Protein AF-0000000074535295 (afdb_homodimer)

InterPro domains:
  IPR001680 WD40 repeat [PF00400] (3-37)
  IPR001680 WD40 repeat [PF00400] (46-80)
  IPR001680 WD40 repeat [PF00400] (104-141)
  IPR001680 WD40 repeat [PF00400] (151-186)
  IPR001680 WD40 repeat [PS50082] (4-46)
  IPR001680 WD40 repeat [PS50082] (47-89)
  IPR001680 WD40 repeat [PS50082] (108-150)
  IPR001680 WD40 repeat [SM00320] (1-37)
  IPR001680 WD40 repeat [SM00320] (40-80)
  IPR001680 WD40 repeat [SM00320] (101-141)
  IPR001680 WD40 repeat [SM00320] (147-187)
  IPR015943 WD40/YVTN repeat-like-containing domain superfamily [G3DSA:2.130.10.10] (1-187)
  IPR019775 WD40 repeat, conserved site [PS00678] (67-81)
  IPR019775 WD40 repea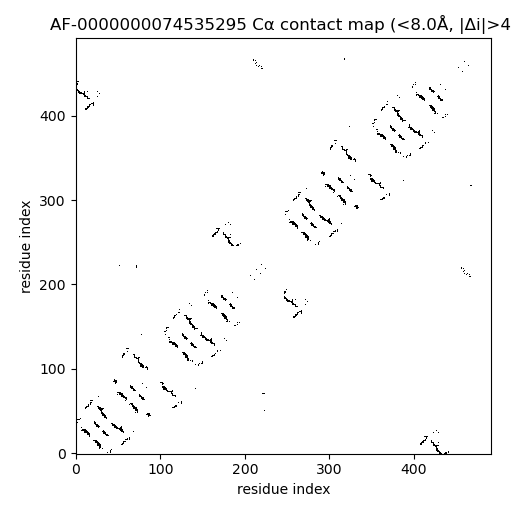t, conserved site [PS00678] (128-142)
  IPR020472 PAC1/LIS1-like, WD-40 repeat [PR00320] (24-38)
  IPR020472 PAC1/LIS1-like, WD-40 repeat [PR00320] (67-81)
  IPR020472 PAC1/LIS1-like, WD-40 repeat [PR00320] (128-142)
  IPR036322 WD40-repeat-containing domain superfamily [SSF50978] (3-186)
  IPR044536 Peroxisomal targeting signal 2 receptor [PTHR46027] (2-191)

Organism: Naegleria gruberi (NCBI:txid5762)

Structure (mmCIF, N/CA/C/O backbone):
data_AF-0000000074535295-model_v1
#
loop_
_entity.id
_entity.type
_entity.pdbx_description
1 polymer Peroxin-7
#
loop_
_atom_site.group_PDB
_atom_site.id
_atom_site.type_symbol
_atom_site.label_atom_id
_atom_site.label_alt_id
_atom_site.label_comp_id
_atom_site.label_asym_id
_atom_site.label_entity_id
_atom_site.label_seq_id
_atom_site.pdbx_PDB_ins_code
_atom_site.Cartn_x
_atom_site.Cartn_y
_atom_site.Cartn_z
_atom_site.occupancy
_atom_site.B_iso_or_equiv
_atom_site.auth_seq_id
_atom_site.auth_comp_id
_atom_site.auth_asym_id
_atom_site.auth_atom_id
_atom_site.pdbx_PDB_model_num
ATOM 1 N N . MET A 1 1 ? 20.812 12.469 -1.372 1 67.31 1 MET A N 1
ATOM 2 C CA . MET A 1 1 ? 19.781 11.953 -0.481 1 67.31 1 MET A CA 1
ATOM 3 C C . MET A 1 1 ? 19.438 12.969 0.6 1 67.31 1 MET A C 1
ATOM 5 O O . MET A 1 1 ? 20.328 13.547 1.223 1 67.31 1 MET A O 1
ATOM 9 N N . GLU A 1 2 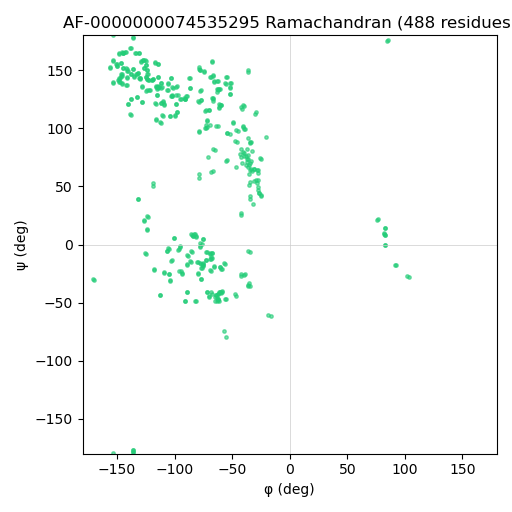? 18.25 13.273 0.627 1 83.62 2 GLU A N 1
ATOM 10 C CA . GLU A 1 2 ? 17.797 14.172 1.681 1 83.62 2 GLU A CA 1
ATOM 11 C C . GLU A 1 2 ? 17 13.422 2.742 1 83.62 2 GLU A C 1
ATOM 13 O O . GLU A 1 2 ? 16.266 12.477 2.426 1 83.62 2 GLU A O 1
ATOM 18 N N . THR A 1 3 ? 17.344 13.688 3.982 1 87.5 3 THR A N 1
ATOM 19 C CA . THR A 1 3 ? 16.625 13.133 5.125 1 87.5 3 THR A CA 1
ATOM 20 C C . THR A 1 3 ? 15.602 14.141 5.664 1 87.5 3 THR A C 1
ATOM 22 O O . THR A 1 3 ? 15.953 15.289 5.934 1 87.5 3 THR A O 1
ATOM 25 N N . PHE A 1 4 ? 14.461 13.711 5.805 1 91.81 4 PHE A N 1
ATOM 26 C CA . PHE A 1 4 ? 13.383 14.516 6.367 1 91.81 4 PHE A CA 1
ATOM 27 C C . PHE A 1 4 ? 12.977 13.992 7.738 1 91.81 4 PHE A C 1
ATOM 29 O O . PHE A 1 4 ? 12.375 12.922 7.848 1 91.81 4 PHE A O 1
ATOM 36 N N . ASP A 1 5 ? 13.258 14.758 8.773 1 92.75 5 ASP A N 1
ATOM 37 C CA . ASP A 1 5 ? 13.234 14.164 10.109 1 92.75 5 ASP A CA 1
ATOM 38 C C . ASP A 1 5 ? 12.438 15.039 11.078 1 92.75 5 ASP A C 1
ATOM 40 O O . ASP A 1 5 ? 12.789 15.141 12.258 1 92.75 5 ASP A O 1
ATOM 44 N N . GLU A 1 6 ? 11.328 15.609 10.578 1 94.38 6 GLU A N 1
ATOM 45 C CA . GLU A 1 6 ? 10.555 16.484 11.461 1 94.38 6 GLU A CA 1
ATOM 46 C C . GLU A 1 6 ? 9.508 15.688 12.234 1 94.38 6 GLU A C 1
ATOM 48 O O . GLU A 1 6 ? 8.945 16.172 13.219 1 94.38 6 GLU A O 1
ATOM 53 N N . HIS A 1 7 ? 9.211 14.5 11.773 1 93.56 7 HIS A N 1
ATOM 54 C CA . HIS A 1 7 ? 8.273 13.688 12.539 1 93.56 7 HIS A CA 1
ATOM 55 C C . HIS A 1 7 ? 8.875 13.258 13.875 1 93.56 7 HIS A C 1
ATOM 57 O O . HIS A 1 7 ? 10.102 13.203 14.023 1 93.56 7 HIS A O 1
ATOM 63 N N . ARG A 1 8 ? 7.957 12.93 14.836 1 92.69 8 ARG A N 1
ATOM 64 C CA . ARG A 1 8 ? 8.422 12.617 16.188 1 92.69 8 ARG A CA 1
ATOM 65 C C . ARG A 1 8 ? 7.938 11.242 16.625 1 92.69 8 ARG A C 1
ATOM 67 O O . ARG A 1 8 ? 7.918 10.938 17.828 1 92.69 8 ARG A O 1
ATOM 74 N N . TYR A 1 9 ? 7.48 10.555 15.742 1 91.56 9 TYR A N 1
ATOM 75 C CA . TYR A 1 9 ? 7.086 9.164 15.922 1 91.56 9 TYR A CA 1
ATOM 76 C C . TYR A 1 9 ? 7.172 8.398 14.602 1 91.56 9 TYR A C 1
ATOM 78 O O . TYR A 1 9 ? 7.617 8.945 13.594 1 91.56 9 TYR A O 1
ATOM 86 N N . CYS A 1 10 ? 6.84 7.164 14.656 1 90.75 10 CYS A N 1
ATOM 87 C CA . CYS A 1 10 ? 6.926 6.312 13.477 1 90.75 10 CYS A CA 1
ATOM 88 C C . CYS A 1 10 ? 6.199 6.941 12.297 1 90.75 10 CYS A C 1
ATOM 90 O O . CYS A 1 10 ? 5.102 7.477 12.453 1 90.75 10 CYS A O 1
ATOM 92 N N . VAL A 1 11 ? 6.871 6.895 11.148 1 94.69 11 VAL A N 1
ATOM 93 C CA . VAL A 1 11 ? 6.223 7.285 9.898 1 94.69 11 VAL A CA 1
ATOM 94 C C . VAL A 1 11 ? 5.648 6.051 9.203 1 94.69 11 VAL A C 1
ATOM 96 O O . VAL A 1 11 ? 6.383 5.109 8.891 1 94.69 11 VAL A O 1
ATOM 99 N N . TYR A 1 12 ? 4.359 6.113 8.906 1 92 12 TYR A N 1
ATOM 100 C CA . TYR A 1 12 ? 3.674 4.91 8.445 1 92 12 TYR A CA 1
ATOM 101 C C . TYR A 1 12 ? 3.426 4.965 6.945 1 92 12 TYR A C 1
ATOM 103 O O . TYR A 1 12 ? 3.258 3.926 6.301 1 92 12 TYR A O 1
ATOM 111 N N . SER A 1 13 ? 3.359 6.137 6.469 1 94.75 13 SER A N 1
ATOM 112 C CA . SER A 1 13 ? 3.051 6.277 5.051 1 94.75 13 SER A CA 1
ATOM 113 C C . SER A 1 13 ? 3.732 7.504 4.453 1 94.75 13 SER A C 1
ATOM 115 O O . SER A 1 13 ? 3.871 8.531 5.125 1 94.75 13 SER A O 1
ATOM 117 N N . THR A 1 14 ? 4.176 7.395 3.24 1 96.62 14 THR A N 1
ATOM 118 C CA . THR A 1 14 ? 4.715 8.477 2.432 1 96.62 14 THR A CA 1
ATOM 119 C C . THR A 1 14 ? 4.367 8.281 0.96 1 96.62 14 THR A C 1
ATOM 121 O O . THR A 1 14 ? 4.391 7.16 0.454 1 96.62 14 THR A O 1
ATOM 124 N N . ILE A 1 15 ? 3.998 9.375 0.288 1 96.44 15 ILE A N 1
ATOM 125 C CA . ILE A 1 15 ? 3.594 9.289 -1.111 1 96.44 15 ILE A CA 1
ATOM 126 C C . ILE A 1 15 ? 3.955 10.586 -1.832 1 96.44 15 ILE A C 1
ATOM 128 O O . ILE A 1 15 ? 3.844 11.672 -1.262 1 96.44 15 ILE A O 1
ATOM 132 N N . PHE A 1 16 ? 4.379 10.422 -3.035 1 96.88 16 PHE A N 1
ATOM 133 C CA . PHE A 1 16 ? 4.605 11.586 -3.873 1 96.88 16 PHE A CA 1
ATOM 134 C C . PHE A 1 16 ? 3.285 12.18 -4.355 1 96.88 16 PHE A C 1
ATOM 136 O O . PHE A 1 16 ? 2.312 11.445 -4.559 1 96.88 16 PHE A O 1
ATOM 143 N N . SER A 1 17 ? 3.338 13.484 -4.527 1 96.5 17 SER A N 1
ATOM 144 C CA . SER A 1 17 ? 2.223 14.117 -5.227 1 96.5 17 SER A CA 1
ATOM 145 C C . SER A 1 17 ? 2.08 13.57 -6.645 1 96.5 17 SER A C 1
ATOM 147 O O . SER A 1 17 ? 3.07 13.422 -7.363 1 96.5 17 SER A O 1
ATOM 149 N N . PRO A 1 18 ? 0.846 13.258 -7.012 1 94.25 18 PRO A N 1
ATOM 150 C CA . PRO A 1 18 ? 0.646 12.742 -8.367 1 94.25 18 PRO A CA 1
ATOM 151 C C . PRO A 1 18 ? 0.794 13.82 -9.438 1 94.25 18 PRO A C 1
ATOM 153 O O . PRO A 1 18 ? 0.918 13.508 -10.625 1 94.25 18 PRO A O 1
ATOM 156 N N . ILE A 1 19 ? 0.804 15.023 -9.055 1 94.62 19 ILE A N 1
ATOM 157 C CA . ILE A 1 19 ? 0.768 16.109 -10.023 1 94.62 19 ILE A CA 1
ATOM 158 C C . ILE A 1 19 ? 2.092 16.875 -10 1 94.62 19 ILE A C 1
ATOM 160 O O . ILE A 1 19 ? 2.65 17.203 -11.047 1 94.62 19 ILE A O 1
ATOM 164 N N . ASN A 1 20 ? 2.578 17.125 -8.797 1 95.06 20 ASN A N 1
ATOM 165 C CA . ASN A 1 20 ? 3.836 17.844 -8.633 1 95.06 20 ASN A CA 1
ATOM 166 C C . ASN A 1 20 ? 4.926 16.953 -8.055 1 95.06 20 ASN A C 1
ATOM 168 O O . ASN A 1 20 ? 4.973 16.719 -6.848 1 95.06 20 ASN A O 1
ATOM 172 N N . GLY A 1 21 ? 5.828 16.547 -8.836 1 93.19 21 GLY A N 1
ATOM 173 C CA . GLY A 1 21 ? 6.848 15.586 -8.445 1 93.19 21 GLY A CA 1
ATOM 174 C C . GLY A 1 21 ? 7.816 16.125 -7.414 1 93.19 21 GLY A C 1
ATOM 175 O O . GLY A 1 21 ? 8.578 15.375 -6.812 1 93.19 21 GLY A O 1
ATOM 176 N N . ASP A 1 22 ? 7.742 17.359 -7.113 1 94.75 22 ASP A N 1
ATOM 177 C CA . ASP A 1 22 ? 8.641 17.953 -6.125 1 94.75 22 ASP A CA 1
ATOM 178 C C . ASP A 1 22 ? 8.055 17.844 -4.719 1 94.75 22 ASP A C 1
ATOM 180 O O . ASP A 1 22 ? 8.734 18.141 -3.736 1 94.75 22 ASP A O 1
ATOM 184 N N . HIS A 1 23 ? 6.855 17.438 -4.676 1 96.38 23 HIS A N 1
ATOM 185 C CA . HIS A 1 23 ? 6.188 17.391 -3.379 1 96.38 23 HIS A CA 1
ATOM 186 C C . HIS A 1 23 ? 5.859 15.961 -2.979 1 96.38 23 HIS A C 1
ATOM 188 O O . HIS A 1 23 ? 5.562 15.125 -3.834 1 96.38 23 HIS A O 1
ATOM 194 N N . PHE A 1 24 ? 5.973 15.75 -1.757 1 97.12 24 PHE A N 1
ATOM 195 C CA . PHE A 1 24 ? 5.496 14.492 -1.204 1 97.12 24 PHE A CA 1
ATOM 196 C C . PHE A 1 24 ? 4.871 14.703 0.169 1 97.12 24 PHE A C 1
ATOM 198 O O . PHE A 1 24 ? 4.996 15.781 0.755 1 97.12 24 PHE A O 1
ATOM 205 N N . MET A 1 25 ? 4.156 13.688 0.627 1 97.81 25 MET A N 1
ATOM 206 C CA . MET A 1 25 ? 3.414 13.719 1.885 1 97.81 25 MET A CA 1
ATOM 207 C C . MET A 1 25 ? 3.834 12.57 2.793 1 97.81 25 MET A C 1
ATOM 209 O O . MET A 1 25 ? 4.168 11.484 2.312 1 97.81 25 MET A O 1
ATOM 213 N N . SER A 1 26 ? 3.902 12.812 4.039 1 97.31 26 SER A N 1
ATOM 214 C CA . SER A 1 26 ? 4.137 11.766 5.027 1 97.31 26 SER A CA 1
ATOM 215 C C . SER A 1 26 ? 3.164 11.883 6.199 1 97.31 26 SER A C 1
ATOM 217 O O . SER A 1 26 ? 2.744 12.984 6.555 1 97.31 26 SER A O 1
ATOM 219 N N . CYS A 1 27 ? 2.795 10.781 6.738 1 96.88 27 CYS A N 1
ATOM 220 C CA . CYS A 1 27 ? 1.95 10.719 7.93 1 96.88 27 CYS A CA 1
ATOM 221 C C . CYS A 1 27 ? 2.588 9.852 9.008 1 96.88 27 CYS A C 1
ATOM 223 O O . CYS A 1 27 ? 3.279 8.883 8.703 1 96.88 27 CYS A O 1
ATOM 225 N N . SER A 1 28 ? 2.26 10.18 10.227 1 94.62 28 SER A N 1
ATOM 226 C CA . SER A 1 28 ? 3.037 9.617 11.328 1 94.62 28 SER A CA 1
ATOM 227 C C . SER A 1 28 ? 2.154 9.328 12.539 1 94.62 28 SER A C 1
ATOM 229 O O . SER A 1 28 ? 1.036 9.844 12.633 1 94.62 28 SER A O 1
ATOM 231 N N . GLY A 1 29 ? 2.762 8.547 13.367 1 91.25 29 GLY A N 1
ATOM 232 C CA . GLY A 1 29 ? 2.141 8.312 14.656 1 91.25 29 GLY A CA 1
ATOM 233 C C . GLY A 1 29 ? 2.152 9.531 15.562 1 91.25 29 GLY A C 1
ATOM 234 O O . GLY A 1 29 ? 1.452 9.57 16.578 1 91.25 29 GLY A O 1
ATOM 235 N N . ASP A 1 30 ? 2.812 10.594 15.211 1 90.19 30 ASP A N 1
ATOM 236 C CA . ASP A 1 30 ? 2.83 11.82 16 1 90.19 30 ASP A CA 1
ATOM 237 C C . ASP A 1 30 ? 1.582 12.656 15.75 1 90.19 30 ASP A C 1
ATOM 239 O O . ASP A 1 30 ? 1.541 13.844 16.094 1 90.19 30 ASP A O 1
ATOM 243 N N . MET A 1 31 ? 0.661 12.078 14.992 1 92.69 31 MET A N 1
ATOM 244 C CA . MET A 1 31 ? -0.666 12.641 14.75 1 92.69 31 MET A CA 1
ATOM 245 C C . MET A 1 31 ? -0.619 13.695 13.648 1 92.69 31 MET A C 1
ATOM 247 O O . MET A 1 31 ? -1.599 14.406 13.43 1 92.69 31 MET A O 1
ATOM 251 N N . THR A 1 32 ? 0.515 13.773 12.992 1 95.12 32 THR A N 1
ATOM 252 C CA . THR A 1 32 ? 0.638 14.859 12.016 1 95.12 32 THR A CA 1
ATOM 253 C C . THR A 1 32 ? 0.749 14.305 10.602 1 95.12 32 THR A C 1
ATOM 255 O O . THR A 1 32 ? 1.11 13.141 10.414 1 95.12 32 THR A O 1
ATOM 258 N N . MET A 1 33 ? 0.366 15.125 9.719 1 97.12 33 MET A N 1
ATOM 259 C CA . MET A 1 33 ? 0.699 15.031 8.305 1 97.12 33 MET A CA 1
ATOM 260 C C . MET A 1 33 ? 1.632 16.156 7.887 1 97.12 33 MET A C 1
ATOM 262 O O . MET A 1 33 ? 1.452 17.312 8.312 1 97.12 33 MET A O 1
ATOM 266 N N . LYS A 1 34 ? 2.58 15.82 7.094 1 97.38 34 LYS A N 1
ATOM 267 C CA . LYS A 1 34 ? 3.51 16.828 6.594 1 97.38 34 LYS A CA 1
ATOM 268 C C . LYS A 1 34 ? 3.619 16.781 5.074 1 97.38 34 LYS A C 1
ATOM 270 O O . LYS A 1 34 ? 3.645 15.688 4.488 1 97.38 34 LYS A O 1
ATOM 275 N N . ILE A 1 35 ? 3.596 17.953 4.512 1 97.44 35 ILE A N 1
ATOM 276 C CA . ILE A 1 35 ? 3.896 18.141 3.096 1 97.44 35 ILE A CA 1
ATOM 277 C C . ILE A 1 35 ? 5.32 18.672 2.934 1 97.44 35 ILE A C 1
ATOM 279 O O . ILE A 1 35 ? 5.723 19.609 3.629 1 97.44 35 ILE A O 1
ATOM 283 N N . TRP A 1 36 ? 6 18.047 1.974 1 96.69 36 TRP A N 1
ATOM 284 C CA . TRP A 1 36 ? 7.41 18.359 1.797 1 96.69 36 TRP A CA 1
ATOM 285 C C . TRP A 1 36 ? 7.691 18.812 0.368 1 96.69 36 TRP A C 1
ATOM 287 O O . TRP A 1 36 ? 6.957 18.453 -0.558 1 96.69 36 TRP A O 1
ATOM 297 N N . ASP A 1 37 ? 8.719 19.672 0.303 1 95.06 37 ASP A N 1
ATOM 298 C CA . ASP A 1 37 ? 9.438 19.891 -0.943 1 95.06 37 ASP A CA 1
ATOM 299 C C . ASP A 1 37 ? 10.781 19.172 -0.942 1 95.06 37 ASP A C 1
ATOM 301 O O . ASP A 1 37 ? 11.562 19.297 0.001 1 95.06 37 ASP A O 1
ATOM 305 N N . ILE A 1 38 ? 11.039 18.406 -1.943 1 91.06 38 ILE A N 1
ATOM 306 C CA . ILE A 1 38 ? 12.219 17.547 -1.973 1 91.06 38 ILE A CA 1
ATOM 307 C C . ILE A 1 38 ? 13.484 18.406 -1.889 1 91.06 38 ILE A C 1
ATOM 309 O O . ILE A 1 38 ? 14.562 17.906 -1.578 1 91.06 38 ILE A O 1
ATOM 313 N N . HIS A 1 39 ? 13.422 19.688 -2.186 1 90.81 39 HIS A N 1
ATOM 314 C CA . HIS A 1 39 ? 14.586 20.562 -2.244 1 90.81 39 HIS A CA 1
ATOM 315 C C . HIS A 1 39 ? 14.781 21.312 -0.926 1 90.81 39 HIS A C 1
ATOM 317 O O . HIS A 1 39 ? 15.703 22.125 -0.799 1 90.81 39 HIS A O 1
ATOM 323 N N . ASP A 1 40 ? 13.875 21.062 -0.019 1 91.5 40 ASP A N 1
ATOM 324 C CA . ASP A 1 40 ? 13.945 21.688 1.302 1 91.5 40 ASP A CA 1
ATOM 325 C C . ASP A 1 40 ? 13.734 20.656 2.404 1 91.5 40 ASP A C 1
ATOM 327 O O . ASP A 1 40 ? 12.734 19.938 2.406 1 91.5 40 ASP A O 1
ATOM 331 N N . ILE A 1 41 ? 14.641 20.594 3.34 1 90.25 41 ILE A N 1
ATOM 332 C CA . ILE A 1 41 ? 14.562 19.578 4.383 1 90.25 41 ILE A CA 1
ATOM 333 C C . ILE A 1 41 ? 13.469 19.953 5.383 1 90.25 41 ILE A C 1
ATOM 335 O O . ILE A 1 41 ? 13.062 19.109 6.195 1 90.25 41 ILE A O 1
ATOM 339 N N . SER A 1 42 ? 13.07 21.172 5.371 1 92.5 42 SER A N 1
ATOM 340 C CA . SER A 1 42 ? 11.953 21.578 6.223 1 92.5 42 SER A CA 1
ATOM 341 C C . SER A 1 42 ? 10.617 21.359 5.527 1 92.5 42 SER A C 1
ATOM 343 O O . SER A 1 42 ? 10.5 21.547 4.316 1 92.5 42 SER A O 1
ATOM 345 N N . SER A 1 43 ? 9.695 20.984 6.277 1 94.44 43 SER A N 1
ATOM 346 C CA . SER A 1 43 ? 8.375 20.75 5.707 1 94.44 43 SER A CA 1
ATOM 347 C C . SER A 1 43 ? 7.75 22.047 5.199 1 94.44 43 SER A C 1
ATOM 349 O O . SER A 1 43 ? 7.91 23.094 5.812 1 94.44 43 SER A O 1
ATOM 351 N N . LEU A 1 44 ? 7.098 21.922 4.074 1 94.88 44 LEU A N 1
ATOM 352 C CA . LEU A 1 44 ? 6.309 23.031 3.535 1 94.88 44 LEU A CA 1
ATOM 353 C C . LEU A 1 44 ? 5.09 23.297 4.406 1 94.88 44 LEU A C 1
ATOM 355 O O . LEU A 1 44 ? 4.73 24.453 4.633 1 94.88 44 LEU A O 1
ATOM 359 N N . GLN A 1 45 ? 4.477 22.219 4.836 1 94.94 45 GLN A N 1
ATOM 360 C CA . GLN A 1 45 ? 3.326 22.266 5.73 1 94.94 45 GLN A CA 1
ATOM 361 C C . GLN A 1 45 ? 3.373 21.141 6.762 1 94.94 45 GLN A C 1
ATOM 363 O O . GLN A 1 45 ? 3.809 20.031 6.453 1 94.94 45 GLN A O 1
ATOM 368 N N . SER A 1 46 ? 2.938 21.469 7.941 1 95.19 46 SER A N 1
ATOM 369 C CA . SER A 1 46 ? 2.783 20.516 9.031 1 95.19 46 SER A CA 1
ATOM 370 C C . SER A 1 46 ? 1.486 20.75 9.797 1 95.19 46 SER A C 1
ATOM 372 O O . SER A 1 46 ? 1.236 21.859 10.273 1 95.19 46 SER A O 1
ATOM 374 N N . ALA A 1 47 ? 0.682 19.734 9.922 1 94.62 47 ALA A N 1
ATOM 375 C CA . ALA A 1 47 ? -0.61 19.922 10.578 1 94.62 47 ALA A CA 1
ATOM 376 C C . ALA A 1 47 ? -0.954 18.719 11.453 1 94.62 47 ALA A C 1
ATOM 378 O O . ALA A 1 47 ? -0.706 17.562 11.062 1 94.62 47 ALA A O 1
ATOM 379 N N . GLN A 1 48 ? -1.449 18.969 12.602 1 94.69 48 GLN A N 1
ATOM 380 C CA . GLN A 1 48 ? -2.127 17.906 13.336 1 94.69 48 GLN A CA 1
ATOM 381 C C . GLN A 1 48 ? -3.459 17.547 12.68 1 94.69 48 GLN A C 1
ATOM 383 O O . GLN A 1 48 ? -4.387 18.359 12.672 1 94.69 48 GLN A O 1
ATOM 388 N N . VAL A 1 49 ? -3.576 16.406 12.211 1 95.75 49 VAL A N 1
ATOM 389 C CA . VAL A 1 49 ? -4.727 16.078 11.375 1 95.75 49 VAL A CA 1
ATOM 390 C C . VAL A 1 49 ? -5.66 15.141 12.125 1 95.75 49 VAL A C 1
ATOM 392 O O . VAL A 1 49 ? -6.836 15.008 11.781 1 95.75 49 VAL A O 1
ATOM 395 N N . HIS A 1 50 ? -5.219 14.438 13.023 1 94.06 50 HIS A N 1
ATOM 396 C CA . HIS A 1 50 ? -5.977 13.578 13.93 1 94.06 50 HIS A CA 1
ATOM 397 C C . HIS A 1 50 ? -5.457 13.695 15.359 1 94.06 50 HIS A C 1
ATOM 399 O O . HIS A 1 50 ? -4.41 14.297 15.594 1 94.06 50 HIS A O 1
ATOM 405 N N . ASN A 1 51 ? -6.195 13.133 16.312 1 91.44 51 ASN A N 1
ATOM 406 C CA . ASN A 1 51 ? -5.77 13.148 17.703 1 91.44 51 ASN A CA 1
ATOM 407 C C . ASN A 1 51 ? -5.145 11.812 18.125 1 91.44 51 ASN A C 1
ATOM 409 O O . ASN A 1 51 ? -4.875 11.586 19.297 1 91.44 51 ASN A O 1
ATOM 413 N N . TYR A 1 52 ? -5.004 10.953 17.156 1 90.25 52 TYR A N 1
ATOM 414 C CA . TYR A 1 52 ? -4.32 9.672 17.297 1 90.25 52 TYR A CA 1
ATOM 415 C C . TYR A 1 52 ? -3.41 9.406 16.109 1 90.25 52 TYR A C 1
ATOM 417 O O . TYR A 1 52 ? -3.291 10.242 15.211 1 90.25 52 TYR A O 1
ATOM 425 N N . GLU A 1 53 ? -2.721 8.312 16.141 1 90.38 53 GLU A N 1
ATOM 426 C CA . GLU A 1 53 ? -1.762 7.977 15.094 1 90.38 53 GLU A CA 1
ATOM 427 C C . GLU A 1 53 ? -2.422 7.977 13.719 1 90.38 53 GLU A C 1
ATOM 429 O O . GLU A 1 53 ? -3.553 7.508 13.57 1 90.38 53 GLU A O 1
ATOM 434 N N . VAL A 1 54 ? -1.734 8.5 12.797 1 94.94 54 VAL A N 1
ATOM 435 C CA . VAL A 1 54 ? -2.16 8.508 11.406 1 94.94 54 VAL A CA 1
ATOM 436 C C . VAL A 1 54 ? -1.471 7.375 10.648 1 94.94 54 VAL A C 1
ATOM 438 O O . VAL A 1 54 ? -0.245 7.367 10.516 1 94.94 54 VAL A O 1
ATOM 441 N N . LEU A 1 55 ? -2.244 6.508 10.086 1 92.88 55 LEU A N 1
ATOM 442 C CA . LEU A 1 55 ? -1.677 5.281 9.539 1 92.88 55 LEU A CA 1
ATOM 443 C C . LEU A 1 55 ? -1.596 5.348 8.016 1 92.88 55 LEU A C 1
ATOM 445 O O . LEU A 1 55 ? -0.735 4.707 7.41 1 92.88 55 LEU A O 1
ATOM 449 N N . ALA A 1 56 ? -2.512 6.051 7.461 1 95.5 56 ALA A N 1
ATOM 450 C CA . ALA A 1 56 ? -2.643 6.008 6.008 1 95.5 56 ALA A CA 1
ATOM 451 C C . ALA A 1 56 ? -2.959 7.391 5.441 1 95.5 56 ALA A C 1
ATOM 453 O O . ALA A 1 56 ? -3.58 8.211 6.117 1 95.5 56 ALA A O 1
ATOM 454 N N . CYS A 1 57 ? -2.504 7.637 4.25 1 98.12 57 CYS A N 1
ATOM 455 C CA . CYS A 1 57 ? -2.83 8.859 3.525 1 98.12 57 CYS A CA 1
ATOM 456 C C . CYS A 1 57 ? -2.836 8.617 2.02 1 98.12 57 CYS A C 1
ATOM 458 O O . CYS A 1 57 ? -2.25 7.641 1.544 1 98.12 57 CYS A O 1
ATOM 460 N N . ASP A 1 58 ? -3.545 9.406 1.318 1 98.62 58 ASP A N 1
ATOM 461 C CA . ASP A 1 58 ? -3.562 9.383 -0.141 1 98.62 58 ASP A CA 1
ATOM 462 C C . ASP A 1 58 ? -3.773 10.789 -0.707 1 98.62 58 ASP A C 1
ATOM 464 O O . ASP A 1 58 ? -4.238 11.688 -0 1 98.62 58 ASP A O 1
ATOM 468 N N . TRP A 1 59 ? -3.324 10.938 -1.914 1 98.56 59 TRP A N 1
ATOM 469 C CA . TRP A 1 59 ? -3.352 12.219 -2.607 1 98.56 59 TRP A CA 1
ATOM 470 C C . TRP A 1 59 ? -4.277 12.164 -3.818 1 98.56 59 TRP A C 1
ATOM 472 O O . TRP A 1 59 ? -4.172 11.258 -4.645 1 98.56 59 TRP A O 1
ATOM 482 N N . ASN A 1 60 ? -5.191 13.125 -3.918 1 98.19 60 ASN A N 1
ATOM 483 C CA . ASN A 1 60 ? -6.152 13.18 -5.016 1 98.19 60 ASN A CA 1
ATOM 484 C C . ASN A 1 60 ? -5.461 13.445 -6.352 1 98.19 60 ASN A C 1
ATOM 486 O O . ASN A 1 60 ? -4.773 14.453 -6.508 1 98.19 60 ASN A O 1
ATOM 490 N N . LYS A 1 61 ? -5.688 12.562 -7.277 1 96.19 61 LYS A N 1
ATOM 491 C CA . LYS A 1 61 ? -4.934 12.688 -8.523 1 96.19 61 LYS A CA 1
ATOM 492 C C . LYS A 1 61 ? -5.535 13.758 -9.422 1 96.19 61 LYS A C 1
ATOM 494 O O . LYS A 1 61 ? -4.898 14.195 -10.383 1 96.19 61 LYS A O 1
ATOM 499 N N . PHE A 1 62 ? -6.758 14.203 -9.164 1 97.38 62 PHE A N 1
ATOM 500 C CA . PHE A 1 62 ? -7.43 15.195 -9.992 1 97.38 62 PHE A CA 1
ATOM 501 C C . PHE A 1 62 ? -7.199 16.609 -9.445 1 97.38 62 PHE A C 1
ATOM 503 O O . PHE A 1 62 ? -7.359 17.594 -10.172 1 97.38 62 PHE A O 1
ATOM 510 N N . ASN A 1 63 ? -6.938 16.672 -8.164 1 97 63 ASN A N 1
ATOM 511 C CA . ASN A 1 63 ? -6.746 17.953 -7.488 1 97 63 ASN A CA 1
ATOM 512 C C . ASN A 1 63 ? -5.582 17.891 -6.508 1 97 63 ASN A C 1
ATOM 514 O O . ASN A 1 63 ? -5.703 17.328 -5.418 1 97 63 ASN A O 1
ATOM 518 N N . GLU A 1 64 ? -4.527 18.562 -6.766 1 95.94 64 GLU A N 1
ATOM 519 C CA . GLU A 1 64 ? -3.281 18.469 -6.012 1 95.94 64 GLU A CA 1
ATOM 520 C C . GLU A 1 64 ? -3.436 19.047 -4.609 1 95.94 64 GLU A C 1
ATOM 522 O O . GLU A 1 64 ? -2.572 18.844 -3.752 1 95.94 64 GLU A O 1
ATOM 527 N N . HIS A 1 65 ? -4.512 19.734 -4.402 1 97.19 65 HIS A N 1
ATOM 528 C CA . HIS A 1 65 ? -4.672 20.391 -3.109 1 97.19 65 HIS A CA 1
ATOM 529 C C . HIS A 1 65 ? -5.508 19.531 -2.162 1 97.19 65 HIS A C 1
ATOM 531 O O . HIS A 1 65 ? -5.68 19.891 -0.991 1 97.19 65 HIS A O 1
ATOM 537 N N . ILE A 1 66 ? -6.023 18.406 -2.65 1 98.06 66 ILE A N 1
ATOM 538 C CA . ILE A 1 66 ? -6.918 17.594 -1.835 1 98.06 66 ILE A CA 1
ATOM 539 C C . ILE A 1 66 ? -6.223 16.297 -1.451 1 98.06 66 ILE A C 1
ATOM 541 O O . ILE A 1 66 ? -5.762 15.547 -2.32 1 98.06 66 ILE A O 1
ATOM 545 N N . VAL A 1 67 ? -6.129 16.047 -0.118 1 98.44 67 VAL A N 1
ATOM 546 C CA . VAL A 1 67 ? -5.547 14.82 0.412 1 98.44 67 VAL A CA 1
ATOM 547 C C . VAL A 1 67 ? -6.48 14.219 1.463 1 98.44 67 VAL A C 1
ATOM 549 O O . VAL A 1 67 ? -7.426 14.875 1.908 1 98.44 67 VAL A O 1
ATOM 552 N N . CYS A 1 68 ? -6.254 12.961 1.823 1 98.62 68 CYS A N 1
ATOM 553 C CA . CYS A 1 68 ? -7.016 12.352 2.906 1 98.62 68 CYS A CA 1
ATOM 554 C C . CYS A 1 68 ? -6.105 11.547 3.83 1 98.62 68 CYS A C 1
ATOM 556 O O . CYS A 1 68 ? -5.027 11.117 3.422 1 98.62 68 CYS A O 1
ATOM 558 N N . THR A 1 69 ? -6.473 11.453 5.047 1 98.44 69 THR A N 1
ATOM 559 C CA . THR A 1 69 ? -5.723 10.734 6.07 1 98.44 69 THR A CA 1
ATOM 560 C C . THR A 1 69 ? -6.637 9.781 6.832 1 98.44 69 THR A C 1
ATOM 562 O O . THR A 1 69 ? -7.816 10.062 7.035 1 98.44 69 THR A O 1
ATOM 565 N N . GLY A 1 70 ? -6.125 8.641 7.188 1 98 70 GLY A N 1
ATOM 566 C CA . GLY A 1 70 ? -6.797 7.648 8.008 1 98 70 GLY A CA 1
ATOM 567 C C . GLY A 1 70 ? -6.07 7.359 9.312 1 98 70 GLY A C 1
ATOM 568 O O . GLY A 1 70 ? -4.844 7.254 9.328 1 98 70 GLY A O 1
ATOM 569 N N . SER A 1 71 ? -6.801 7.156 10.344 1 94.12 71 SER A N 1
ATOM 570 C CA . SER A 1 71 ? -6.211 7.156 11.68 1 94.12 71 SER A CA 1
ATOM 571 C C . SER A 1 71 ? -6.703 5.969 12.5 1 94.12 71 SER A C 1
ATOM 573 O O . SER A 1 71 ? -7.699 5.336 12.148 1 94.12 71 SER A O 1
ATOM 575 N N . VAL A 1 72 ? -5.957 5.785 13.555 1 90.62 72 VAL A N 1
ATOM 576 C CA . VAL A 1 72 ? -6.352 4.809 14.562 1 90.62 72 VAL A CA 1
ATOM 577 C C . VAL A 1 72 ? -7.637 5.266 15.242 1 90.62 72 VAL A C 1
ATOM 579 O O . VAL A 1 72 ? -8.352 4.457 15.844 1 90.62 72 VAL A O 1
ATOM 582 N N . ASP A 1 73 ? -8.016 6.527 15.18 1 91.19 73 ASP A N 1
ATOM 583 C CA . ASP A 1 73 ? -9.219 7.059 15.812 1 91.19 73 ASP A CA 1
ATOM 584 C C . ASP A 1 73 ? -10.469 6.648 15.031 1 91.19 73 ASP A C 1
ATOM 586 O O . ASP A 1 73 ? -11.562 7.16 15.289 1 91.19 73 ASP A O 1
ATOM 590 N N . LYS A 1 74 ? -10.305 5.816 13.977 1 93.69 74 LYS A N 1
ATOM 591 C CA . LYS A 1 74 ? -11.375 5.152 13.234 1 93.69 74 LYS A CA 1
ATOM 592 C C . LYS A 1 74 ? -11.969 6.086 12.18 1 93.69 74 LYS A C 1
ATOM 594 O O . LYS A 1 74 ? -12.961 5.742 11.531 1 93.69 74 LYS A O 1
ATOM 599 N N . THR A 1 75 ? -11.344 7.219 12.008 1 97.06 75 THR A N 1
ATOM 600 C CA . THR A 1 75 ? -11.922 8.164 11.062 1 97.06 75 THR A CA 1
ATOM 601 C C . THR A 1 75 ? -10.969 8.414 9.891 1 97.06 75 THR A C 1
ATOM 603 O O . THR A 1 75 ? -9.766 8.148 10 1 97.06 75 THR A O 1
ATOM 606 N N . ILE A 1 76 ? -11.57 8.828 8.797 1 98.38 76 ILE A N 1
ATOM 607 C CA . ILE A 1 76 ? -10.867 9.398 7.656 1 98.38 76 ILE A CA 1
ATOM 608 C C . ILE A 1 76 ? -11.188 10.891 7.547 1 98.38 76 ILE A C 1
ATOM 610 O O . ILE A 1 76 ? -12.344 11.297 7.715 1 98.38 76 ILE A O 1
ATOM 614 N N . LYS A 1 77 ? -10.164 11.68 7.316 1 98.31 77 LYS A N 1
ATOM 615 C CA . LYS A 1 77 ? -10.406 13.109 7.113 1 98.31 77 LYS A CA 1
ATOM 616 C C . LYS A 1 77 ? -9.859 13.57 5.762 1 98.31 77 LYS A C 1
ATOM 618 O O . LYS A 1 77 ? -8.805 13.109 5.324 1 98.31 77 LYS A O 1
ATOM 623 N N . VAL A 1 78 ? -10.609 14.422 5.168 1 98.44 78 VAL A N 1
ATOM 624 C CA . VAL A 1 78 ? -10.227 15.031 3.898 1 98.44 78 VAL A CA 1
ATOM 625 C C . VAL A 1 78 ? -9.789 16.469 4.129 1 98.44 78 VAL A C 1
ATOM 627 O O . VAL A 1 78 ? -10.453 17.219 4.848 1 98.44 78 VAL A O 1
ATOM 630 N N . TRP A 1 79 ? -8.75 16.844 3.447 1 97.69 79 TRP A N 1
ATOM 631 C CA . TRP A 1 79 ? -8.133 18.141 3.709 1 97.69 79 TRP A CA 1
ATOM 632 C C . TRP A 1 79 ? -7.906 18.906 2.41 1 97.69 79 TRP A C 1
ATOM 634 O O . TRP A 1 79 ? -7.547 18.312 1.389 1 97.69 79 TRP A O 1
ATOM 644 N N . ASP A 1 80 ? -8.102 20.203 2.512 1 97.5 80 ASP A N 1
ATOM 645 C CA . ASP A 1 80 ? -7.633 21.156 1.508 1 97.5 80 ASP A CA 1
ATOM 646 C C . ASP A 1 80 ? -6.332 21.812 1.949 1 97.5 80 ASP A C 1
ATOM 648 O O . ASP A 1 80 ? -6.324 22.594 2.906 1 97.5 80 ASP A O 1
ATOM 652 N N . LEU A 1 81 ? -5.242 21.516 1.272 1 96.81 81 LEU A N 1
ATOM 653 C CA . LEU A 1 81 ? -3.912 21.984 1.658 1 96.81 81 LEU A CA 1
ATOM 654 C C . LEU A 1 81 ? -3.85 23.5 1.679 1 96.81 81 LEU A C 1
ATOM 656 O O . LEU A 1 81 ? -2.982 24.094 2.334 1 96.81 81 LEU A O 1
ATOM 660 N N . ARG A 1 82 ? -4.742 24.188 0.997 1 95.5 82 ARG A N 1
ATOM 661 C CA . ARG A 1 82 ? -4.758 25.656 0.947 1 95.5 82 ARG A CA 1
ATOM 662 C C . ARG A 1 82 ? -5.344 26.234 2.229 1 95.5 82 ARG A C 1
ATOM 664 O O . ARG A 1 82 ? -5.16 27.422 2.516 1 95.5 82 ARG A O 1
ATOM 671 N N . ASN A 1 83 ? -6.047 25.359 3.004 1 92.75 83 ASN A N 1
ATOM 672 C CA . ASN A 1 83 ? -6.742 25.812 4.199 1 92.75 83 ASN A CA 1
ATOM 673 C C . ASN A 1 83 ? -6.285 25.062 5.445 1 92.75 83 ASN A C 1
ATOM 675 O O . ASN A 1 83 ? -7.02 24.969 6.426 1 92.75 83 ASN A O 1
ATOM 679 N N . LEU A 1 84 ? -5.129 24.547 5.379 1 90.94 84 LEU A N 1
ATOM 680 C CA . LEU A 1 84 ? -4.648 23.734 6.496 1 90.94 84 LEU A CA 1
ATOM 681 C C . LEU A 1 84 ? -4.203 24.625 7.656 1 90.94 84 LEU A C 1
ATOM 683 O O . LEU A 1 84 ? -3.52 25.625 7.449 1 90.94 84 LEU A O 1
ATOM 687 N N . ASN A 1 85 ? -4.641 24.297 8.852 1 84.19 85 ASN A N 1
ATOM 688 C CA . ASN A 1 85 ? -4.055 24.922 10.039 1 84.19 85 ASN A CA 1
ATOM 689 C C . ASN A 1 85 ? -2.656 24.375 10.32 1 84.19 85 ASN A C 1
ATOM 691 O O . ASN A 1 85 ? -2.49 23.172 10.586 1 84.19 85 ASN A O 1
ATOM 695 N N . GLN A 1 86 ? -1.722 25.203 10.219 1 80.5 86 GLN A N 1
ATOM 696 C CA . GLN A 1 86 ? -0.341 24.766 10.367 1 80.5 86 GLN A CA 1
ATOM 697 C C . GLN A 1 86 ? 0.025 24.578 11.836 1 80.5 86 GLN A C 1
ATOM 699 O O . GLN A 1 86 ? -0.408 25.344 12.688 1 80.5 86 GLN A O 1
ATOM 704 N N . HIS A 1 87 ? 0.437 23.359 12.016 1 67.31 87 HIS A N 1
ATOM 705 C CA . HIS A 1 87 ? 0.974 23.062 13.336 1 67.31 87 HIS A CA 1
ATOM 706 C C . HIS A 1 87 ? 2.4 23.578 13.484 1 67.31 87 HIS A C 1
ATOM 708 O O . HIS A 1 87 ? 3.256 23.312 12.641 1 67.31 87 HIS A O 1
ATOM 714 N N . ARG A 1 88 ? 2.666 24.719 14.07 1 53.03 88 ARG A N 1
ATOM 715 C CA . ARG A 1 88 ? 4.02 25.219 14.289 1 53.03 88 ARG A CA 1
ATOM 716 C C . ARG A 1 88 ? 4.824 24.25 15.148 1 53.03 88 ARG A C 1
ATOM 718 O O . ARG A 1 88 ? 4.297 23.688 16.109 1 53.03 88 ARG A O 1
ATOM 725 N N . SER A 1 89 ? 5.805 23.781 14.711 1 47.12 89 SER A N 1
ATOM 726 C CA . SER A 1 89 ? 6.875 23.031 15.359 1 47.12 89 SER A CA 1
ATOM 727 C C . SER A 1 89 ? 7.25 23.656 16.703 1 47.12 89 SER A C 1
ATOM 729 O O . SER A 1 89 ? 7.336 24.875 16.828 1 47.12 89 SER A O 1
ATOM 731 N N . GLY A 1 90 ? 7.086 22.875 18.062 1 45.31 90 GLY A N 1
ATOM 732 C CA . GLY A 1 90 ? 7.414 23.297 19.406 1 45.31 90 GLY A CA 1
ATOM 733 C C . GLY A 1 90 ? 6.203 23.734 20.203 1 45.31 90 GLY A C 1
ATOM 734 O O . GLY A 1 90 ? 6.328 24.125 21.375 1 45.31 90 GLY A O 1
ATOM 735 N N . ALA A 1 91 ? 5.152 24.219 19.562 1 41.25 91 ALA A N 1
ATOM 736 C CA . ALA A 1 91 ? 4.082 24.562 20.484 1 41.25 91 ALA A CA 1
ATOM 737 C C . ALA A 1 91 ? 3.531 23.328 21.188 1 41.25 91 ALA A C 1
ATOM 739 O O . ALA A 1 91 ? 3.111 22.375 20.531 1 41.25 91 ALA A O 1
ATOM 740 N N . ILE A 1 92 ? 4.188 22.859 22.219 1 37.69 92 ILE A N 1
ATOM 741 C CA . ILE A 1 92 ? 3.523 21.922 23.125 1 37.69 92 ILE A CA 1
ATOM 742 C C . ILE A 1 92 ? 2.021 22.203 23.141 1 37.69 92 ILE A C 1
ATOM 744 O O . ILE A 1 92 ? 1.594 23.359 23.094 1 37.69 92 ILE A O 1
ATOM 748 N N . MET A 1 93 ? 1.206 21.203 22.609 1 40.91 93 MET A N 1
ATOM 749 C CA . MET A 1 93 ? -0.228 21.375 22.828 1 40.91 93 MET A CA 1
ATOM 750 C C . MET A 1 93 ? -0.504 22.016 24.188 1 40.91 93 MET A C 1
ATOM 752 O O . MET A 1 93 ? -0.388 21.344 25.219 1 40.91 93 MET A O 1
ATOM 756 N N . GLY A 1 94 ? 0.268 22.969 24.641 1 36.22 94 GLY A N 1
ATOM 757 C CA . GLY A 1 94 ? -0.314 23.547 25.844 1 36.22 94 GLY A CA 1
ATOM 758 C C . GLY A 1 94 ? -1.828 23.625 25.781 1 36.22 94 GLY A C 1
ATOM 759 O O . GLY A 1 94 ? -2.426 23.5 24.719 1 36.22 94 GLY A O 1
ATOM 760 N N . SER A 1 95 ? -2.471 23.516 27.062 1 37.22 95 SER A N 1
ATOM 761 C CA . SER A 1 95 ? -3.867 23.562 27.484 1 37.22 95 SER A CA 1
ATOM 762 C C . SER A 1 95 ? -4.648 24.625 26.703 1 37.22 95 SER A C 1
ATOM 764 O O . SER A 1 95 ? -5.812 24.891 27.016 1 37.22 95 SER A O 1
ATOM 766 N N . GLY A 1 96 ? -3.914 25.688 26.203 1 36.59 96 GLY A N 1
ATOM 767 C CA . GLY A 1 96 ? -4.91 26.703 25.906 1 36.59 96 GLY A CA 1
ATOM 768 C C . GLY A 1 96 ? -5.902 26.281 24.844 1 36.59 96 GLY A C 1
ATOM 769 O O . GLY A 1 96 ? -5.613 25.375 24.047 1 36.59 96 GLY A O 1
ATOM 770 N N . SER A 1 97 ? -7.176 26.484 25.156 1 37.81 97 SER A N 1
ATOM 771 C CA . SER A 1 97 ? -8.461 26.391 24.469 1 37.81 97 SER A CA 1
ATOM 772 C C . SER A 1 97 ? -8.328 26.797 23 1 37.81 97 SER A C 1
ATOM 774 O O . SER A 1 97 ? -9.289 27.25 22.391 1 37.81 97 SER A O 1
ATOM 776 N N . SER A 1 98 ? -7.121 27.297 22.609 1 41.12 98 SER A N 1
ATOM 777 C CA . SER A 1 98 ? -7.453 27.797 21.281 1 41.12 98 SER A CA 1
ATOM 778 C C . SER A 1 98 ? -8.078 26.719 20.422 1 41.12 98 SER A C 1
ATOM 780 O O . SER A 1 98 ? -7.559 25.594 20.344 1 41.12 98 SER A O 1
ATOM 782 N N . SER A 1 99 ? -9.375 26.625 20.328 1 43.47 99 SER A N 1
ATOM 783 C CA . SER A 1 99 ? -10.258 25.891 19.438 1 43.47 99 SER A CA 1
ATOM 784 C C . SER A 1 99 ? -9.562 25.594 18.109 1 43.47 99 SER A C 1
ATOM 786 O O . SER A 1 99 ? -9.539 26.422 17.203 1 43.47 99 SER A O 1
ATOM 788 N N . ASN A 1 100 ? -8.398 25.219 18.109 1 51.91 100 ASN A N 1
ATOM 789 C CA . ASN A 1 100 ? -7.844 24.906 16.797 1 51.91 100 ASN A CA 1
ATOM 790 C C . ASN A 1 100 ? -8.859 24.188 15.906 1 51.91 100 ASN A C 1
ATOM 792 O O . ASN A 1 100 ? -9.258 23.062 16.203 1 51.91 100 ASN A O 1
ATOM 796 N N . GLN A 1 101 ? -9.781 25.016 15.344 1 63.41 101 GLN A N 1
ATOM 797 C CA . GLN A 1 101 ? -10.844 24.609 14.43 1 63.41 101 GLN A CA 1
ATOM 798 C C . GLN A 1 101 ? -10.344 23.562 13.438 1 63.41 101 GLN A C 1
ATOM 800 O O . GLN A 1 101 ? -9.234 23.688 12.906 1 63.41 101 GLN A O 1
ATOM 805 N N . ASP A 1 102 ? -10.938 22.438 13.477 1 81.56 102 ASP A N 1
ATOM 806 C CA . ASP A 1 102 ? -10.742 21.406 12.469 1 81.56 102 ASP A CA 1
ATOM 807 C C . ASP A 1 102 ? -10.875 21.969 11.055 1 81.56 102 ASP A C 1
ATOM 809 O O . ASP A 1 102 ? -11.945 22.453 10.672 1 81.56 102 ASP A O 1
ATOM 813 N N . SER A 1 103 ? -9.773 22.141 10.398 1 89.81 103 SER A N 1
ATOM 814 C CA . SER A 1 103 ? -9.773 22.719 9.055 1 89.81 103 SER A CA 1
ATOM 815 C C . SER A 1 103 ? -10.094 21.672 8 1 89.81 103 SER A C 1
ATOM 817 O O . SER A 1 103 ? -9.945 21.922 6.801 1 89.81 103 SER A O 1
ATOM 819 N N . SER A 1 104 ? -10.5 20.5 8.43 1 93.5 104 SER A N 1
ATOM 820 C CA . SER A 1 104 ? -10.812 19.469 7.453 1 93.5 104 SER A CA 1
ATOM 821 C C . SER A 1 104 ? -12.039 19.844 6.629 1 93.5 104 SER A C 1
ATOM 823 O O . SER A 1 104 ? -12.93 20.547 7.113 1 93.5 104 SER A O 1
ATOM 825 N N . ILE A 1 105 ? -12.016 19.469 5.379 1 94.12 105 ILE A N 1
ATOM 826 C CA . ILE A 1 105 ? -13.188 19.594 4.516 1 94.12 105 ILE A CA 1
ATOM 827 C C . ILE A 1 105 ? -14.32 18.719 5.035 1 94.12 105 ILE A C 1
ATOM 829 O O . ILE A 1 105 ? -15.469 19.141 5.098 1 94.12 105 ILE A O 1
ATOM 833 N N . CYS A 1 106 ? -13.961 17.484 5.375 1 95.12 106 CYS A N 1
ATOM 834 C CA . CYS A 1 106 ? -14.93 16.547 5.93 1 95.12 106 CYS A CA 1
ATOM 835 C C . CYS A 1 106 ? -14.242 15.477 6.762 1 95.12 106 CYS A C 1
ATOM 837 O O . CYS A 1 106 ? -13.047 15.227 6.598 1 95.12 106 CYS A O 1
ATOM 839 N N . THR A 1 107 ? -14.992 14.977 7.719 1 97.31 107 THR A N 1
ATOM 840 C CA . THR A 1 107 ? -14.625 13.82 8.523 1 97.31 107 THR A CA 1
ATOM 841 C C . THR A 1 107 ? -15.531 12.633 8.211 1 97.31 107 THR A C 1
ATOM 843 O O . THR A 1 107 ? -16.75 12.734 8.328 1 97.31 107 THR A O 1
ATOM 846 N N . LEU A 1 108 ? -14.938 11.586 7.809 1 98.19 108 LEU A N 1
ATOM 847 C CA . LEU A 1 108 ? -15.664 10.391 7.402 1 98.19 108 LEU A CA 1
ATOM 848 C C . LEU A 1 108 ? -15.711 9.367 8.531 1 98.19 108 LEU A C 1
ATOM 850 O O . LEU A 1 108 ? -14.672 8.812 8.906 1 98.19 108 LEU A O 1
ATOM 854 N N . THR A 1 109 ? -16.922 9.141 9.016 1 97.44 109 THR A N 1
ATOM 855 C CA . THR A 1 109 ? -17.125 8.25 10.148 1 97.44 109 THR A CA 1
ATOM 856 C C . THR A 1 109 ? -17.969 7.043 9.734 1 97.44 109 THR A C 1
ATOM 858 O O . THR A 1 109 ? -19.078 7.203 9.195 1 97.44 109 THR A O 1
ATOM 861 N N . GLY A 1 110 ? -17.453 5.883 9.891 1 96.56 110 GLY A N 1
ATOM 862 C CA . GLY A 1 110 ? -18.156 4.656 9.555 1 96.56 110 GLY A CA 1
ATOM 863 C C . GLY A 1 110 ? -17.453 3.406 10.039 1 96.56 110 GLY A C 1
ATOM 864 O O . GLY A 1 110 ? -18.094 2.414 10.383 1 96.56 110 GLY A O 1
ATOM 865 N N . HIS A 1 111 ? -16.203 3.467 10.094 1 94.94 111 HIS A N 1
ATOM 866 C CA . HIS A 1 111 ? -15.422 2.336 10.57 1 94.94 111 HIS A CA 1
ATOM 867 C C . HIS A 1 111 ? -15.445 2.252 12.094 1 94.94 111 HIS A C 1
ATOM 869 O O . HIS A 1 111 ? -15.578 3.273 12.773 1 94.94 111 HIS A O 1
ATOM 875 N N . GLY A 1 112 ? -15.289 1.061 12.562 1 94 112 GLY A N 1
ATOM 876 C CA . GLY A 1 112 ? -15.336 0.829 14 1 94 112 GLY A CA 1
ATOM 877 C C . GLY A 1 112 ? -13.961 0.637 14.617 1 94 112 GLY A C 1
ATOM 878 O O . GLY A 1 112 ? -13.828 0.588 15.844 1 94 112 GLY A O 1
ATOM 879 N N . PHE A 1 113 ? -12.992 0.429 13.805 1 92.12 113 PHE A N 1
ATOM 880 C CA . PHE A 1 113 ? -11.609 0.285 14.242 1 92.12 113 PHE A CA 1
ATOM 881 C C . PHE A 1 113 ? -10.664 1.071 13.344 1 92.12 113 PHE A C 1
ATOM 883 O O . PHE A 1 113 ? -11.109 1.845 12.492 1 92.12 113 PHE A O 1
ATOM 890 N N . ALA A 1 114 ? -9.367 0.985 13.578 1 92.06 114 ALA A N 1
ATOM 891 C CA . ALA A 1 114 ? -8.336 1.747 12.875 1 92.06 114 ALA A CA 1
ATOM 892 C C . ALA A 1 114 ? -8.445 1.546 11.367 1 92.06 114 ALA A C 1
ATOM 894 O O . ALA A 1 114 ? -8.711 0.437 10.898 1 92.06 114 ALA A O 1
ATOM 895 N N . ILE A 1 115 ? -8.156 2.619 10.633 1 95.25 115 ILE A N 1
ATOM 896 C CA . ILE A 1 115 ? -8.094 2.576 9.18 1 95.25 115 ILE A CA 1
ATOM 897 C C . ILE A 1 115 ? -6.785 1.922 8.734 1 95.25 115 ILE A C 1
ATOM 899 O O . ILE A 1 115 ? -5.699 2.375 9.102 1 95.25 115 ILE A O 1
ATOM 903 N N . ARG A 1 116 ? -6.922 0.909 7.953 1 93.12 116 ARG A N 1
ATOM 904 C CA . ARG A 1 116 ? -5.719 0.218 7.492 1 93.12 116 ARG A CA 1
ATOM 905 C C . ARG A 1 116 ? -5.223 0.804 6.176 1 93.12 116 ARG A C 1
ATOM 907 O O . ARG A 1 116 ? -4.016 0.975 5.98 1 93.12 116 ARG A O 1
ATOM 914 N N . ARG A 1 117 ? -6.125 0.949 5.246 1 95.88 117 ARG A N 1
ATOM 915 C CA . ARG A 1 117 ? -5.828 1.507 3.932 1 95.88 117 ARG A CA 1
ATOM 916 C C . ARG A 1 117 ? -6.969 2.396 3.445 1 95.88 117 ARG A C 1
ATOM 918 O O . ARG A 1 117 ? -8.125 2.197 3.828 1 95.88 117 ARG A O 1
ATOM 925 N N . LEU A 1 118 ? -6.621 3.338 2.662 1 97.69 118 LEU A N 1
ATOM 926 C CA . LEU A 1 118 ? -7.598 4.172 1.976 1 97.69 118 LEU A CA 1
ATOM 927 C C . LEU A 1 118 ? -7.055 4.664 0.639 1 97.69 118 LEU A C 1
ATOM 929 O O . LEU A 1 118 ? -5.836 4.723 0.445 1 97.69 118 LEU A O 1
ATOM 933 N N . LYS A 1 119 ? -7.895 4.941 -0.291 1 97.88 119 LYS A N 1
ATOM 934 C CA . LYS A 1 119 ? -7.508 5.398 -1.622 1 97.88 119 LYS A CA 1
ATOM 935 C C . LYS A 1 119 ? -8.609 6.234 -2.26 1 97.88 119 LYS A C 1
ATOM 937 O O . LYS A 1 119 ? -9.797 5.895 -2.154 1 97.88 119 LYS A O 1
ATOM 942 N N . PHE A 1 120 ? -8.172 7.293 -2.916 1 97.81 120 PHE A N 1
ATOM 943 C CA . PHE A 1 120 ? -9.086 7.973 -3.828 1 97.81 120 PHE A CA 1
ATOM 944 C C . PHE A 1 120 ? -9.383 7.102 -5.043 1 97.81 120 PHE A C 1
ATOM 946 O O . PHE A 1 120 ? -8.5 6.41 -5.551 1 97.81 120 PHE A O 1
ATOM 953 N N . SER A 1 121 ? -10.609 7.18 -5.508 1 97.12 121 SER A N 1
ATOM 954 C CA . SER A 1 121 ? -10.953 6.551 -6.781 1 97.12 121 SER A CA 1
ATOM 955 C C . SER A 1 121 ? -10.156 7.164 -7.93 1 97.12 121 SER A C 1
ATOM 957 O O . SER A 1 121 ? -9.977 8.383 -7.98 1 97.12 121 SER A O 1
ATOM 959 N N . PRO A 1 122 ? -9.758 6.277 -8.82 1 95.5 122 PRO A N 1
ATOM 960 C CA . PRO A 1 122 ? -9.078 6.816 -9.992 1 95.5 122 PRO A CA 1
ATOM 961 C C . PRO A 1 122 ? -10.047 7.426 -11.008 1 95.5 122 PRO A C 1
ATOM 963 O O . PRO A 1 122 ? -9.609 8.008 -12.008 1 95.5 122 PRO A O 1
ATOM 966 N N . HIS A 1 123 ? -11.344 7.367 -10.742 1 96.81 123 HIS A N 1
ATOM 967 C CA . HIS A 1 123 ? -12.32 7.77 -11.75 1 96.81 123 HIS A CA 1
ATOM 968 C C . HIS A 1 123 ? -13.148 8.961 -11.273 1 96.81 123 HIS A C 1
ATOM 970 O O . HIS A 1 123 ? -13.742 9.664 -12.086 1 96.81 123 HIS A O 1
ATOM 976 N N . ASP A 1 124 ? -13.18 9.109 -10.016 1 96.75 124 ASP A N 1
ATOM 977 C CA . ASP A 1 124 ? -14.008 10.156 -9.43 1 96.75 124 ASP A CA 1
ATOM 978 C C . ASP A 1 124 ? -13.305 10.82 -8.25 1 96.75 124 ASP A C 1
ATOM 980 O O . ASP A 1 124 ? -13.039 10.172 -7.234 1 96.75 124 ASP A O 1
ATOM 984 N N . GLU A 1 125 ? -13.109 12.102 -8.344 1 96.69 125 GLU A N 1
ATOM 985 C CA . GLU A 1 125 ? -12.305 12.844 -7.379 1 96.69 125 GLU A CA 1
ATOM 986 C C . GLU A 1 125 ? -12.984 12.891 -6.012 1 96.69 125 GLU A C 1
ATOM 988 O O . GLU A 1 125 ? -12.344 13.211 -5.008 1 96.69 125 GLU A O 1
ATOM 993 N N . ASN A 1 126 ? -14.227 12.492 -5.949 1 96.88 126 ASN A N 1
ATOM 994 C CA . ASN A 1 126 ? -14.969 12.641 -4.707 1 96.88 126 ASN A CA 1
ATOM 995 C C . ASN A 1 126 ? -15.148 11.297 -4 1 96.88 126 ASN A C 1
ATOM 997 O O . ASN A 1 126 ? -15.703 11.242 -2.898 1 96.88 126 ASN A O 1
ATOM 1001 N N . ILE A 1 127 ? -14.68 10.219 -4.633 1 97.38 127 ILE A N 1
ATOM 1002 C CA . ILE A 1 127 ? -14.906 8.883 -4.094 1 97.38 127 ILE A CA 1
ATOM 1003 C C . ILE A 1 127 ? -13.641 8.375 -3.408 1 97.38 127 ILE A C 1
ATOM 1005 O O . ILE A 1 127 ? -12.547 8.453 -3.975 1 97.38 127 ILE A O 1
ATOM 1009 N N . ILE A 1 128 ? -13.797 7.934 -2.174 1 98.06 128 ILE A N 1
ATOM 1010 C CA . ILE A 1 128 ? -12.719 7.312 -1.417 1 98.06 128 ILE A CA 1
ATOM 1011 C C . ILE A 1 128 ? -13.125 5.906 -0.993 1 98.06 128 ILE A C 1
ATOM 1013 O O . ILE A 1 128 ? -14.258 5.684 -0.565 1 98.06 128 ILE A O 1
ATOM 1017 N N . GLY A 1 129 ? -12.281 4.941 -1.17 1 97.69 129 GLY A N 1
ATOM 1018 C CA . GLY A 1 129 ? -12.422 3.625 -0.566 1 97.69 129 GLY A CA 1
ATOM 1019 C C . GLY A 1 129 ? -11.5 3.416 0.625 1 97.69 129 GLY A C 1
ATOM 1020 O O . GLY A 1 129 ? -10.359 3.871 0.622 1 97.69 129 GLY A O 1
ATOM 1021 N N . SER A 1 130 ? -12.008 2.705 1.609 1 97.75 130 SER A N 1
ATOM 1022 C CA . SER A 1 130 ? -11.188 2.453 2.795 1 97.75 130 SER A CA 1
ATOM 1023 C C . SER A 1 130 ? -11.469 1.068 3.371 1 97.75 130 SER A C 1
ATOM 1025 O O . SER A 1 130 ? -12.555 0.523 3.195 1 97.75 130 SER A O 1
ATOM 1027 N N . VAL A 1 131 ? -10.445 0.531 4.016 1 95.62 131 VAL A N 1
ATOM 1028 C CA . VAL A 1 131 ? -10.57 -0.728 4.742 1 95.62 131 VAL A CA 1
ATOM 1029 C C . VAL A 1 131 ? -10.031 -0.561 6.164 1 95.62 131 VAL A C 1
ATOM 1031 O O . VAL A 1 131 ? -9.219 0.325 6.426 1 95.62 131 VAL A O 1
ATOM 1034 N N . SER A 1 132 ? -10.508 -1.429 6.969 1 92.62 132 SER A N 1
ATOM 1035 C CA . SER A 1 132 ? -10.258 -1.257 8.398 1 92.62 132 SER A CA 1
ATOM 1036 C C . SER A 1 132 ? -10.094 -2.602 9.094 1 92.62 132 SER A C 1
ATOM 1038 O O . SER A 1 132 ? -10.445 -3.645 8.539 1 92.62 132 SER A O 1
ATOM 1040 N N . TYR A 1 133 ? -9.586 -2.467 10.25 1 88.81 133 TYR A N 1
ATOM 1041 C CA . TYR A 1 133 ? -9.453 -3.645 11.094 1 88.81 133 TYR A CA 1
ATOM 1042 C C . TYR A 1 133 ? -10.789 -4.02 11.727 1 88.81 133 TYR A C 1
ATOM 1044 O O . TYR A 1 133 ? -10.891 -5.02 12.438 1 88.81 133 TYR A O 1
ATOM 1052 N N . ASP A 1 134 ? -11.852 -3.279 11.43 1 88.81 134 ASP A N 1
ATOM 1053 C CA . ASP A 1 134 ? -13.195 -3.646 11.875 1 88.81 134 ASP A CA 1
ATOM 1054 C C . ASP A 1 134 ? -13.836 -4.652 10.914 1 88.81 134 ASP A C 1
ATOM 1056 O O . ASP A 1 134 ? -15.047 -4.883 10.969 1 88.81 134 ASP A O 1
ATOM 1060 N N . MET A 1 135 ? -13.078 -5.117 9.992 1 90.81 135 MET A N 1
ATOM 1061 C CA . MET A 1 135 ? -13.453 -6.168 9.047 1 90.81 135 MET A CA 1
ATOM 1062 C C . MET A 1 135 ? -14.383 -5.629 7.965 1 90.81 135 MET A C 1
ATOM 1064 O O . MET A 1 135 ? -15.078 -6.398 7.305 1 90.81 135 MET A O 1
ATOM 1068 N N . SER A 1 136 ? -14.336 -4.316 7.797 1 92.88 136 SER A N 1
ATOM 1069 C CA . SER A 1 136 ? -15.258 -3.74 6.824 1 92.88 136 SER A CA 1
ATOM 1070 C C . SER A 1 136 ? -14.516 -2.918 5.777 1 92.88 136 SER A C 1
ATOM 1072 O O . SER A 1 136 ? -13.359 -2.543 5.98 1 92.88 136 SER A O 1
ATOM 1074 N N . LEU A 1 137 ? -15.172 -2.77 4.66 1 94.81 137 LEU A N 1
ATOM 1075 C CA . LEU A 1 137 ? -14.82 -1.834 3.598 1 94.81 137 LEU A CA 1
ATOM 1076 C C . LEU A 1 137 ? -15.891 -0.761 3.438 1 94.81 137 LEU A C 1
ATOM 1078 O O . LEU A 1 137 ? -17.094 -1.063 3.459 1 94.81 137 LEU A O 1
ATOM 1082 N N . CYS A 1 138 ? -15.438 0.45 3.297 1 96.56 138 CYS A N 1
ATOM 1083 C CA . CYS A 1 138 ? -16.375 1.553 3.102 1 96.56 138 CYS A CA 1
ATOM 1084 C C . CYS A 1 138 ? -16.047 2.322 1.826 1 96.56 138 CYS A C 1
ATOM 1086 O O . CYS A 1 138 ? -14.883 2.459 1.456 1 96.56 138 CYS A O 1
ATOM 1088 N N . ILE A 1 139 ? -17.094 2.76 1.194 1 96.62 139 ILE A N 1
ATOM 1089 C CA . ILE A 1 139 ? -17 3.695 0.078 1 96.62 139 ILE A CA 1
ATOM 1090 C C . ILE A 1 139 ? -17.641 5.023 0.465 1 96.62 139 ILE A C 1
ATOM 1092 O O . ILE A 1 139 ? -18.766 5.047 0.983 1 96.62 139 ILE A O 1
ATOM 1096 N N . TRP A 1 140 ? -16.922 6.082 0.138 1 97.69 140 TRP A N 1
ATOM 1097 C CA . TRP A 1 140 ? -17.359 7.406 0.57 1 97.69 140 TRP A CA 1
ATOM 1098 C C . TRP A 1 140 ? -17.516 8.344 -0.624 1 97.69 140 TRP A C 1
ATOM 1100 O O . TRP A 1 140 ? -16.75 8.281 -1.581 1 97.69 140 TRP A O 1
ATOM 1110 N N . ASP A 1 141 ? -18.469 9.219 -0.512 1 97.06 141 ASP A N 1
ATOM 1111 C CA . ASP A 1 141 ? -18.609 10.367 -1.402 1 97.06 141 ASP A CA 1
ATOM 1112 C C . ASP A 1 141 ? -18.438 11.68 -0.642 1 97.06 141 ASP A C 1
ATOM 1114 O O . ASP A 1 141 ? -19.328 12.117 0.078 1 97.06 141 ASP A O 1
ATOM 1118 N N . THR A 1 142 ? -17.344 12.32 -0.849 1 96.5 142 THR A N 1
ATOM 1119 C CA . THR A 1 142 ? -16.969 13.477 -0.048 1 96.5 142 THR A CA 1
ATOM 1120 C C . THR A 1 142 ? -17.781 14.703 -0.447 1 96.5 142 THR A C 1
ATOM 1122 O O . THR A 1 142 ? -17.812 15.695 0.287 1 96.5 142 THR A O 1
ATOM 1125 N N . GLU A 1 143 ? -18.406 14.641 -1.598 1 93.81 143 GLU A N 1
ATOM 1126 C CA . GLU A 1 143 ? -19.234 15.758 -2.049 1 93.81 143 GLU A CA 1
ATOM 1127 C C . GLU A 1 143 ? -20.469 15.906 -1.182 1 93.81 143 GLU A C 1
ATOM 1129 O O . GLU A 1 143 ? -21.047 17 -1.098 1 93.81 143 GLU A O 1
ATOM 1134 N N . GLN A 1 144 ? -20.844 14.859 -0.535 1 91.19 144 GLN A N 1
ATOM 1135 C CA . GLN A 1 144 ? -22.078 14.859 0.239 1 91.19 144 GLN A CA 1
ATOM 1136 C C . GLN A 1 144 ? -21.844 15.414 1.642 1 91.19 144 GLN A C 1
ATOM 1138 O O . GLN A 1 144 ? -22.797 15.578 2.412 1 91.19 144 GLN A O 1
ATOM 1143 N N . GLY A 1 145 ? -20.656 15.695 1.994 1 88.56 145 GLY A N 1
ATOM 1144 C CA . GLY A 1 145 ? -20.328 16.219 3.314 1 88.56 145 GLY A CA 1
ATOM 1145 C C . GLY A 1 145 ? -20.156 15.125 4.355 1 88.56 145 GLY A C 1
ATOM 1146 O O . GLY A 1 145 ? -20.422 13.953 4.09 1 88.56 145 GLY A O 1
ATOM 1147 N N . SER A 1 146 ? -19.766 15.539 5.508 1 88.94 146 SER A N 1
ATOM 1148 C CA . SER A 1 146 ? -19.359 14.609 6.562 1 88.94 146 SER A CA 1
ATOM 1149 C C . SER A 1 146 ? -20.516 13.695 6.969 1 88.94 146 SER A C 1
ATOM 1151 O O . SER A 1 146 ? -20.328 12.492 7.129 1 88.94 146 SER A O 1
ATOM 1153 N N . ASP A 1 147 ? -21.672 14.172 7.109 1 90.69 147 ASP A N 1
ATOM 1154 C CA . ASP A 1 147 ? -22.781 13.445 7.688 1 90.69 147 ASP A CA 1
ATOM 1155 C C . ASP A 1 147 ? -23.359 12.445 6.691 1 90.69 147 ASP A C 1
ATOM 1157 O O . ASP A 1 147 ? -24 11.461 7.086 1 90.69 147 ASP A O 1
ATOM 1161 N N . ASN A 1 148 ? -23.109 12.633 5.375 1 91.38 148 ASN A N 1
ATOM 1162 C CA . ASN A 1 148 ? -23.734 11.797 4.359 1 91.38 148 ASN A CA 1
ATOM 1163 C C . ASN A 1 148 ? -22.703 11.188 3.422 1 91.38 148 ASN A C 1
ATOM 1165 O O . ASN A 1 148 ? -23.047 10.719 2.334 1 91.38 148 ASN A O 1
ATOM 1169 N N . ALA A 1 149 ? -21.516 11.141 3.859 1 94.88 149 ALA A N 1
ATOM 1170 C CA . ALA A 1 149 ? -20.453 10.766 2.939 1 94.88 149 ALA A CA 1
ATOM 1171 C C . ALA A 1 149 ? -20.406 9.25 2.746 1 94.88 149 ALA A C 1
ATOM 1173 O O . ALA A 1 149 ? -19.906 8.766 1.729 1 94.88 149 ALA A O 1
ATOM 1174 N N . LEU A 1 150 ? -20.891 8.492 3.711 1 96.06 150 LEU A N 1
ATOM 1175 C CA . LEU A 1 150 ? -20.828 7.043 3.594 1 96.06 150 LEU A CA 1
ATOM 1176 C C . LEU A 1 150 ? -21.812 6.535 2.549 1 96.06 150 LEU A C 1
ATOM 1178 O O . LEU A 1 150 ? -23.016 6.52 2.787 1 96.06 150 LEU A O 1
ATOM 1182 N N . LEU A 1 151 ? -21.359 6.125 1.448 1 93 151 LEU A N 1
ATOM 1183 C CA . LEU A 1 151 ? -22.203 5.605 0.378 1 93 151 LEU A CA 1
ATOM 1184 C C . LEU A 1 151 ? -22.547 4.141 0.618 1 93 151 LEU A C 1
ATOM 1186 O O . LEU A 1 151 ? -23.703 3.736 0.479 1 93 151 LEU A O 1
ATOM 1190 N N . GLU A 1 152 ? -21.469 3.389 0.918 1 92.5 152 GLU A N 1
ATOM 1191 C CA . GLU A 1 152 ? -21.641 1.953 1.128 1 92.5 152 GLU A CA 1
ATOM 1192 C C . GLU A 1 152 ? -20.672 1.438 2.191 1 92.5 152 GLU A C 1
ATOM 1194 O O . GLU A 1 152 ? -19.547 1.924 2.303 1 92.5 152 GLU A O 1
ATOM 1199 N N . LYS A 1 153 ? -21.156 0.494 2.916 1 93.12 153 LYS A N 1
ATOM 1200 C CA . LYS A 1 153 ? -20.344 -0.271 3.861 1 93.12 153 LYS A CA 1
ATOM 1201 C C . LYS A 1 153 ? -20.516 -1.771 3.637 1 93.12 153 LYS A C 1
ATOM 1203 O O . LYS A 1 153 ? -21.625 -2.287 3.658 1 93.12 153 LYS A O 1
ATOM 1208 N N . TYR A 1 154 ? -19.422 -2.395 3.398 1 89.31 154 TYR A N 1
ATOM 1209 C CA . TYR A 1 154 ? -19.422 -3.83 3.145 1 89.31 154 TYR A CA 1
ATOM 1210 C C . TYR A 1 154 ? -18.797 -4.59 4.312 1 89.31 154 TYR A C 1
ATOM 1212 O O . TYR A 1 154 ? -17.641 -4.352 4.664 1 89.31 154 TYR A O 1
ATOM 1220 N N . GLU A 1 155 ? -19.562 -5.449 4.875 1 90.94 155 GLU A N 1
ATOM 1221 C CA . GLU A 1 155 ? -19.141 -6.219 6.035 1 90.94 155 GLU A CA 1
ATOM 1222 C C . GLU A 1 155 ? -19.141 -7.719 5.742 1 90.94 155 GLU A C 1
ATOM 1224 O O . GLU A 1 155 ? -19.641 -8.508 6.543 1 90.94 155 GLU A O 1
ATOM 1229 N N . HIS A 1 156 ? -18.531 -8.07 4.684 1 86.94 156 HIS A N 1
ATOM 1230 C CA . HIS A 1 156 ? -18.578 -9.453 4.227 1 86.94 156 HIS A CA 1
ATOM 1231 C C . HIS A 1 156 ? -17.375 -10.242 4.727 1 86.94 156 HIS A C 1
ATOM 1233 O O . HIS A 1 156 ? -17.375 -11.477 4.699 1 86.94 156 HIS A O 1
ATOM 1239 N N . HIS A 1 157 ? -16.391 -9.594 5.031 1 89.56 157 HIS A N 1
ATOM 1240 C CA . HIS A 1 157 ? -15.227 -10.266 5.582 1 89.56 157 HIS A CA 1
ATOM 1241 C C . HIS A 1 157 ? -15.438 -10.609 7.055 1 89.56 157 HIS A C 1
ATOM 1243 O O . HIS A 1 157 ? -16.156 -9.898 7.766 1 89.56 157 HIS A O 1
ATOM 1249 N N . SER A 1 158 ? -14.828 -11.656 7.477 1 89.88 158 SER A N 1
ATOM 1250 C CA . SER A 1 158 ? -14.969 -12.102 8.859 1 89.88 158 SER A CA 1
ATOM 1251 C C . SER A 1 158 ? -13.703 -11.82 9.664 1 89.88 158 SER A C 1
ATOM 1253 O O . SER A 1 158 ? -13.648 -12.094 10.867 1 89.88 158 SER A O 1
ATOM 1255 N N . GLU A 1 159 ? -12.695 -11.352 9.008 1 90.31 159 GLU A N 1
ATOM 1256 C CA . GLU A 1 159 ? -11.438 -10.961 9.641 1 90.31 159 GLU A CA 1
ATOM 1257 C C . GLU A 1 159 ? -10.938 -9.633 9.086 1 90.31 159 GLU A C 1
ATOM 1259 O O . GLU A 1 159 ? -11.586 -9.023 8.234 1 90.31 159 GLU A O 1
ATOM 1264 N N . PHE A 1 160 ? -9.789 -9.227 9.578 1 88.75 160 PHE A N 1
ATOM 1265 C CA . PHE A 1 160 ? -9.219 -7.945 9.188 1 88.75 160 PHE A CA 1
ATOM 1266 C C . PHE A 1 160 ? -9.148 -7.82 7.676 1 88.75 160 PHE A C 1
ATOM 1268 O O . PHE A 1 160 ? -8.688 -8.734 6.988 1 88.75 160 PHE A O 1
ATOM 1275 N N . VAL A 1 161 ? -9.664 -6.707 7.207 1 92.75 161 VAL A N 1
ATOM 1276 C CA . VAL A 1 161 ? -9.5 -6.363 5.797 1 92.75 161 VAL A CA 1
ATOM 1277 C C . VAL A 1 161 ? -8.234 -5.52 5.613 1 92.75 161 VAL A C 1
ATOM 1279 O O . VAL A 1 161 ? -8.094 -4.461 6.23 1 92.75 161 VAL A O 1
ATOM 1282 N N . VAL A 1 162 ? -7.301 -5.957 4.715 1 91.12 162 VAL A N 1
ATOM 1283 C CA . VAL A 1 162 ? -5.98 -5.332 4.746 1 91.12 162 VAL A CA 1
ATOM 1284 C C . VAL A 1 162 ? -5.637 -4.785 3.361 1 91.12 162 VAL A C 1
ATOM 1286 O O . VAL A 1 162 ? -4.613 -4.113 3.189 1 91.12 162 VAL A O 1
ATOM 1289 N N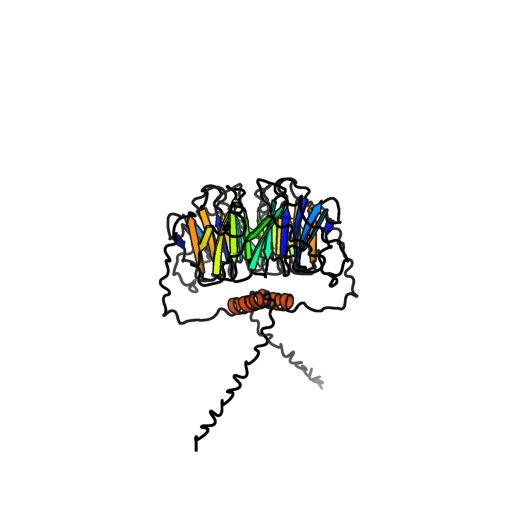 . GLY A 1 163 ? -6.43 -5.09 2.414 1 92.88 163 GLY A N 1
ATOM 1290 C CA . GLY A 1 163 ? -6.148 -4.613 1.069 1 92.88 163 GLY A CA 1
ATOM 1291 C C . GLY A 1 163 ? -7.387 -4.117 0.343 1 92.88 163 GLY A C 1
ATOM 1292 O O . GLY A 1 163 ? -8.484 -4.645 0.544 1 92.88 163 GLY A O 1
ATOM 1293 N N . ILE A 1 164 ? -7.18 -3.127 -0.489 1 94.88 164 ILE A N 1
ATOM 1294 C CA . ILE A 1 164 ? -8.219 -2.576 -1.356 1 94.88 164 ILE A CA 1
ATOM 1295 C C . ILE A 1 164 ? -7.59 -2.076 -2.656 1 94.88 164 ILE A C 1
ATOM 1297 O O . ILE A 1 164 ? -6.488 -1.521 -2.646 1 94.88 164 ILE A O 1
ATOM 1301 N N . ASP A 1 165 ? -8.266 -2.318 -3.762 1 95.69 165 ASP A N 1
ATOM 1302 C CA . ASP A 1 165 ? -7.836 -1.76 -5.039 1 95.69 165 ASP A CA 1
ATOM 1303 C C . ASP A 1 165 ? -9.031 -1.428 -5.926 1 95.69 165 ASP A C 1
ATOM 1305 O O . ASP A 1 165 ? -10.078 -2.084 -5.84 1 95.69 165 ASP A O 1
ATOM 1309 N N . PHE A 1 166 ? -8.805 -0.355 -6.695 1 95.38 166 PHE A N 1
ATOM 1310 C CA . PHE A 1 166 ? -9.789 0.019 -7.707 1 95.38 166 PHE A CA 1
ATOM 1311 C C . PHE A 1 166 ? -9.375 -0.505 -9.078 1 95.38 166 PHE A C 1
ATOM 1313 O O . PHE A 1 166 ? -8.203 -0.449 -9.445 1 95.38 166 PHE A O 1
ATOM 1320 N N . ASN A 1 167 ? -10.359 -1.036 -9.758 1 93.25 167 ASN A N 1
ATOM 1321 C CA . ASN A 1 167 ? -10.133 -1.4 -11.148 1 93.25 167 ASN A CA 1
ATOM 1322 C C . ASN A 1 167 ? -9.922 -0.167 -12.023 1 93.25 167 ASN A C 1
ATOM 1324 O O . ASN A 1 167 ? -10.758 0.74 -12.039 1 93.25 167 ASN A O 1
ATOM 1328 N N . LEU A 1 168 ? -8.859 -0.13 -12.742 1 93.19 168 LEU A N 1
ATOM 1329 C CA . LEU A 1 168 ? -8.531 1.047 -13.539 1 93.19 168 LEU A CA 1
ATOM 1330 C C . LEU A 1 168 ? -9.383 1.093 -14.812 1 93.19 168 LEU A C 1
ATOM 1332 O O . LEU A 1 168 ? -9.656 2.172 -15.336 1 93.19 168 LEU A O 1
ATOM 1336 N N . GLU A 1 169 ? -9.727 -0.056 -15.25 1 91.69 169 GLU A N 1
ATOM 1337 C CA . GLU A 1 169 ? -10.461 -0.129 -16.516 1 91.69 169 GLU A CA 1
ATOM 1338 C C . GLU A 1 169 ? -11.969 -0.039 -16.281 1 91.69 169 GLU A C 1
ATOM 1340 O O . GLU A 1 169 ? -12.672 0.666 -17 1 91.69 169 GLU A O 1
ATOM 1345 N N . MET A 1 170 ? -12.383 -0.724 -15.242 1 90.38 170 MET A N 1
ATOM 1346 C CA . MET A 1 170 ? -13.812 -0.759 -14.953 1 90.38 170 MET A CA 1
ATOM 1347 C C . MET A 1 170 ? -14.148 0.161 -13.781 1 90.38 170 MET A C 1
ATOM 1349 O O . MET A 1 170 ? -13.945 -0.2 -12.625 1 90.38 170 MET A O 1
ATOM 1353 N N . GLU A 1 171 ? -14.836 1.214 -14.125 1 91.62 171 GLU A N 1
ATOM 1354 C CA . GLU A 1 171 ? -15.188 2.199 -13.102 1 91.62 171 GLU A CA 1
ATOM 1355 C C . GLU A 1 171 ? -16.094 1.592 -12.039 1 91.62 171 GLU A C 1
ATOM 1357 O O . GLU A 1 171 ? -17 0.817 -12.352 1 91.62 171 GLU A O 1
ATOM 1362 N N . ASP A 1 172 ? -15.812 1.826 -10.766 1 88.94 172 ASP A N 1
ATOM 1363 C CA . ASP A 1 172 ? -16.641 1.48 -9.609 1 88.94 172 ASP A CA 1
ATOM 1364 C C . ASP A 1 172 ? -16.422 0.028 -9.195 1 88.94 172 ASP A C 1
ATOM 1366 O O . ASP A 1 172 ? -17.094 -0.47 -8.289 1 88.94 172 ASP A O 1
ATOM 1370 N N . GLU A 1 173 ? -15.562 -0.649 -9.922 1 92.44 173 GLU A N 1
ATOM 1371 C CA . GLU A 1 173 ? -15.219 -2.002 -9.492 1 92.44 173 GLU A CA 1
ATOM 1372 C C . GLU A 1 173 ? -14.07 -1.987 -8.492 1 92.44 173 GLU A C 1
ATOM 1374 O O . GLU A 1 173 ? -13.062 -1.306 -8.703 1 92.44 173 GLU A O 1
ATOM 1379 N N . ILE A 1 174 ? -14.266 -2.795 -7.41 1 93.25 174 ILE A N 1
ATOM 1380 C CA . ILE A 1 174 ? -13.328 -2.752 -6.289 1 93.25 174 ILE A CA 1
ATOM 1381 C C . ILE A 1 174 ? -12.992 -4.176 -5.844 1 93.25 174 ILE A C 1
ATOM 1383 O O . ILE A 1 174 ? -13.844 -5.066 -5.906 1 93.25 174 ILE A O 1
ATOM 1387 N N . ALA A 1 175 ? -11.781 -4.352 -5.438 1 94 175 ALA A N 1
ATOM 1388 C CA . ALA A 1 175 ? -11.352 -5.609 -4.832 1 94 175 ALA A CA 1
ATOM 1389 C C . ALA A 1 175 ? -10.844 -5.391 -3.41 1 94 175 ALA A C 1
ATOM 1391 O O . ALA A 1 175 ? -10.172 -4.395 -3.133 1 94 175 ALA A O 1
ATOM 1392 N N . SER A 1 176 ? -11.148 -6.297 -2.527 1 93.19 176 SER A N 1
ATOM 1393 C CA . SER A 1 176 ? -10.625 -6.289 -1.168 1 93.19 176 SER A CA 1
ATOM 1394 C C . SER A 1 176 ? -10.086 -7.66 -0.774 1 93.19 176 SER A C 1
ATOM 1396 O O . SER A 1 176 ? -10.578 -8.688 -1.256 1 93.19 176 SER A O 1
ATOM 1398 N N . CYS A 1 177 ? -9.094 -7.699 0.038 1 94 177 CYS A N 1
ATOM 1399 C CA . CYS A 1 177 ? -8.578 -8.953 0.572 1 94 177 CYS A CA 1
ATOM 1400 C C . CYS A 1 177 ? -8.492 -8.906 2.092 1 94 177 CYS A C 1
ATOM 1402 O O . CYS A 1 177 ? -8.367 -7.828 2.676 1 94 177 CYS A O 1
ATOM 1404 N N . SER A 1 178 ? -8.461 -10.07 2.633 1 91.31 178 SER A N 1
ATOM 1405 C CA . SER A 1 178 ? -8.633 -10.172 4.078 1 91.31 178 SER A CA 1
ATOM 1406 C C . SER A 1 178 ? -7.859 -11.352 4.652 1 91.31 178 SER A C 1
ATOM 1408 O O . SER A 1 178 ? -7.492 -12.273 3.918 1 91.31 178 SER A O 1
ATOM 1410 N N . TRP A 1 179 ? -7.75 -11.258 5.883 1 89.31 179 TRP A N 1
ATOM 1411 C CA . TRP A 1 179 ? -7.145 -12.359 6.629 1 89.31 179 TRP A CA 1
ATOM 1412 C C . TRP A 1 179 ? -8.086 -13.555 6.699 1 89.31 179 TRP A C 1
ATOM 1414 O O . TRP A 1 179 ? -7.68 -14.656 7.07 1 89.31 179 TRP A O 1
ATOM 1424 N N . ASP A 1 180 ? -9.289 -13.438 6.25 1 89.12 180 ASP A N 1
ATOM 1425 C CA . ASP A 1 180 ? -10.258 -14.523 6.293 1 89.12 180 ASP A CA 1
ATOM 1426 C C . ASP A 1 180 ? -10.102 -15.453 5.09 1 89.12 180 ASP A C 1
ATOM 1428 O O . ASP A 1 180 ? -11.016 -16.203 4.754 1 89.12 180 ASP A O 1
ATOM 1432 N N . GLU A 1 181 ? -9.062 -15.234 4.336 1 90.19 181 GLU A N 1
ATOM 1433 C CA . GLU A 1 181 ? -8.648 -16.109 3.25 1 90.19 181 GLU A CA 1
ATOM 1434 C C . GLU A 1 181 ? -9.43 -15.82 1.974 1 90.19 181 GLU A C 1
ATOM 1436 O O . GLU A 1 181 ? -9.414 -16.625 1.032 1 90.19 181 GLU A O 1
ATOM 1441 N N . THR A 1 182 ? -10.102 -14.672 2 1 91.19 182 THR A N 1
ATOM 1442 C CA . THR A 1 182 ? -10.93 -14.414 0.833 1 91.19 182 THR A CA 1
ATOM 1443 C C . THR A 1 182 ? -10.57 -13.07 0.198 1 91.19 182 THR A C 1
ATOM 1445 O O . THR A 1 182 ? -10.016 -12.195 0.863 1 91.19 182 THR A O 1
ATOM 1448 N N . VAL A 1 183 ? -10.867 -13.023 -1.107 1 93.31 183 VAL A N 1
ATOM 1449 C CA . VAL A 1 183 ? -10.922 -11.781 -1.867 1 93.31 183 VAL A CA 1
ATOM 1450 C C . VAL A 1 183 ? -12.344 -11.531 -2.363 1 93.31 183 VAL A C 1
ATOM 1452 O O . VAL A 1 183 ? -13.016 -12.461 -2.824 1 93.31 183 VAL A O 1
ATOM 1455 N N . TYR A 1 184 ? -12.781 -10.375 -2.232 1 91.5 184 TYR A N 1
ATOM 1456 C CA . TYR A 1 184 ? -14.07 -9.961 -2.783 1 91.5 184 TYR A CA 1
ATOM 1457 C C . TYR A 1 184 ? -13.883 -8.938 -3.898 1 91.5 184 TYR A C 1
ATOM 1459 O O . TYR A 1 184 ? -13.062 -8.031 -3.783 1 91.5 184 TYR A O 1
ATOM 1467 N N . VAL A 1 185 ? -14.633 -9.141 -4.984 1 92.19 185 VAL A N 1
ATOM 1468 C CA . VAL A 1 185 ? -14.727 -8.156 -6.062 1 92.19 185 VAL A CA 1
ATOM 1469 C C . VAL A 1 185 ? -16.188 -7.797 -6.316 1 92.19 185 VAL A C 1
ATOM 1471 O O . VAL A 1 185 ? -17.031 -8.68 -6.43 1 92.19 185 VAL A O 1
ATOM 1474 N N . TRP A 1 186 ? -16.453 -6.508 -6.395 1 87.62 186 TRP A N 1
ATOM 1475 C CA . TRP A 1 186 ? -17.828 -6.09 -6.613 1 87.62 186 TRP A CA 1
ATOM 1476 C C . TRP A 1 186 ? -17.891 -4.734 -7.312 1 87.62 186 TRP A C 1
ATOM 1478 O O . TRP A 1 186 ? -16.891 -4.016 -7.359 1 87.62 186 TRP A O 1
ATOM 1488 N N . MET A 1 187 ? -19.016 -4.586 -7.887 1 86.81 187 MET A N 1
ATOM 1489 C CA . MET A 1 187 ? -19.359 -3.279 -8.445 1 86.81 187 MET A CA 1
ATOM 1490 C C . MET A 1 187 ? -20.047 -2.406 -7.41 1 86.81 187 MET A C 1
ATOM 1492 O O . MET A 1 187 ? -21.016 -2.842 -6.773 1 86.81 187 MET A O 1
ATOM 1496 N N . ARG A 1 188 ? -19.516 -1.244 -7.266 1 85 188 ARG A N 1
ATOM 1497 C CA . ARG A 1 188 ? -20.172 -0.331 -6.344 1 85 188 ARG A CA 1
ATOM 1498 C C . ARG A 1 188 ? -21.672 -0.218 -6.664 1 85 188 ARG A C 1
ATOM 1500 O O . ARG A 1 188 ? -22.047 -0.106 -7.832 1 85 188 ARG A O 1
ATOM 1507 N N . GLY A 1 189 ? -22.484 -0.188 -5.633 1 78.19 189 GLY A N 1
ATOM 1508 C CA . GLY A 1 189 ? -23.922 -0.087 -5.812 1 78.19 189 GLY A CA 1
ATOM 1509 C C . GLY A 1 189 ? -24.609 -1.438 -5.879 1 78.19 189 GLY A C 1
ATOM 1510 O O . GLY A 1 189 ? -25.828 -1.518 -5.801 1 78.19 189 GLY A O 1
ATOM 1511 N N . GLU A 1 190 ? -23.734 -2.504 -6.145 1 75.19 190 GLU A N 1
ATOM 1512 C CA . GLU A 1 190 ? -24.328 -3.836 -6.164 1 75.19 190 GLU A CA 1
ATOM 1513 C C . GLU A 1 190 ? -24.266 -4.484 -4.785 1 75.19 190 GLU A C 1
ATOM 1515 O O . GLU A 1 190 ? -23.344 -4.25 -4.016 1 75.19 190 GLU A O 1
ATOM 1520 N N . GLU A 1 191 ? -25.391 -4.93 -4.219 1 59.09 191 GLU A N 1
ATOM 1521 C CA . GLU A 1 191 ? -25.438 -5.547 -2.898 1 59.09 191 GLU A CA 1
ATOM 1522 C C . GLU A 1 191 ? -24.594 -6.82 -2.85 1 59.09 191 GLU A C 1
ATOM 1524 O O . GLU A 1 191 ? -24.672 -7.652 -3.758 1 59.09 191 GLU A O 1
ATOM 1529 N N . PRO A 1 192 ? -23.656 -6.789 -1.985 1 54.62 192 PRO A N 1
ATOM 1530 C CA . PRO A 1 192 ? -22.875 -8.023 -1.864 1 54.62 192 PRO A CA 1
ATOM 1531 C C . PRO A 1 192 ? -23.719 -9.219 -1.437 1 54.62 192 PRO A C 1
ATOM 1533 O O . PRO A 1 192 ? -24.703 -9.055 -0.704 1 54.62 192 PRO A O 1
ATOM 1536 N N . VAL A 1 193 ? -23.812 -10.234 -2.26 1 51.88 193 VAL A N 1
ATOM 1537 C CA . VAL A 1 193 ? -24.453 -11.453 -1.771 1 51.88 193 VAL A CA 1
ATOM 1538 C C . VAL A 1 193 ? -23.531 -12.156 -0.779 1 51.88 193 VAL A C 1
ATOM 1540 O O . VAL A 1 193 ? -22.359 -12.414 -1.081 1 51.88 193 VAL A O 1
ATOM 1543 N N . PRO A 1 194 ? -23.797 -11.984 0.419 1 48.41 194 PRO A N 1
ATOM 1544 C CA . PRO A 1 194 ? -22.969 -12.68 1.396 1 48.41 194 PRO A CA 1
ATOM 1545 C C . PRO A 1 194 ? -22.719 -14.141 1.026 1 48.41 194 PRO A C 1
ATOM 1547 O O . PRO A 1 194 ? -23.625 -14.836 0.59 1 48.41 194 PRO A O 1
ATOM 1550 N N . THR A 1 195 ? -21.594 -14.375 0.437 1 42.97 195 THR A N 1
ATOM 1551 C CA . THR A 1 195 ? -21.453 -15.789 0.129 1 42.97 195 THR A CA 1
ATOM 1552 C C . THR A 1 195 ? -21.625 -16.641 1.389 1 42.97 195 THR A C 1
ATOM 1554 O O . THR A 1 195 ? -22.172 -17.734 1.333 1 42.97 195 THR A O 1
ATOM 1557 N N . HIS A 1 196 ? -20.469 -16.688 2.219 1 43.28 196 HIS A N 1
ATOM 1558 C CA . HIS A 1 196 ? -20.328 -17.875 3.055 1 43.28 196 HIS A CA 1
ATOM 1559 C C . HIS A 1 196 ? -21.328 -17.859 4.207 1 43.28 196 HIS A C 1
ATOM 1561 O O . HIS A 1 196 ? -21.516 -16.828 4.852 1 43.28 196 HIS A O 1
ATOM 1567 N N . GLU A 1 197 ? -22.328 -18.625 4.035 1 41.47 197 GLU A N 1
ATOM 1568 C CA . GLU A 1 197 ? -22.953 -19.094 5.27 1 41.47 197 GLU A CA 1
ATOM 1569 C C . GLU A 1 197 ? -21.922 -19.406 6.34 1 41.47 197 GLU A C 1
ATOM 1571 O O . GLU A 1 197 ? -20.891 -20.031 6.051 1 41.47 197 GLU A O 1
ATOM 1576 N N . GLU A 1 198 ? -21.703 -18.484 7.297 1 41.38 198 GLU A N 1
ATOM 1577 C CA . GLU A 1 198 ? -20.906 -18.844 8.461 1 41.38 198 GLU A CA 1
ATOM 1578 C C . GLU A 1 198 ? -20.938 -20.344 8.719 1 41.38 198 GLU A C 1
ATOM 1580 O O . GLU A 1 198 ? -22 -20.922 8.914 1 41.38 198 GLU A O 1
ATOM 1585 N N . ASP A 1 199 ? -20.297 -21.109 7.965 1 37.84 199 ASP A N 1
ATOM 1586 C CA . ASP A 1 199 ? -20.281 -22.469 8.492 1 37.84 199 ASP A CA 1
ATOM 1587 C C . ASP A 1 199 ? -19.953 -22.484 9.984 1 37.84 199 ASP A C 1
ATOM 1589 O O . ASP A 1 199 ? -18.859 -22.078 10.383 1 37.84 199 ASP A O 1
ATOM 1593 N N . GLU A 1 200 ? -20.891 -22.375 10.883 1 37.88 200 GLU A N 1
ATOM 1594 C CA . GLU A 1 200 ? -20.844 -22.531 12.336 1 37.88 200 GLU A CA 1
ATOM 1595 C C . GLU A 1 200 ? -19.844 -23.625 12.742 1 37.88 200 GLU A C 1
ATOM 1597 O O . GLU A 1 200 ? -19.469 -23.719 13.914 1 37.88 200 GLU A O 1
ATOM 1602 N N . ASN A 1 201 ? -19.703 -24.688 11.992 1 36.72 201 ASN A N 1
ATOM 1603 C CA . ASN A 1 201 ? -19.016 -25.875 12.492 1 36.72 201 ASN A CA 1
ATOM 1604 C C . ASN A 1 201 ? -17.5 -25.781 12.297 1 36.72 201 ASN A C 1
ATOM 1606 O O . ASN A 1 201 ? -16.781 -26.766 12.523 1 36.72 201 ASN A O 1
ATOM 1610 N N . ALA A 1 202 ? -17.031 -24.984 11.586 1 37.84 202 ALA A N 1
ATOM 1611 C CA . ALA A 1 202 ? -15.586 -25.062 11.477 1 37.84 202 ALA A CA 1
ATOM 1612 C C . ALA A 1 202 ? -14.922 -24.688 12.805 1 37.84 202 ALA A C 1
ATOM 1614 O O . ALA A 1 202 ? -14.812 -23.516 13.156 1 37.84 202 ALA A O 1
ATOM 1615 N N . GLU A 1 203 ? -15.031 -25.328 13.938 1 35.81 203 GLU A N 1
ATOM 1616 C CA . GLU A 1 203 ? -14.414 -25.375 15.266 1 35.81 203 GLU A CA 1
ATOM 1617 C C . GLU A 1 203 ? -12.898 -25.297 15.172 1 35.81 203 GLU A C 1
ATOM 1619 O O . GLU A 1 203 ? -12.203 -25.312 16.188 1 35.81 203 GLU A O 1
ATOM 1624 N N . ASP A 1 204 ? -12.234 -25.719 14.102 1 38.31 204 ASP A N 1
ATOM 1625 C CA . ASP A 1 204 ? -10.812 -25.922 14.367 1 38.31 204 ASP A CA 1
ATOM 1626 C C . ASP A 1 204 ? -10.055 -24.594 14.375 1 38.31 204 ASP A C 1
ATOM 1628 O O . ASP A 1 204 ? -9.672 -24.078 13.32 1 38.31 204 ASP A O 1
ATOM 1632 N N . ASP A 1 205 ? -10.422 -23.672 15.195 1 39.53 205 ASP A N 1
ATOM 1633 C CA . ASP A 1 205 ? -9.828 -22.391 15.57 1 39.53 205 ASP A CA 1
ATOM 1634 C C . ASP A 1 205 ? -8.32 -22.516 15.75 1 39.53 205 ASP A C 1
ATOM 1636 O O . ASP A 1 205 ? -7.824 -22.562 16.875 1 39.53 205 ASP A O 1
ATOM 1640 N N . GLU A 1 206 ? -7.688 -23.422 15.094 1 39.06 206 GLU A N 1
ATOM 1641 C CA . GLU A 1 206 ? -6.273 -23.172 15.359 1 39.06 206 GLU A CA 1
ATOM 1642 C C . GLU A 1 206 ? -5.883 -21.734 15.023 1 39.06 206 GLU A C 1
ATOM 1644 O O . GLU A 1 206 ? -5.91 -21.344 13.852 1 39.06 206 GLU A O 1
ATOM 1649 N N . GLU A 1 207 ? -6.348 -20.844 15.875 1 40.88 207 GLU A N 1
ATOM 1650 C CA . GLU A 1 207 ? -5.883 -19.453 15.844 1 40.88 207 GLU A CA 1
ATOM 1651 C C . GLU A 1 207 ? -4.418 -19.375 15.438 1 40.88 207 GLU A C 1
ATOM 1653 O O . GLU A 1 207 ? -3.551 -19.984 16.078 1 40.88 207 GLU A O 1
ATOM 1658 N N . ASN A 1 208 ? -4.191 -19.297 14.219 1 41.62 208 ASN A N 1
ATOM 1659 C CA . ASN A 1 208 ? -2.818 -19.031 13.797 1 41.62 208 ASN A CA 1
ATOM 1660 C C . ASN A 1 208 ? -2.148 -17.984 14.688 1 41.62 208 ASN A C 1
ATOM 1662 O O . ASN A 1 208 ? -2.658 -16.875 14.836 1 41.62 208 ASN A O 1
ATOM 1666 N N . GLU A 1 209 ? -1.33 -18.422 15.609 1 42.78 209 GLU A N 1
ATOM 1667 C CA . GLU A 1 209 ? -0.586 -17.625 16.578 1 42.78 209 GLU A CA 1
ATOM 1668 C C . GLU A 1 209 ? -0.119 -16.312 15.961 1 42.78 209 GLU A C 1
ATOM 1670 O O . GLU A 1 209 ? -0.184 -15.258 16.609 1 42.78 209 GLU A O 1
ATOM 1675 N N . ILE A 1 210 ? 0.192 -16.391 14.766 1 41.22 210 ILE A N 1
ATOM 1676 C CA . ILE A 1 210 ? 0.709 -15.172 14.141 1 41.22 210 ILE A CA 1
ATOM 1677 C C . ILE A 1 210 ? -0.423 -14.164 13.953 1 41.22 210 ILE A C 1
ATOM 1679 O O . ILE A 1 210 ? -0.259 -12.977 14.234 1 41.22 210 ILE A O 1
ATOM 1683 N N . VAL A 1 211 ? -1.567 -14.703 13.547 1 46.31 211 VAL A N 1
ATOM 1684 C CA . VAL A 1 211 ? -2.729 -13.828 13.414 1 46.31 211 VAL A CA 1
ATOM 1685 C C . VAL A 1 211 ? -3.119 -13.281 14.781 1 46.31 211 VAL A C 1
ATOM 1687 O O . VAL A 1 211 ? -3.424 -12.094 14.914 1 46.31 211 VAL A O 1
ATOM 1690 N N . SER A 1 212 ? -3.098 -14.141 15.703 1 47.16 212 SER A N 1
ATOM 1691 C CA . SER A 1 212 ? -3.41 -13.703 17.062 1 47.16 212 SER A CA 1
ATOM 1692 C C . SER A 1 212 ? -2.432 -12.633 17.531 1 47.16 212 SER A C 1
ATOM 1694 O O . SER A 1 212 ? -2.834 -11.648 18.156 1 47.16 212 SER A O 1
ATOM 1696 N N . GLN A 1 213 ? -1.245 -12.836 17.234 1 42.84 213 GLN A N 1
ATOM 1697 C CA . GLN A 1 213 ? -0.233 -11.867 17.656 1 42.84 213 GLN A CA 1
ATOM 1698 C C . GLN A 1 213 ? -0.367 -10.562 16.875 1 42.84 213 GLN A C 1
ATOM 1700 O O . GLN A 1 213 ? -0.241 -9.477 17.453 1 42.84 213 GLN A O 1
ATOM 1705 N N . PHE A 1 214 ? -0.532 -10.797 15.672 1 45.34 214 PHE A N 1
ATOM 1706 C CA . PHE A 1 214 ? -0.765 -9.594 14.883 1 45.34 214 PHE A CA 1
ATOM 1707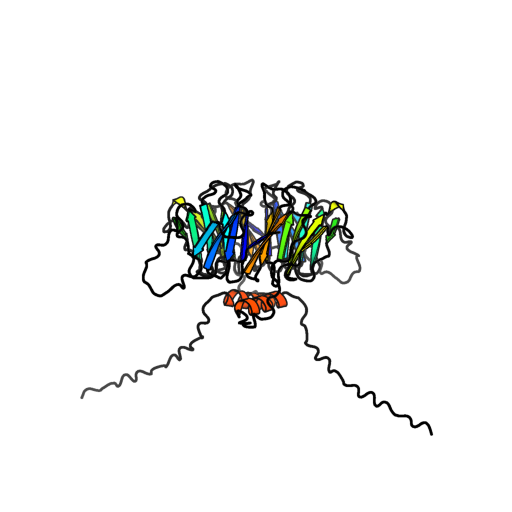 C C . PHE A 1 214 ? -2.002 -8.852 15.383 1 45.34 214 PHE A C 1
ATOM 1709 O O . PHE A 1 214 ? -2.002 -7.621 15.469 1 45.34 214 PHE A O 1
ATOM 1716 N N . ARG A 1 215 ? -2.986 -9.664 15.703 1 48.22 215 ARG A N 1
ATOM 1717 C CA . ARG A 1 215 ? -4.16 -9.047 16.312 1 48.22 215 ARG A CA 1
ATOM 1718 C C . ARG A 1 215 ? -3.777 -8.25 17.562 1 48.22 215 ARG A C 1
ATOM 1720 O O . ARG A 1 215 ? -4.297 -7.16 17.781 1 48.22 215 ARG A O 1
ATOM 1727 N N . GLN A 1 216 ? -3.066 -8.898 18.219 1 44.38 216 GLN A N 1
ATOM 1728 C CA . GLN A 1 216 ? -2.611 -8.266 19.453 1 44.38 216 GLN A CA 1
ATOM 1729 C C . GLN A 1 216 ? -1.8 -7.008 19.156 1 44.38 216 GLN A C 1
ATOM 1731 O O . GLN A 1 216 ? -1.965 -5.988 19.828 1 44.38 216 GLN A O 1
ATOM 1736 N N . VAL A 1 217 ? -0.943 -7.227 18.281 1 41.78 217 VAL A N 1
ATOM 1737 C CA . VAL A 1 217 ? -0.092 -6.086 17.953 1 41.78 217 VAL A CA 1
ATOM 1738 C C . VAL A 1 217 ? -0.934 -4.977 17.328 1 41.78 217 VAL A C 1
ATOM 1740 O O . VAL A 1 217 ? -0.768 -3.801 17.672 1 41.78 217 VAL A O 1
ATOM 1743 N N . LEU A 1 218 ? -1.673 -5.379 16.438 1 44.25 218 LEU A N 1
ATOM 1744 C CA . LEU A 1 218 ? -2.566 -4.379 15.867 1 44.25 218 LEU A CA 1
ATOM 1745 C C . LEU A 1 218 ? -3.533 -3.848 16.922 1 44.25 218 LEU A C 1
ATOM 1747 O O . LEU A 1 218 ? -3.928 -2.68 16.875 1 44.25 218 LEU A O 1
ATOM 1751 N N . GLY A 1 219 ? -4.195 -4.691 17.75 1 42.53 219 GLY A N 1
ATOM 1752 C CA . GLY A 1 219 ? -4.941 -4.223 18.906 1 42.53 219 GLY A CA 1
ATOM 1753 C C . GLY A 1 219 ? -4.164 -3.232 19.766 1 42.53 219 GLY A C 1
ATOM 1754 O O . GLY A 1 219 ? -4.754 -2.35 20.391 1 42.53 219 GLY A O 1
ATOM 1755 N N . LEU A 1 220 ? -2.986 -3.486 19.969 1 39.91 220 LEU A N 1
ATOM 1756 C CA . LEU A 1 220 ? -2.152 -2.547 20.703 1 39.91 220 LEU A CA 1
ATOM 1757 C C . LEU A 1 220 ? -2.064 -1.209 19.984 1 39.91 220 LEU A C 1
ATOM 1759 O O . LEU A 1 220 ? -1.911 -0.163 20.609 1 39.91 220 LEU A O 1
ATOM 1763 N N . ALA A 1 221 ? -1.95 -1.337 18.781 1 35.53 221 ALA A N 1
ATOM 1764 C CA . ALA A 1 221 ? -2.033 -0.024 18.156 1 35.53 221 ALA A CA 1
ATOM 1765 C C . ALA A 1 221 ? -3.334 0.684 18.516 1 35.53 221 ALA A C 1
ATOM 1767 O O . ALA A 1 221 ? -3.508 1.868 18.219 1 35.53 221 ALA A O 1
ATOM 1768 N N . ARG A 1 222 ? -4.301 -0.106 19.031 1 34.03 222 ARG A N 1
ATOM 1769 C CA . ARG A 1 222 ? -5.398 0.58 19.703 1 34.03 222 ARG A CA 1
ATOM 1770 C C . ARG A 1 222 ? -4.902 1.359 20.906 1 34.03 222 ARG A C 1
ATOM 1772 O O . ARG A 1 222 ? -3.961 0.933 21.578 1 34.03 222 ARG A O 1
ATOM 1779 N N . GLY A 1 223 ? -4.734 2.527 20.938 1 33.94 223 GLY A N 1
ATOM 1780 C CA . GLY A 1 223 ? -4.445 3.354 22.094 1 33.94 223 GLY A CA 1
ATOM 1781 C C . GLY A 1 223 ? -4.75 2.66 23.406 1 33.94 223 GLY A C 1
ATOM 1782 O O . GLY A 1 223 ? -4.148 2.98 24.438 1 33.94 223 GLY A O 1
ATOM 1783 N N . GLY A 1 224 ? -6.051 2.273 23.672 1 31.36 224 GLY A N 1
ATOM 1784 C CA . GLY A 1 224 ? -6.48 2.172 25.062 1 31.36 224 GLY A CA 1
ATOM 1785 C C . GLY A 1 224 ? -5.859 0.997 25.781 1 31.36 224 GLY A C 1
ATOM 1786 O O . GLY A 1 224 ? -6.086 -0.159 25.422 1 31.36 224 GLY A O 1
ATOM 1787 N N . GLY A 1 225 ? -4.633 1.016 26.172 1 29.5 225 GLY A N 1
ATOM 1788 C CA . GLY A 1 225 ? -4.414 0.415 27.484 1 29.5 225 GLY A CA 1
ATOM 1789 C C . GLY A 1 225 ? -5.59 0.594 28.422 1 29.5 225 GLY A C 1
ATOM 1790 O O . GLY A 1 225 ? -5.555 1.452 29.312 1 29.5 225 GLY A O 1
ATOM 1791 N N . ALA A 1 226 ? -6.844 0.591 28.016 1 26.7 226 ALA A N 1
ATOM 1792 C CA . ALA A 1 226 ? -7.738 0.427 29.156 1 26.7 226 ALA A CA 1
ATOM 1793 C C . ALA A 1 226 ? -7.344 -0.785 30 1 26.7 226 ALA A C 1
ATOM 1795 O O . ALA A 1 226 ? -7.18 -1.887 29.469 1 26.7 226 ALA A O 1
ATOM 1796 N N . GLU A 1 227 ? -6.586 -0.581 31.031 1 27.33 227 GLU A N 1
ATOM 1797 C CA . GLU A 1 227 ? -6.758 -1.479 32.156 1 27.33 227 GLU A CA 1
ATOM 1798 C C . GLU A 1 227 ? -8.117 -2.168 32.125 1 27.33 227 GLU A C 1
ATOM 1800 O O . GLU A 1 227 ? -9.148 -1.512 31.953 1 27.33 227 GLU A O 1
ATOM 1805 N N . ASP A 1 228 ? -8.258 -3.318 31.562 1 26.23 228 ASP A N 1
ATOM 1806 C CA . ASP A 1 228 ? -9.375 -4.121 32.062 1 26.23 228 ASP A CA 1
ATOM 1807 C C . ASP A 1 228 ? -9.695 -3.773 33.531 1 26.23 228 ASP A C 1
ATOM 1809 O O . ASP A 1 228 ? -8.977 -4.188 34.438 1 26.23 228 ASP A O 1
ATOM 1813 N N . GLU A 1 229 ? -9.945 -2.504 33.781 1 26.08 229 GLU A N 1
ATOM 1814 C CA . GLU A 1 229 ? -10.656 -2.438 35.062 1 26.08 229 GLU A CA 1
ATOM 1815 C C . GLU A 1 229 ? -11.719 -3.531 35.156 1 26.08 229 GLU A C 1
ATOM 1817 O O . GLU A 1 229 ? -12.633 -3.594 34.344 1 26.08 229 GLU A O 1
ATOM 1822 N N . GLU A 1 230 ? -11.266 -4.734 35.531 1 25.44 230 GLU A N 1
ATOM 1823 C CA . GLU A 1 230 ? -12.211 -5.586 36.25 1 25.44 230 GLU A CA 1
ATOM 1824 C C . GLU A 1 230 ? -13.242 -4.75 37 1 25.44 230 GLU A C 1
ATOM 1826 O O . GLU A 1 230 ? -12.914 -4.109 38 1 25.44 230 GLU A O 1
ATOM 1831 N N . TYR A 1 231 ? -14.016 -3.957 36.219 1 23.56 231 TYR A N 1
ATOM 1832 C CA . TYR A 1 231 ? -15.203 -3.566 36.969 1 23.56 231 TYR A CA 1
ATOM 1833 C C . TYR A 1 231 ? -15.656 -4.695 37.906 1 23.56 231 TYR A C 1
ATOM 1835 O O . TYR A 1 231 ? -15.969 -5.793 37.438 1 23.56 231 TYR A O 1
ATOM 1843 N N . ASP A 1 232 ? -14.852 -4.922 38.938 1 25.17 232 ASP A N 1
ATOM 1844 C CA . ASP A 1 232 ? -15.469 -5.559 40.094 1 25.17 232 ASP A CA 1
ATOM 1845 C C . ASP A 1 232 ? -16.938 -5.172 40.219 1 25.17 232 ASP A C 1
ATOM 1847 O O . ASP A 1 232 ? -17.266 -4.008 40.469 1 25.17 232 ASP A O 1
ATOM 1851 N N . GLU A 1 233 ? -17.703 -5.652 39.156 1 26.56 233 GLU A N 1
ATOM 1852 C CA . GLU A 1 233 ? -19.125 -5.734 39.531 1 26.56 233 GLU A CA 1
ATOM 1853 C C . GLU A 1 233 ? -19.297 -5.934 41.031 1 26.56 233 GLU A C 1
ATOM 1855 O O . GLU A 1 233 ? -19.047 -7.023 41.531 1 26.56 233 GLU A O 1
ATOM 1860 N N . ASP A 1 234 ? -18.578 -5.074 41.75 1 26.77 234 ASP A N 1
ATOM 1861 C CA . ASP A 1 234 ? -19.094 -5 43.125 1 26.77 234 ASP A CA 1
ATOM 1862 C C . ASP A 1 234 ? -20.609 -5.109 43.156 1 26.77 234 ASP A C 1
ATOM 1864 O O . ASP A 1 234 ? -21.312 -4.266 42.562 1 26.77 234 ASP A O 1
ATOM 1868 N N . ASP A 1 235 ? -21.094 -6.395 42.906 1 26.19 235 ASP A N 1
ATOM 1869 C CA . ASP A 1 235 ? -22.406 -6.801 43.438 1 26.19 235 ASP A CA 1
ATOM 1870 C C . ASP A 1 235 ? -22.75 -6.016 44.688 1 26.19 235 ASP A C 1
ATOM 1872 O O . ASP A 1 235 ? -22.281 -6.336 45.781 1 26.19 235 ASP A O 1
ATOM 1876 N N . GLU A 1 236 ? -22.5 -4.66 44.625 1 27.69 236 GLU A N 1
ATOM 1877 C CA . GLU A 1 236 ? -23.172 -3.998 45.719 1 27.69 236 GLU A CA 1
ATOM 1878 C C . GLU A 1 236 ? -24.578 -4.562 45.938 1 27.69 236 GLU A C 1
ATOM 1880 O O . GLU A 1 236 ? -25.453 -4.402 45.062 1 27.69 236 GLU A O 1
ATOM 1885 N N . ASP A 1 237 ? -24.625 -5.82 46.438 1 27.69 237 ASP A N 1
ATOM 1886 C CA . ASP A 1 237 ? -25.797 -6.273 47.188 1 27.69 237 ASP A CA 1
ATOM 1887 C C . ASP A 1 237 ? -26.438 -5.113 47.938 1 27.69 237 ASP A C 1
ATOM 1889 O O . ASP A 1 237 ? -25.906 -4.637 48.938 1 27.69 237 ASP A O 1
ATOM 1893 N N . LEU A 1 238 ? -26.781 -3.994 47.188 1 25.84 238 LEU A N 1
ATOM 1894 C CA . LEU A 1 238 ? -27.734 -3.086 47.812 1 25.84 238 LEU A CA 1
ATOM 1895 C C . LEU A 1 238 ? -28.766 -3.859 48.625 1 25.84 238 LEU A C 1
ATOM 1897 O O . LEU A 1 238 ? -29.547 -4.629 48.062 1 25.84 238 LEU A O 1
ATOM 1901 N N . ASP A 1 239 ? -28.25 -4.484 49.719 1 27.08 239 ASP A N 1
ATOM 1902 C CA . ASP A 1 239 ? -29.141 -4.871 50.781 1 27.08 239 ASP A CA 1
ATOM 1903 C C . ASP A 1 239 ? -30.281 -3.861 50.938 1 27.08 239 ASP A C 1
ATOM 1905 O O . ASP A 1 239 ? -30.047 -2.703 51.281 1 27.08 239 ASP A O 1
ATOM 1909 N N . GLU A 1 240 ? -31.141 -3.783 49.812 1 26.89 240 GLU A N 1
ATOM 1910 C CA . GLU A 1 240 ? -32.438 -3.184 50.031 1 26.89 240 GLU A CA 1
ATOM 1911 C C . GLU A 1 240 ? -32.938 -3.496 51.438 1 26.89 240 GLU A C 1
ATOM 1913 O O . GLU A 1 240 ? -33.25 -4.648 51.781 1 26.89 240 GLU A O 1
ATOM 1918 N N . ASP A 1 241 ? -32.219 -2.975 52.469 1 27.08 241 ASP A N 1
ATOM 1919 C CA . ASP A 1 241 ? -32.812 -2.926 53.781 1 27.08 241 ASP A CA 1
ATOM 1920 C C . ASP A 1 241 ? -34.312 -2.59 53.688 1 27.08 241 ASP A C 1
ATOM 1922 O O . ASP A 1 241 ? -34.688 -1.565 53.125 1 27.08 241 ASP A O 1
ATOM 1926 N N . ASP A 1 242 ? -35.125 -3.662 53.406 1 27.41 242 ASP A N 1
ATOM 1927 C CA . ASP A 1 242 ? -36.562 -3.635 53.719 1 27.41 242 ASP A CA 1
ATOM 1928 C C . ASP A 1 242 ? -36.812 -2.867 55 1 27.41 242 ASP A C 1
ATOM 1930 O O . ASP A 1 242 ? -36.5 -3.342 56.094 1 27.41 242 ASP A O 1
ATOM 1934 N N . GLU A 1 243 ? -36.281 -1.613 55.125 1 24.73 243 GLU A N 1
ATOM 1935 C CA . GLU A 1 243 ? -36.875 -0.897 56.25 1 24.73 243 GLU A CA 1
ATOM 1936 C C . GLU A 1 243 ? -38.375 -1.115 56.312 1 24.73 243 GLU A C 1
ATOM 1938 O O . GLU A 1 243 ? -39.125 -0.741 55.406 1 24.73 243 GLU A O 1
ATOM 1943 N N . GLU A 1 244 ? -38.75 -2.344 56.781 1 23.97 244 GLU A N 1
ATOM 1944 C CA . GLU A 1 244 ? -40.062 -2.496 57.406 1 23.97 244 GLU A CA 1
ATOM 1945 C C . GLU A 1 244 ? -40.406 -1.282 58.25 1 23.97 244 GLU A C 1
ATOM 1947 O O . GLU A 1 244 ? -39.688 -0.982 59.219 1 23.97 244 GLU A O 1
ATOM 1952 N N . GLU A 1 245 ? -40.625 -0.142 57.594 1 23.16 245 GLU A N 1
ATOM 1953 C CA . GLU A 1 245 ? -41.469 0.783 58.375 1 23.16 245 GLU A CA 1
ATOM 1954 C C . GLU A 1 245 ? -42.531 0.039 59.156 1 23.16 245 GLU A C 1
ATOM 1956 O O . GLU A 1 245 ? -43.344 -0.699 58.594 1 23.16 245 GLU A O 1
ATOM 1961 N N . ASP A 1 246 ? -42.188 -0.294 60.375 1 22.91 246 ASP A N 1
ATOM 1962 C CA . ASP A 1 246 ? -43.25 -0.196 61.375 1 22.91 246 ASP A CA 1
ATOM 1963 C C . ASP A 1 246 ? -43.906 1.182 61.375 1 22.91 246 ASP A C 1
ATOM 1965 O O . ASP A 1 246 ? -43.219 2.201 61.25 1 22.91 246 ASP A O 1
ATOM 1969 N N . MET B 1 1 ? -21.453 -9.312 -6.484 1 67.44 1 MET B N 1
ATOM 1970 C CA . MET B 1 1 ? -20.234 -9.531 -5.723 1 67.44 1 MET B CA 1
ATOM 1971 C C . MET B 1 1 ? -19.766 -10.984 -5.84 1 67.44 1 MET B C 1
ATOM 1973 O O . MET B 1 1 ? -20.578 -11.906 -5.695 1 67.44 1 MET B O 1
ATOM 1977 N N . GLU B 1 2 ? -18.641 -11.094 -6.262 1 83.62 2 GLU B N 1
ATOM 1978 C CA . GLU B 1 2 ? -18.062 -12.438 -6.328 1 83.62 2 GLU B CA 1
ATOM 1979 C C . GLU B 1 2 ? -17.031 -12.656 -5.23 1 83.62 2 GLU B C 1
ATOM 1981 O O . GLU B 1 2 ? -16.297 -11.734 -4.875 1 83.62 2 GLU B O 1
ATOM 1986 N N . THR B 1 3 ? -17.156 -13.805 -4.57 1 87.69 3 THR B N 1
ATOM 1987 C CA . THR B 1 3 ? -16.203 -14.219 -3.557 1 87.69 3 THR B CA 1
ATOM 1988 C C . THR B 1 3 ? -15.188 -15.203 -4.137 1 87.69 3 THR B C 1
ATOM 1990 O O . THR B 1 3 ? -15.57 -16.203 -4.75 1 87.69 3 THR B O 1
ATOM 1993 N N . PHE B 1 4 ? -14.008 -14.922 -3.938 1 92 4 PHE B N 1
ATOM 1994 C CA . PHE B 1 4 ? -12.906 -15.781 -4.367 1 92 4 PHE B CA 1
ATOM 1995 C C . PHE B 1 4 ? -12.219 -16.422 -3.168 1 92 4 PHE B C 1
ATOM 1997 O O . PHE B 1 4 ? -11.523 -15.742 -2.414 1 92 4 PHE B O 1
ATOM 2004 N N . ASP B 1 5 ? -12.383 -17.719 -3.01 1 92.75 5 ASP B N 1
ATOM 2005 C CA . ASP B 1 5 ? -12.062 -18.312 -1.715 1 92.75 5 ASP B CA 1
ATOM 2006 C C . ASP B 1 5 ? -11.188 -19.547 -1.88 1 92.75 5 ASP B C 1
ATOM 2008 O O . ASP B 1 5 ? -11.32 -20.516 -1.132 1 92.75 5 ASP B O 1
ATOM 2012 N N . GLU B 1 6 ? -10.234 -19.469 -2.832 1 94.44 6 GLU B N 1
ATOM 2013 C CA . GLU B 1 6 ? -9.391 -20.641 -3.045 1 94.44 6 GLU B CA 1
ATOM 2014 C C . GLU B 1 6 ? -8.156 -20.594 -2.148 1 94.44 6 GLU B C 1
ATOM 2016 O O . GLU B 1 6 ? -7.473 -21.609 -1.977 1 94.44 6 GLU B O 1
ATOM 2021 N N . HIS B 1 7 ? -7.848 -19.453 -1.622 1 93.5 7 HIS B N 1
ATOM 2022 C CA . HIS B 1 7 ? -6.719 -19.406 -0.697 1 93.5 7 HIS B CA 1
ATOM 2023 C C . HIS B 1 7 ? -7.031 -20.156 0.59 1 93.5 7 HIS B C 1
ATOM 2025 O O . HIS B 1 7 ? -8.195 -20.328 0.951 1 93.5 7 HIS B O 1
ATOM 2031 N N . ARG B 1 8 ? -5.93 -20.578 1.289 1 92.75 8 ARG B N 1
ATOM 2032 C CA . ARG B 1 8 ? -6.113 -21.406 2.475 1 92.75 8 ARG B CA 1
ATOM 2033 C C . ARG B 1 8 ? -5.441 -20.781 3.691 1 92.75 8 ARG B C 1
ATOM 2035 O O . ARG B 1 8 ? -5.172 -21.453 4.68 1 92.75 8 ARG B O 1
ATOM 2042 N N . TYR B 1 9 ? -5.105 -19.625 3.533 1 91.31 9 TYR B N 1
ATOM 2043 C CA . TYR B 1 9 ? -4.566 -18.797 4.609 1 91.31 9 TYR B CA 1
ATOM 2044 C C . TYR B 1 9 ? -4.832 -17.312 4.344 1 91.31 9 TYR B C 1
ATOM 2046 O O . TYR B 1 9 ? -5.504 -16.969 3.369 1 91.31 9 TYR B O 1
ATOM 2054 N N . CYS B 1 10 ? -4.398 -16.516 5.234 1 90.81 10 CYS B N 1
ATOM 2055 C CA . CYS B 1 10 ? -4.633 -15.07 5.125 1 90.81 10 CYS B CA 1
ATOM 2056 C C . CYS B 1 10 ? -4.191 -14.555 3.762 1 90.81 10 CYS B C 1
ATOM 2058 O O . CYS B 1 10 ? -3.133 -14.938 3.258 1 90.81 10 CYS B O 1
ATOM 2060 N N . VAL B 1 11 ? -5.043 -13.711 3.18 1 94.62 11 VAL B N 1
ATOM 2061 C CA . VAL B 1 11 ? -4.672 -12.992 1.966 1 94.62 11 VAL B CA 1
ATOM 2062 C C . VAL B 1 11 ? -4.137 -11.609 2.328 1 94.62 11 VAL B C 1
ATOM 2064 O O . VAL B 1 11 ? -4.836 -10.812 2.959 1 94.62 11 VAL B O 1
ATOM 2067 N N . TYR B 1 12 ? -2.932 -11.32 1.857 1 92.12 12 TYR B N 1
ATOM 2068 C CA . TYR B 1 12 ? -2.25 -10.125 2.328 1 92.12 12 TYR B CA 1
ATOM 2069 C C . TYR B 1 12 ? -2.285 -9.023 1.271 1 92.12 12 TYR B C 1
ATOM 2071 O O . TYR B 1 12 ? -2.148 -7.844 1.591 1 92.12 12 TYR B O 1
ATOM 2079 N N . SER B 1 13 ? -2.398 -9.453 0.087 1 94.75 13 SER B N 1
ATOM 2080 C CA . SER B 1 13 ? -2.365 -8.477 -0.992 1 94.75 13 SER B CA 1
ATOM 2081 C C . SER B 1 13 ? -3.242 -8.906 -2.162 1 94.75 13 SER B C 1
ATOM 2083 O O . SER B 1 13 ? -3.338 -10.102 -2.465 1 94.75 13 SER B O 1
ATOM 2085 N N . THR B 1 14 ? -3.895 -7.969 -2.789 1 96.62 14 THR B N 1
ATOM 2086 C CA . THR B 1 14 ? -4.66 -8.141 -4.02 1 96.62 14 THR B CA 1
ATOM 2087 C C . THR B 1 14 ? -4.574 -6.891 -4.891 1 96.62 14 THR B C 1
ATOM 2089 O O . THR B 1 14 ? -4.598 -5.77 -4.379 1 96.62 14 THR B O 1
ATOM 2092 N N . ILE B 1 15 ? -4.418 -7.086 -6.191 1 96.44 15 ILE B N 1
ATOM 2093 C CA . ILE B 1 15 ? -4.273 -5.961 -7.105 1 96.44 15 ILE B CA 1
ATOM 2094 C C . ILE B 1 15 ? -4.871 -6.316 -8.461 1 96.44 15 ILE B C 1
ATOM 2096 O O . ILE B 1 15 ? -4.746 -7.457 -8.922 1 96.44 15 ILE B O 1
ATOM 2100 N N . PHE B 1 16 ? -5.496 -5.348 -9.039 1 96.88 16 PHE B N 1
ATOM 2101 C CA . PHE B 1 16 ? -5.969 -5.523 -10.406 1 96.88 16 PHE B CA 1
ATOM 2102 C C . PHE B 1 16 ? -4.812 -5.445 -11.398 1 96.88 16 PHE B C 1
ATOM 2104 O O . PHE B 1 16 ? -3.838 -4.727 -11.164 1 96.88 16 PHE B O 1
ATOM 2111 N N . SER B 1 17 ? -5.012 -6.188 -12.469 1 96.5 17 SER B N 1
ATOM 2112 C CA . SER B 1 17 ? -4.098 -5.996 -13.594 1 96.5 17 SER B CA 1
ATOM 2113 C C . SER B 1 17 ? -4.172 -4.57 -14.133 1 96.5 17 SER B C 1
ATOM 2115 O O . SER B 1 17 ? -5.262 -4.02 -14.305 1 96.5 17 SER B O 1
ATOM 2117 N N . PRO B 1 18 ? -3.004 -3.998 -14.359 1 94.19 18 PRO B N 1
ATOM 2118 C CA . PRO B 1 18 ? -3.012 -2.631 -14.891 1 94.19 18 PRO B CA 1
ATOM 2119 C C . PRO B 1 18 ? -3.443 -2.568 -16.359 1 94.19 18 PRO B C 1
ATOM 2121 O O . PRO B 1 18 ? -3.754 -1.489 -16.859 1 94.19 18 PRO B O 1
ATOM 2124 N N . ILE B 1 19 ? -3.479 -3.648 -17 1 94.56 19 ILE B N 1
ATOM 2125 C CA . ILE B 1 19 ? -3.709 -3.65 -18.438 1 94.56 19 ILE B CA 1
ATOM 2126 C C . ILE B 1 19 ? -5.062 -4.289 -18.734 1 94.56 19 ILE B C 1
ATOM 2128 O O . ILE B 1 19 ? -5.832 -3.771 -19.547 1 94.56 19 ILE B O 1
ATOM 2132 N N . ASN B 1 20 ? -5.348 -5.387 -18.062 1 95 20 ASN B N 1
ATOM 2133 C CA . ASN B 1 20 ? -6.605 -6.098 -18.25 1 95 20 ASN B CA 1
ATOM 2134 C C . ASN B 1 20 ? -7.496 -6.016 -17.016 1 95 20 ASN B C 1
ATOM 2136 O O . ASN B 1 20 ? -7.297 -6.754 -16.062 1 95 20 ASN B O 1
ATOM 2140 N N . GLY B 1 21 ? -8.492 -5.238 -17.062 1 93.19 21 GLY B N 1
ATOM 2141 C CA . GLY B 1 21 ? -9.344 -4.973 -15.914 1 93.19 21 GLY B CA 1
ATOM 2142 C C . GLY B 1 21 ? -10.148 -6.184 -15.477 1 93.19 21 GLY B C 1
ATOM 2143 O O . GLY B 1 21 ? -10.719 -6.191 -14.383 1 93.19 21 GLY B O 1
ATOM 2144 N N . ASP B 1 22 ? -10.117 -7.219 -16.203 1 94.69 22 ASP B N 1
ATOM 2145 C CA . ASP B 1 22 ? -10.859 -8.422 -15.844 1 94.69 22 ASP B CA 1
ATOM 2146 C C . ASP B 1 22 ? -10.023 -9.336 -14.953 1 94.69 22 ASP B C 1
ATOM 2148 O O . ASP B 1 22 ? -10.539 -10.32 -14.414 1 94.69 22 ASP B O 1
ATOM 2152 N N . HIS B 1 23 ? -8.797 -9.008 -14.852 1 96.38 23 HIS B N 1
ATOM 2153 C CA . HIS B 1 23 ? -7.902 -9.883 -14.102 1 96.38 23 HIS B CA 1
ATOM 2154 C C . HIS B 1 23 ? -7.387 -9.195 -12.844 1 96.38 23 HIS B C 1
ATOM 2156 O O . HIS B 1 23 ? -7.184 -7.984 -12.828 1 96.38 23 HIS B O 1
ATOM 2162 N N . PHE B 1 24 ? -7.262 -9.977 -11.875 1 97.12 24 PHE B N 1
ATOM 2163 C CA . PHE B 1 24 ? -6.586 -9.508 -10.672 1 97.12 24 PHE B CA 1
ATOM 2164 C C . PHE B 1 24 ? -5.738 -10.617 -10.062 1 97.12 24 PHE B C 1
ATOM 2166 O O . PHE B 1 24 ? -5.852 -11.781 -10.453 1 97.12 24 PHE B O 1
ATOM 2173 N N . MET B 1 25 ? -4.867 -10.219 -9.148 1 97.88 25 MET B N 1
ATOM 2174 C CA . MET B 1 25 ? -3.914 -11.109 -8.5 1 97.88 25 MET B CA 1
ATOM 2175 C C . MET B 1 25 ? -4.066 -11.055 -6.984 1 97.88 25 MET B C 1
ATOM 2177 O O . MET B 1 25 ? -4.395 -10.008 -6.426 1 97.88 25 MET B O 1
ATOM 2181 N N . SER B 1 26 ? -3.926 -12.156 -6.34 1 97.25 26 SER B N 1
ATOM 2182 C CA . SER B 1 26 ? -3.889 -12.211 -4.883 1 97.25 26 SER B CA 1
ATOM 2183 C C . SER B 1 26 ? -2.732 -13.078 -4.395 1 97.25 26 SER B C 1
ATOM 2185 O O . SER B 1 26 ? -2.346 -14.039 -5.059 1 97.25 26 SER B O 1
ATOM 2187 N N . CYS B 1 27 ? -2.176 -12.711 -3.289 1 96.94 27 CYS B N 1
ATOM 2188 C CA . CYS B 1 27 ? -1.125 -13.477 -2.633 1 96.94 27 CYS B CA 1
ATOM 2189 C C . CYS B 1 27 ? -1.479 -13.758 -1.177 1 96.94 27 CYS B C 1
ATOM 2191 O O . CYS B 1 27 ? -2.135 -12.938 -0.527 1 96.94 27 CYS B O 1
ATOM 2193 N N . SER B 1 28 ? -0.962 -14.836 -0.68 1 94.56 28 SER B N 1
ATOM 2194 C CA . SER B 1 28 ? -1.477 -15.344 0.589 1 94.56 28 SER B CA 1
ATOM 2195 C C . SER B 1 28 ? -0.367 -15.977 1.422 1 94.56 28 SER B C 1
ATOM 2197 O O . SER B 1 28 ? 0.703 -16.297 0.9 1 94.56 28 SER B O 1
ATOM 2199 N N . GLY B 1 29 ? -0.75 -16.125 2.637 1 91.31 29 GLY B N 1
ATOM 2200 C CA . GLY B 1 29 ? 0.111 -16.875 3.537 1 91.31 29 GLY B CA 1
ATOM 2201 C C . GLY B 1 29 ? 0.166 -18.344 3.213 1 91.31 29 GLY B C 1
ATOM 2202 O O . GLY B 1 29 ? 1.031 -19.062 3.717 1 91.31 29 GLY B O 1
ATOM 2203 N N . ASP B 1 30 ? -0.621 -18.859 2.324 1 90.31 30 ASP B N 1
ATOM 2204 C CA . ASP B 1 30 ? -0.596 -20.266 1.93 1 90.31 30 ASP B CA 1
ATOM 2205 C C . ASP B 1 30 ? 0.512 -20.531 0.913 1 90.31 30 ASP B C 1
ATOM 2207 O O . ASP B 1 30 ? 0.523 -21.578 0.257 1 90.31 30 ASP B O 1
ATOM 2211 N N . MET B 1 31 ? 1.319 -19.516 0.686 1 92.75 31 MET B N 1
ATOM 2212 C CA . MET B 1 31 ? 2.529 -19.594 -0.128 1 92.75 31 MET B CA 1
ATOM 2213 C C . MET B 1 31 ? 2.193 -19.484 -1.612 1 92.75 31 MET B C 1
ATOM 2215 O O . MET B 1 31 ? 3.055 -19.703 -2.465 1 92.75 31 MET B O 1
ATOM 2219 N N . THR B 1 32 ? 0.958 -19.141 -1.896 1 95.25 32 THR B N 1
ATOM 2220 C CA . THR B 1 32 ? 0.571 -19.156 -3.301 1 95.25 32 THR B CA 1
ATOM 2221 C C . THR B 1 32 ? 0.248 -17.75 -3.785 1 95.25 32 THR B C 1
ATOM 2223 O O . THR B 1 32 ? -0.047 -16.859 -2.98 1 95.25 32 THR B O 1
ATOM 2226 N N . MET B 1 33 ? 0.396 -17.609 -5.031 1 97.12 33 MET B N 1
ATOM 2227 C CA . MET B 1 33 ? -0.182 -16.516 -5.82 1 97.12 33 MET B CA 1
ATOM 2228 C C . MET B 1 33 ? -1.266 -17.047 -6.758 1 97.12 33 MET B C 1
ATOM 2230 O O . MET B 1 33 ? -1.105 -18.109 -7.367 1 97.12 33 MET B O 1
ATOM 2234 N N . LYS B 1 34 ? -2.312 -16.312 -6.852 1 97.38 34 LYS B N 1
ATOM 2235 C CA . LYS B 1 34 ? -3.398 -16.688 -7.75 1 97.38 34 LYS B CA 1
ATOM 2236 C C . LYS B 1 34 ? -3.781 -15.531 -8.672 1 97.38 34 LYS B C 1
ATOM 2238 O O . LYS B 1 34 ? -3.826 -14.375 -8.234 1 97.38 34 LYS B O 1
ATOM 2243 N N . ILE B 1 35 ? -3.965 -15.898 -9.906 1 97.44 35 ILE B N 1
ATOM 2244 C CA . ILE B 1 35 ? -4.535 -14.992 -10.898 1 97.44 35 ILE B CA 1
ATOM 2245 C C . ILE B 1 35 ? -6.004 -15.344 -11.133 1 97.44 35 ILE B C 1
ATOM 2247 O O . ILE B 1 35 ? -6.348 -16.516 -11.305 1 97.44 35 ILE B O 1
ATOM 2251 N N . TRP B 1 36 ? -6.793 -14.273 -11.164 1 96.62 36 TRP B N 1
ATOM 2252 C CA . TRP B 1 36 ? -8.234 -14.469 -11.258 1 96.62 36 TRP B CA 1
ATOM 2253 C C . TRP B 1 36 ? -8.812 -13.734 -12.461 1 96.62 36 TRP B C 1
ATOM 2255 O O . TRP B 1 36 ? -8.227 -12.75 -12.938 1 96.62 36 TRP B O 1
ATOM 2265 N N . ASP B 1 37 ? -9.898 -14.336 -12.961 1 95.12 37 ASP B N 1
ATOM 2266 C CA . ASP B 1 37 ? -10.859 -13.625 -13.797 1 95.12 37 ASP B CA 1
ATOM 2267 C C . ASP B 1 37 ? -12.109 -13.242 -13.008 1 95.12 37 ASP B C 1
ATOM 2269 O O . ASP B 1 37 ? -12.711 -14.094 -12.352 1 95.12 37 ASP B O 1
ATOM 2273 N N . ILE B 1 38 ? -12.484 -12.016 -13.047 1 91.12 38 ILE B N 1
ATOM 2274 C CA . ILE B 1 38 ? -13.578 -11.516 -12.219 1 91.12 38 ILE B CA 1
ATOM 2275 C C . ILE B 1 38 ? -14.867 -12.25 -12.562 1 91.12 38 ILE B C 1
ATOM 2277 O O . ILE B 1 38 ? -15.828 -12.227 -11.789 1 91.12 38 ILE B O 1
ATOM 2281 N N . HIS B 1 39 ? -14.969 -12.883 -13.719 1 90.81 39 HIS B N 1
ATOM 2282 C CA . HIS B 1 39 ? -16.188 -13.516 -14.188 1 90.81 39 HIS B CA 1
ATOM 2283 C C . HIS B 1 39 ? -16.203 -15.008 -13.852 1 90.81 39 HIS B C 1
ATOM 2285 O O . HIS B 1 39 ? -17.141 -15.719 -14.211 1 90.81 39 HIS B O 1
ATOM 2291 N N . ASP B 1 40 ? -15.125 -15.453 -13.25 1 91.38 40 ASP B N 1
ATOM 2292 C CA . ASP B 1 40 ? -15 -16.844 -12.844 1 91.38 40 ASP B CA 1
ATOM 2293 C C . ASP B 1 40 ? -14.5 -16.953 -11.406 1 91.38 40 ASP B C 1
ATOM 2295 O O . ASP B 1 40 ? -13.461 -16.406 -11.062 1 91.38 40 ASP B O 1
ATOM 2299 N N . ILE B 1 41 ? -15.211 -17.688 -10.594 1 90.19 41 ILE B N 1
ATOM 2300 C CA . ILE B 1 41 ? -14.852 -17.781 -9.18 1 90.19 41 ILE B CA 1
ATOM 2301 C C . ILE B 1 41 ? -13.633 -18.672 -9.008 1 90.19 41 ILE B C 1
ATOM 2303 O O . ILE B 1 41 ? -13 -18.688 -7.949 1 90.19 41 ILE B O 1
ATOM 2307 N N . SER B 1 42 ? -13.344 -19.469 -10.008 1 92.56 42 SER B N 1
ATOM 2308 C CA . SER B 1 42 ? -12.133 -20.281 -9.961 1 92.56 42 SER B CA 1
ATOM 2309 C C . SER B 1 42 ? -10.93 -19.5 -10.492 1 92.56 42 SER B C 1
ATOM 2311 O O . SER B 1 42 ? -11.047 -18.734 -11.445 1 92.56 42 SER B O 1
ATOM 2313 N N . SER B 1 43 ? -9.859 -19.734 -9.891 1 94.44 43 SER B N 1
ATOM 2314 C CA . SER B 1 43 ? -8.648 -19.047 -10.328 1 94.44 43 SER B CA 1
ATOM 2315 C C . SER B 1 43 ? -8.234 -19.484 -11.727 1 94.44 43 SER B C 1
ATOM 2317 O O . SER B 1 43 ? -8.367 -20.656 -12.086 1 94.44 43 SER B O 1
ATOM 2319 N N . LEU B 1 44 ? -7.797 -18.516 -12.492 1 94.88 44 LEU B N 1
ATOM 2320 C CA . LEU B 1 44 ? -7.211 -18.781 -13.805 1 94.88 44 LEU B CA 1
ATOM 2321 C C . LEU B 1 44 ? -5.883 -19.516 -13.664 1 94.88 44 LEU B C 1
ATOM 2323 O O . LEU B 1 44 ? -5.582 -20.422 -14.438 1 94.88 44 LEU B O 1
ATOM 2327 N N . GLN B 1 45 ? -5.109 -19.047 -12.688 1 95 45 GLN B N 1
ATOM 2328 C CA . GLN B 1 45 ? -3.822 -19.656 -12.367 1 95 45 GLN B CA 1
ATOM 2329 C C . GLN B 1 45 ? -3.588 -19.672 -10.859 1 95 45 GLN B C 1
ATOM 2331 O O . GLN B 1 45 ? -3.986 -18.75 -10.148 1 95 45 GLN B O 1
ATOM 2336 N N . SER B 1 46 ? -2.965 -20.719 -10.414 1 95.19 46 SER B N 1
ATOM 2337 C CA . SER B 1 46 ? -2.535 -20.891 -9.031 1 95.19 46 SER B CA 1
ATOM 2338 C C . SER B 1 46 ? -1.144 -21.5 -8.953 1 95.19 46 SER B C 1
ATOM 2340 O O . SER B 1 46 ? -0.9 -22.578 -9.516 1 95.19 46 SER B O 1
ATOM 2342 N N . ALA B 1 47 ? -0.25 -20.859 -8.266 1 94.69 47 ALA B N 1
ATOM 2343 C CA . ALA B 1 47 ? 1.122 -21.359 -8.211 1 94.69 47 ALA B CA 1
ATOM 2344 C C . ALA B 1 47 ? 1.718 -21.156 -6.82 1 94.69 47 ALA B C 1
ATOM 2346 O O . ALA B 1 47 ? 1.497 -20.141 -6.18 1 94.69 47 ALA B O 1
ATOM 2347 N N . GLN B 1 48 ? 2.395 -22.141 -6.355 1 94.75 48 GLN B N 1
ATOM 2348 C CA . GLN B 1 48 ? 3.281 -21.922 -5.219 1 94.75 48 GLN B CA 1
ATOM 2349 C C . GLN B 1 48 ? 4.492 -21.078 -5.625 1 94.75 48 GLN B C 1
ATOM 2351 O O . GLN B 1 48 ? 5.328 -21.531 -6.41 1 94.75 48 GLN B O 1
ATOM 2356 N N . VAL B 1 49 ? 4.609 -19.969 -5.102 1 95.75 49 VAL B N 1
ATOM 2357 C CA . VAL B 1 49 ? 5.605 -19.031 -5.605 1 95.75 49 VAL B CA 1
ATOM 2358 C C . VAL B 1 49 ? 6.738 -18.875 -4.59 1 95.75 49 VAL B C 1
ATOM 2360 O O . VAL B 1 49 ? 7.832 -18.438 -4.934 1 95.75 49 VAL B O 1
ATOM 2363 N N . HIS B 1 50 ? 6.531 -19.125 -3.41 1 94.12 50 HIS B N 1
ATOM 2364 C CA . HIS B 1 50 ? 7.508 -19.156 -2.33 1 94.12 50 HIS B CA 1
ATOM 2365 C C . HIS B 1 50 ? 7.258 -20.328 -1.396 1 94.12 50 HIS B C 1
ATOM 2367 O O . HIS B 1 50 ? 6.227 -21 -1.497 1 94.12 50 HIS B O 1
ATOM 2373 N N . ASN B 1 51 ? 8.195 -20.609 -0.505 1 91.56 51 ASN B N 1
ATOM 2374 C CA . ASN B 1 51 ? 8.031 -21.688 0.464 1 91.56 51 ASN B CA 1
ATOM 2375 C C . ASN B 1 51 ? 7.609 -21.156 1.83 1 91.56 51 ASN B C 1
ATOM 2377 O O . ASN B 1 51 ? 7.59 -21.906 2.812 1 91.56 51 ASN B O 1
ATOM 2381 N N . TYR B 1 52 ? 7.363 -19.891 1.881 1 90.44 52 TYR B N 1
ATOM 2382 C CA . TYR B 1 52 ? 6.824 -19.203 3.047 1 90.44 52 TYR B CA 1
ATOM 2383 C C . TYR B 1 52 ? 5.734 -18.219 2.643 1 90.44 52 TYR B C 1
ATOM 2385 O O . TYR B 1 52 ? 5.383 -18.125 1.464 1 90.44 52 TYR B O 1
ATOM 2393 N N . GLU B 1 53 ? 5.152 -17.578 3.604 1 90.5 53 GLU B N 1
ATOM 2394 C CA . GLU B 1 53 ? 4.047 -16.656 3.352 1 90.5 53 GLU B CA 1
ATOM 2395 C C . GLU B 1 53 ? 4.441 -15.578 2.342 1 90.5 53 GLU B C 1
ATOM 2397 O O . GLU B 1 53 ? 5.562 -15.062 2.381 1 90.5 53 GLU B O 1
ATOM 2402 N N . VAL B 1 54 ? 3.555 -15.297 1.482 1 95 54 VAL B N 1
ATOM 2403 C CA . VAL B 1 54 ? 3.717 -14.234 0.497 1 95 54 VAL B CA 1
ATOM 2404 C C . VAL B 1 54 ? 2.996 -12.977 0.973 1 95 54 VAL B C 1
ATOM 2406 O O . VAL B 1 54 ? 1.771 -12.969 1.114 1 95 54 VAL B O 1
ATOM 2409 N N . LEU B 1 55 ? 3.725 -11.906 1.118 1 93.06 55 LEU B N 1
ATOM 2410 C CA . LEU B 1 55 ? 3.17 -10.734 1.783 1 93.06 55 LEU B CA 1
ATOM 2411 C C . LEU B 1 55 ? 2.805 -9.656 0.768 1 93.06 55 LEU B C 1
ATOM 2413 O O . LEU B 1 55 ? 1.904 -8.852 1.01 1 93.06 55 LEU B O 1
ATOM 2417 N N . ALA B 1 56 ? 3.541 -9.641 -0.286 1 95.44 56 ALA B N 1
ATOM 2418 C CA . ALA B 1 56 ? 3.406 -8.523 -1.215 1 95.44 56 ALA B CA 1
ATOM 2419 C C . ALA B 1 56 ? 3.5 -9 -2.662 1 95.44 56 ALA B C 1
ATOM 2421 O O . ALA B 1 56 ? 4.16 -9.992 -2.953 1 95.44 56 ALA B O 1
ATOM 2422 N N . CYS B 1 57 ? 2.82 -8.305 -3.535 1 98.19 57 CYS B N 1
ATOM 2423 C CA . CYS B 1 57 ? 2.908 -8.555 -4.969 1 98.19 57 CYS B CA 1
ATOM 2424 C C . CYS B 1 57 ? 2.656 -7.273 -5.758 1 98.19 57 CYS B C 1
ATOM 2426 O O . CYS B 1 57 ? 2.076 -6.32 -5.234 1 98.19 57 CYS B O 1
ATOM 2428 N N . ASP B 1 58 ? 3.164 -7.227 -6.926 1 98.62 58 ASP B N 1
ATOM 2429 C CA . ASP B 1 58 ? 2.914 -6.133 -7.859 1 98.62 58 ASP B CA 1
ATOM 2430 C C . ASP B 1 58 ? 2.902 -6.629 -9.305 1 98.62 58 ASP B C 1
ATOM 2432 O O . ASP B 1 58 ? 3.416 -7.711 -9.594 1 98.62 58 ASP B O 1
ATOM 2436 N N . TRP B 1 59 ? 2.223 -5.863 -10.117 1 98.56 59 TRP B N 1
ATOM 2437 C CA . TRP B 1 59 ? 2.018 -6.207 -11.516 1 98.56 59 TRP B CA 1
ATOM 2438 C C . TRP B 1 59 ? 2.705 -5.195 -12.43 1 98.56 59 TRP B C 1
ATOM 2440 O O . TRP B 1 59 ? 2.523 -3.984 -12.273 1 98.56 59 TRP B O 1
ATOM 2450 N N . ASN B 1 60 ? 3.506 -5.688 -13.375 1 98.19 60 ASN B N 1
ATOM 2451 C CA . ASN B 1 60 ? 4.238 -4.828 -14.297 1 98.19 60 ASN B CA 1
ATOM 2452 C C . ASN B 1 60 ? 3.297 -4.074 -15.227 1 98.19 60 ASN B C 1
ATOM 2454 O O . ASN B 1 60 ? 2.51 -4.688 -15.953 1 98.19 60 ASN B O 1
ATOM 2458 N N . LYS B 1 61 ? 3.43 -2.781 -15.227 1 96.12 61 LYS B N 1
ATOM 2459 C CA . LYS B 1 61 ? 2.453 -2.002 -15.977 1 96.12 61 LYS B CA 1
ATOM 2460 C C . LYS B 1 61 ? 2.787 -1.998 -17.469 1 96.12 61 LYS B C 1
ATOM 2462 O O . LYS B 1 61 ? 1.954 -1.622 -18.297 1 96.12 61 LYS B O 1
ATOM 2467 N N . PHE B 1 62 ? 3.996 -2.389 -17.844 1 97.38 62 PHE B N 1
ATOM 2468 C CA . PHE B 1 62 ? 4.422 -2.375 -19.234 1 97.38 62 PHE B CA 1
ATOM 2469 C C . PHE B 1 62 ? 4.184 -3.734 -19.891 1 97.38 62 PHE B C 1
ATOM 2471 O O . PHE B 1 62 ? 4.137 -3.84 -21.109 1 97.38 62 PHE B O 1
ATOM 2478 N N . ASN B 1 63 ? 4.145 -4.75 -19.047 1 96.94 63 ASN B N 1
ATOM 2479 C CA . ASN B 1 63 ? 3.977 -6.117 -19.531 1 96.94 63 ASN B CA 1
ATOM 2480 C C . ASN B 1 63 ? 3.016 -6.91 -18.641 1 96.94 63 ASN B C 1
ATOM 2482 O O . ASN B 1 63 ? 3.377 -7.32 -17.547 1 96.94 63 ASN B O 1
ATOM 2486 N N . GLU B 1 64 ? 1.886 -7.258 -19.125 1 95.94 64 GLU B N 1
ATOM 2487 C CA . GLU B 1 64 ? 0.806 -7.855 -18.344 1 95.94 64 GLU B CA 1
ATOM 2488 C C . GLU B 1 64 ? 1.164 -9.266 -17.891 1 95.94 64 GLU B C 1
ATOM 2490 O O . GLU B 1 64 ? 0.49 -9.844 -17.031 1 95.94 64 GLU B O 1
ATOM 2495 N N . HIS B 1 65 ? 2.203 -9.789 -18.453 1 97.19 65 HIS B N 1
ATOM 2496 C CA . HIS B 1 65 ? 2.541 -11.172 -18.141 1 97.19 65 HIS B CA 1
ATOM 2497 C C . HIS B 1 65 ? 3.604 -11.242 -17.047 1 97.19 65 HIS B C 1
ATOM 2499 O O . HIS B 1 65 ? 3.951 -12.328 -16.578 1 97.19 65 HIS B O 1
ATOM 2505 N N . ILE B 1 66 ? 4.109 -10.086 -16.625 1 98.06 66 ILE B N 1
ATOM 2506 C CA . ILE B 1 66 ? 5.199 -10.078 -15.656 1 98.06 66 ILE B CA 1
ATOM 2507 C C . ILE B 1 66 ? 4.699 -9.555 -14.312 1 98.06 66 ILE B C 1
ATOM 2509 O O . ILE B 1 66 ? 4.148 -8.453 -14.234 1 98.06 66 ILE B O 1
ATOM 2513 N N . VAL B 1 67 ? 4.871 -10.375 -13.258 1 98.44 67 VAL B N 1
ATOM 2514 C CA . VAL B 1 67 ? 4.504 -10 -11.898 1 98.44 67 VAL B CA 1
ATOM 2515 C C . VAL B 1 67 ? 5.66 -10.305 -10.945 1 98.44 67 VAL B C 1
ATOM 2517 O O . VAL B 1 67 ? 6.613 -10.992 -11.32 1 98.44 67 VAL B O 1
ATOM 2520 N N . CYS B 1 68 ? 5.609 -9.75 -9.734 1 98.62 68 CYS B N 1
ATOM 2521 C CA . CYS B 1 68 ? 6.605 -10.086 -8.727 1 98.62 68 CYS B CA 1
ATOM 2522 C C . CYS B 1 68 ? 5.945 -10.312 -7.367 1 98.62 68 CYS B C 1
ATOM 2524 O O . CYS B 1 68 ? 4.852 -9.812 -7.113 1 98.62 68 CYS B O 1
ATOM 2526 N N . THR B 1 69 ? 6.531 -11.117 -6.582 1 98.5 69 THR B N 1
ATOM 2527 C CA . THR B 1 69 ? 6.047 -11.461 -5.25 1 98.5 69 THR B CA 1
ATOM 2528 C C . THR B 1 69 ? 7.156 -11.312 -4.215 1 98.5 69 THR B C 1
ATOM 2530 O O . THR B 1 69 ? 8.328 -11.562 -4.512 1 98.5 69 THR B O 1
ATOM 2533 N N . GLY B 1 70 ? 6.828 -10.859 -3.053 1 98 70 GLY B N 1
ATOM 2534 C CA . GLY B 1 70 ? 7.719 -10.75 -1.909 1 98 70 GLY B CA 1
ATOM 2535 C C . GLY B 1 70 ? 7.27 -11.586 -0.723 1 98 70 GLY B C 1
ATOM 2536 O O . GLY B 1 70 ? 6.078 -11.641 -0.409 1 98 70 GLY B O 1
ATOM 2537 N N . SER B 1 71 ? 8.188 -12.164 -0.028 1 94.31 71 SER B N 1
ATOM 2538 C CA . SER B 1 71 ? 7.855 -13.195 0.942 1 94.31 71 SER B CA 1
ATOM 2539 C C . SER B 1 71 ? 8.586 -12.977 2.262 1 94.31 71 SER B C 1
ATOM 2541 O O . SER B 1 71 ? 9.547 -12.203 2.324 1 94.31 71 SER B O 1
ATOM 2543 N N . VAL B 1 72 ? 8.062 -13.695 3.213 1 90.62 72 VAL B N 1
ATOM 2544 C CA . VAL B 1 72 ? 8.719 -13.758 4.516 1 90.62 72 VAL B CA 1
ATOM 2545 C C . VAL B 1 72 ? 10.062 -14.461 4.387 1 90.62 72 VAL B C 1
ATOM 2547 O O . VAL B 1 72 ? 10.938 -14.312 5.246 1 90.62 72 VAL B O 1
ATOM 2550 N N . ASP B 1 73 ? 10.312 -15.211 3.34 1 91.31 73 ASP B N 1
ATOM 2551 C CA . ASP B 1 73 ? 11.57 -15.938 3.133 1 91.31 73 ASP B CA 1
ATOM 2552 C C . ASP B 1 73 ? 12.688 -14.984 2.709 1 91.31 73 ASP B C 1
ATOM 2554 O O . ASP B 1 73 ? 13.758 -15.422 2.295 1 91.31 73 ASP B O 1
ATOM 2558 N N . LYS B 1 74 ? 12.414 -13.656 2.676 1 93.88 74 LYS B N 1
ATOM 2559 C CA . LYS B 1 74 ? 13.383 -12.578 2.488 1 93.88 74 LYS B CA 1
ATOM 2560 C C . LYS B 1 74 ? 13.688 -12.375 1.01 1 93.88 74 LYS B C 1
ATOM 2562 O O . LYS B 1 74 ? 14.57 -11.586 0.66 1 93.88 74 LYS B O 1
ATOM 2567 N N . THR B 1 75 ? 12.938 -13.055 0.169 1 97.19 75 THR B N 1
ATOM 2568 C CA . THR B 1 75 ? 13.25 -12.93 -1.251 1 97.19 75 THR B CA 1
ATOM 2569 C C . THR B 1 75 ? 12.078 -12.305 -2.01 1 97.19 75 THR B C 1
ATOM 2571 O O . THR B 1 75 ? 10.945 -12.32 -1.527 1 97.19 75 THR B O 1
ATOM 2574 N N . ILE B 1 76 ? 12.43 -11.727 -3.15 1 98.44 76 ILE B N 1
ATOM 2575 C CA . ILE B 1 76 ? 11.477 -11.32 -4.184 1 98.44 76 ILE B CA 1
ATOM 2576 C C . ILE B 1 76 ? 11.656 -12.203 -5.418 1 98.44 76 ILE B C 1
ATOM 2578 O O . ILE B 1 76 ? 12.781 -12.5 -5.82 1 98.44 76 ILE B O 1
ATOM 2582 N N . LYS B 1 77 ? 10.555 -12.648 -5.953 1 98.31 77 LYS B N 1
ATOM 2583 C CA . LYS B 1 77 ? 10.633 -13.422 -7.188 1 98.31 77 LYS B CA 1
ATOM 2584 C C . LYS B 1 77 ? 9.82 -12.773 -8.297 1 98.31 77 LYS B C 1
ATOM 2586 O O . LYS B 1 77 ? 8.742 -12.227 -8.047 1 98.31 77 LYS B O 1
ATOM 2591 N N . VAL B 1 78 ? 10.367 -12.844 -9.469 1 98.44 78 VAL B N 1
ATOM 2592 C CA . VAL B 1 78 ? 9.711 -12.336 -10.664 1 98.44 78 VAL B CA 1
ATOM 2593 C C . VAL B 1 78 ? 9.203 -13.508 -11.508 1 98.44 78 VAL B C 1
ATOM 2595 O O . VAL B 1 78 ? 9.922 -14.484 -11.727 1 98.44 78 VAL B O 1
ATOM 2598 N N . TRP B 1 79 ? 8.023 -13.336 -12.023 1 97.75 79 TRP B N 1
ATOM 2599 C CA . TRP B 1 79 ? 7.359 -14.445 -12.703 1 97.75 79 TRP B CA 1
ATOM 260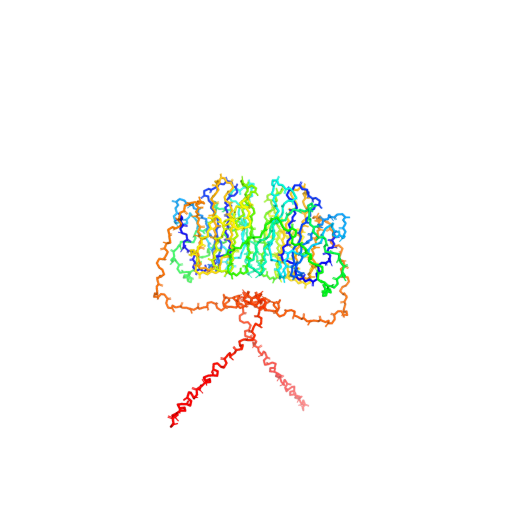0 C C . TRP B 1 79 ? 6.836 -14.016 -14.07 1 97.75 79 TRP B C 1
ATOM 2602 O O . TRP B 1 79 ? 6.344 -12.891 -14.227 1 97.75 79 TRP B O 1
ATOM 2612 N N . ASP B 1 80 ? 6.938 -14.93 -15 1 97.56 80 ASP B N 1
ATOM 2613 C CA . ASP B 1 80 ? 6.219 -14.852 -16.266 1 97.56 80 ASP B CA 1
ATOM 2614 C C . ASP B 1 80 ? 4.969 -15.734 -16.25 1 97.56 80 ASP B C 1
ATOM 2616 O O . ASP B 1 80 ? 5.07 -16.969 -16.203 1 97.56 80 ASP B O 1
ATOM 2620 N N . LEU B 1 81 ? 3.801 -15.133 -16.25 1 96.81 81 LEU B N 1
ATOM 2621 C CA . LEU B 1 81 ? 2.531 -15.836 -16.109 1 96.81 81 LEU B CA 1
ATOM 2622 C C . LEU B 1 81 ? 2.348 -16.875 -17.219 1 96.81 81 LEU B C 1
ATOM 2624 O O . LEU B 1 81 ? 1.568 -17.812 -17.062 1 96.81 81 LEU B O 1
ATOM 2628 N N . ARG B 1 82 ? 3.051 -16.734 -18.328 1 95.5 82 ARG B N 1
ATOM 2629 C CA . ARG B 1 82 ? 2.936 -17.672 -19.438 1 95.5 82 ARG B CA 1
ATOM 2630 C C . ARG B 1 82 ? 3.699 -18.953 -19.156 1 95.5 82 ARG B C 1
ATOM 2632 O O . ARG B 1 82 ? 3.477 -19.969 -19.828 1 95.5 82 ARG B O 1
ATOM 2639 N N . ASN B 1 83 ? 4.602 -18.891 -18.125 1 92.75 83 ASN B N 1
ATOM 2640 C CA . ASN B 1 83 ? 5.469 -20.031 -17.828 1 92.75 83 ASN B CA 1
ATOM 2641 C C . ASN B 1 83 ? 5.312 -20.484 -16.375 1 92.75 83 ASN B C 1
ATOM 2643 O O . ASN B 1 83 ? 6.23 -21.078 -15.812 1 92.75 83 ASN B O 1
ATOM 2647 N N . LEU B 1 84 ? 4.207 -20.203 -15.82 1 91.06 84 LEU B N 1
ATOM 2648 C CA . LEU B 1 84 ? 4.012 -20.531 -14.414 1 91.06 84 LEU B CA 1
ATOM 2649 C C . LEU B 1 84 ? 3.719 -22.016 -14.234 1 91.06 84 LEU B C 1
ATOM 2651 O O . LEU B 1 84 ? 2.93 -22.594 -14.984 1 91.06 84 LEU B O 1
ATOM 2655 N N . ASN B 1 85 ? 4.402 -22.641 -13.305 1 84.31 85 ASN B N 1
ATOM 2656 C CA . ASN B 1 85 ? 3.994 -23.969 -12.891 1 84.31 85 ASN B CA 1
ATOM 2657 C C . ASN B 1 85 ? 2.721 -23.938 -12.047 1 84.31 85 ASN B C 1
ATOM 2659 O O . ASN B 1 85 ? 2.705 -23.359 -10.961 1 84.31 85 ASN B O 1
ATOM 2663 N N . GLN B 1 86 ? 1.71 -24.516 -12.555 1 80.5 86 GLN B N 1
ATOM 2664 C CA . GLN B 1 86 ? 0.419 -24.438 -11.883 1 80.5 86 GLN B CA 1
ATOM 2665 C C . GLN B 1 86 ? 0.341 -25.422 -10.727 1 80.5 86 GLN B C 1
ATOM 2667 O O . GLN B 1 86 ? 0.862 -26.547 -10.82 1 80.5 86 GLN B O 1
ATOM 2672 N N . HIS B 1 87 ? 0.067 -24.797 -9.633 1 67.5 87 HIS B N 1
ATOM 2673 C CA . HIS B 1 87 ? -0.202 -25.609 -8.461 1 67.5 87 HIS B CA 1
ATOM 2674 C C . HIS B 1 87 ? -1.624 -26.172 -8.484 1 67.5 87 HIS B C 1
ATOM 2676 O O . HIS B 1 87 ? -2.584 -25.406 -8.648 1 67.5 87 HIS B O 1
ATOM 2682 N N . ARG B 1 88 ? -1.89 -27.375 -8.906 1 53.38 88 ARG B N 1
ATOM 2683 C CA . ARG B 1 88 ? -3.227 -27.953 -8.883 1 53.38 88 ARG B CA 1
ATOM 2684 C C . ARG B 1 88 ? -3.773 -28.016 -7.461 1 53.38 88 ARG B C 1
ATOM 2686 O O . ARG B 1 88 ? -3.037 -28.328 -6.523 1 53.38 88 ARG B O 1
ATOM 2693 N N . SER B 1 89 ? -4.754 -27.453 -7.211 1 47.44 89 SER B N 1
ATOM 2694 C CA . SER B 1 89 ? -5.629 -27.516 -6.043 1 47.44 89 SER B CA 1
ATOM 2695 C C . SER B 1 89 ? -5.816 -28.969 -5.582 1 47.44 89 SER B C 1
ATOM 2697 O O . SER B 1 89 ? -6.008 -29.859 -6.402 1 47.44 89 SER B O 1
ATOM 2699 N N . GLY B 1 90 ? -5.309 -29.453 -4.156 1 45.56 90 GLY B N 1
ATOM 2700 C CA . GLY B 1 90 ? -5.426 -30.781 -3.555 1 45.56 90 GLY B CA 1
ATOM 2701 C C . GLY B 1 90 ? -4.125 -31.562 -3.586 1 45.56 90 GLY B C 1
ATOM 2702 O O . GLY B 1 90 ? -4.07 -32.688 -3.117 1 45.56 90 GLY B O 1
ATOM 2703 N N . ALA B 1 91 ? -3.27 -31.312 -4.547 1 41.56 91 ALA B N 1
ATOM 2704 C CA . ALA B 1 91 ? -2.086 -32.156 -4.414 1 41.56 91 ALA B CA 1
ATOM 2705 C C . ALA B 1 91 ? -1.293 -31.797 -3.16 1 41.56 91 ALA B C 1
ATOM 2707 O O . ALA B 1 91 ? -0.923 -30.641 -2.963 1 41.56 91 ALA B O 1
ATOM 2708 N N . ILE B 1 92 ? -1.695 -32.312 -2.002 1 37.88 92 ILE B N 1
ATOM 2709 C CA . ILE B 1 92 ? -0.782 -32.312 -0.864 1 37.88 92 ILE B CA 1
ATOM 2710 C C . ILE B 1 92 ? 0.66 -32.406 -1.361 1 37.88 92 ILE B C 1
ATOM 2712 O O . ILE B 1 92 ? 0.951 -33.094 -2.342 1 37.88 92 ILE B O 1
ATOM 2716 N N . MET B 1 93 ? 1.449 -31.266 -1.16 1 41.28 93 MET B N 1
ATOM 2717 C CA . MET B 1 93 ? 2.873 -31.438 -1.438 1 41.28 93 MET B CA 1
ATOM 2718 C C . MET B 1 93 ? 3.34 -32.844 -1.055 1 41.28 93 MET B C 1
ATOM 2720 O O . MET B 1 93 ? 3.463 -33.156 0.13 1 41.28 93 MET B O 1
ATOM 2724 N N . GLY B 1 94 ? 2.594 -33.875 -1.327 1 36.41 94 GLY B N 1
ATOM 2725 C CA . GLY B 1 94 ? 3.334 -35.094 -1.069 1 36.41 94 GLY B CA 1
ATOM 2726 C C . GLY B 1 94 ? 4.805 -35 -1.418 1 36.41 94 GLY B C 1
ATOM 2727 O O . GLY B 1 94 ? 5.215 -34.062 -2.125 1 36.41 94 GLY B O 1
ATOM 2728 N N . SER B 1 95 ? 5.676 -35.781 -0.603 1 37.25 95 SER B N 1
ATOM 2729 C CA . SER B 1 95 ? 7.121 -36 -0.602 1 37.25 95 SER B CA 1
ATOM 2730 C C . SER B 1 95 ? 7.668 -36.094 -2.023 1 37.25 95 SER B C 1
ATOM 2732 O O . SER B 1 95 ? 8.844 -36.406 -2.223 1 37.25 95 SER B O 1
ATOM 2734 N N . GLY B 1 96 ? 6.781 -36.5 -3.018 1 36.75 96 GLY B N 1
ATOM 2735 C CA . GLY B 1 96 ? 7.625 -36.875 -4.137 1 36.75 96 GLY B CA 1
ATOM 2736 C C . GLY B 1 96 ? 8.445 -35.719 -4.684 1 36.75 96 GLY B C 1
ATOM 2737 O O . GLY B 1 96 ? 8.109 -34.562 -4.477 1 36.75 96 GLY B O 1
ATOM 2738 N N . SER B 1 97 ? 9.742 -36.031 -4.879 1 37.84 97 SER B N 1
ATOM 2739 C CA . SER B 1 97 ? 10.875 -35.344 -5.492 1 37.84 97 SER B CA 1
ATOM 2740 C C . SER B 1 97 ? 10.438 -34.531 -6.703 1 37.84 97 SER B C 1
ATOM 2742 O O . SER B 1 97 ? 11.227 -34.312 -7.629 1 37.84 97 SER B O 1
ATOM 2744 N N . SER B 1 98 ? 9.141 -34.656 -7.09 1 41.19 98 SER B N 1
ATOM 2745 C CA . SER B 1 98 ? 9.164 -33.969 -8.383 1 41.19 98 SER B CA 1
ATOM 2746 C C . SER B 1 98 ? 9.719 -32.562 -8.25 1 41.19 98 SER B C 1
ATOM 2748 O O . SER B 1 98 ? 9.289 -31.812 -7.379 1 41.19 98 SER B O 1
ATOM 2750 N N . SER B 1 99 ? 10.977 -32.344 -8.5 1 43.69 99 SER B N 1
ATOM 2751 C CA . SER B 1 99 ? 11.734 -31.109 -8.711 1 43.69 99 SER B CA 1
ATOM 2752 C C . SER B 1 99 ? 10.844 -29.984 -9.211 1 43.69 99 SER B C 1
ATOM 2754 O O . SER B 1 99 ? 10.594 -29.859 -10.414 1 43.69 99 SER B O 1
ATOM 2756 N N . ASN B 1 100 ? 9.727 -29.812 -8.734 1 52 100 ASN B N 1
ATOM 2757 C CA . ASN B 1 100 ? 8.961 -28.688 -9.258 1 52 100 ASN B CA 1
ATOM 2758 C C . ASN B 1 100 ? 9.852 -27.469 -9.469 1 52 100 ASN B C 1
ATOM 2760 O O . ASN B 1 100 ? 10.383 -26.906 -8.508 1 52 100 ASN B O 1
ATOM 2764 N N . GLN B 1 101 ? 10.578 -27.516 -10.609 1 63.56 101 GLN B N 1
ATOM 2765 C CA . GLN B 1 101 ? 11.484 -26.469 -11.086 1 63.56 101 GLN B CA 1
ATOM 2766 C C . GLN B 1 101 ? 10.883 -25.078 -10.859 1 63.56 101 GLN B C 1
ATOM 2768 O O . GLN B 1 101 ? 9.695 -24.875 -11.086 1 63.56 101 GLN B O 1
ATOM 2773 N N . ASP B 1 102 ? 11.562 -24.312 -10.109 1 81.56 102 ASP B N 1
ATOM 2774 C CA . ASP B 1 102 ? 11.266 -22.891 -9.945 1 81.56 102 ASP B CA 1
ATOM 2775 C C . ASP B 1 102 ? 11.086 -22.219 -11.305 1 81.56 102 ASP B C 1
ATOM 2777 O O . ASP B 1 102 ? 12.016 -22.156 -12.109 1 81.56 102 ASP B O 1
ATOM 2781 N N . SER B 1 103 ? 9.875 -21.922 -11.648 1 89.94 103 SER B N 1
ATOM 2782 C CA . SER B 1 103 ? 9.57 -21.312 -12.945 1 89.94 103 SER B CA 1
ATOM 2783 C C . SER B 1 103 ? 9.773 -19.812 -12.906 1 89.94 103 SER B C 1
ATOM 2785 O O . SER B 1 103 ? 9.391 -19.094 -13.836 1 89.94 103 SER B O 1
ATOM 2787 N N . SER B 1 104 ? 10.344 -19.328 -11.836 1 93.75 104 SER B N 1
ATOM 2788 C CA . SER B 1 104 ? 10.555 -17.891 -11.758 1 93.75 104 SER B CA 1
ATOM 2789 C C . SER B 1 104 ? 11.578 -17.422 -12.797 1 93.75 104 SER B C 1
ATOM 2791 O O . SER B 1 104 ? 12.484 -18.172 -13.156 1 93.75 104 SER B O 1
ATOM 2793 N N . ILE B 1 105 ? 11.367 -16.234 -13.312 1 94.25 105 ILE B N 1
ATOM 2794 C CA . ILE B 1 105 ? 12.344 -15.586 -14.188 1 94.25 105 ILE B CA 1
ATOM 2795 C C . ILE B 1 105 ? 13.617 -15.289 -13.398 1 94.25 105 ILE B C 1
ATOM 2797 O O . ILE B 1 105 ? 14.727 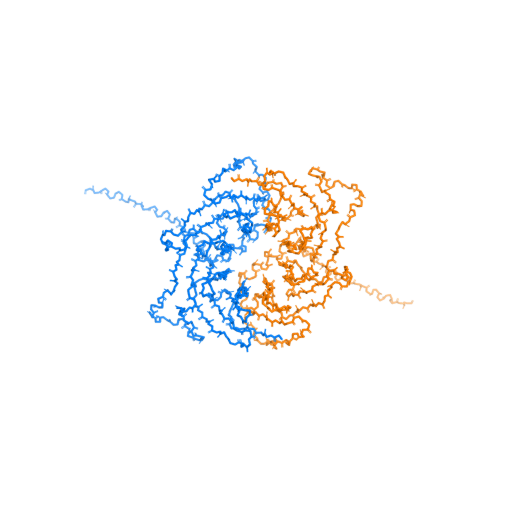-15.531 -13.891 1 94.25 105 ILE B O 1
ATOM 2801 N N . CYS B 1 106 ? 13.438 -14.758 -12.211 1 95.19 106 CYS B N 1
ATOM 2802 C CA . CYS B 1 106 ? 14.57 -14.469 -11.336 1 95.19 106 CYS B CA 1
ATOM 2803 C C . CYS B 1 106 ? 14.141 -14.422 -9.875 1 95.19 106 CYS B C 1
ATOM 2805 O O . CYS B 1 106 ? 12.961 -14.242 -9.578 1 95.19 106 CYS B O 1
ATOM 2807 N N . THR B 1 107 ? 15.086 -14.734 -9.023 1 97.38 107 THR B N 1
ATOM 2808 C CA . THR B 1 107 ? 14.969 -14.594 -7.578 1 97.38 107 THR B CA 1
ATOM 2809 C C . THR B 1 107 ? 15.898 -13.492 -7.066 1 97.38 107 THR B C 1
ATOM 2811 O O . THR B 1 107 ? 17.109 -13.547 -7.285 1 97.38 107 THR B O 1
ATOM 2814 N N . LEU B 1 108 ? 15.328 -12.547 -6.445 1 98.19 108 LEU B N 1
ATOM 2815 C CA . LEU B 1 108 ? 16.062 -11.391 -5.957 1 98.19 108 LEU B CA 1
ATOM 2816 C C . LEU B 1 108 ? 16.406 -11.539 -4.477 1 98.19 108 LEU B C 1
ATOM 2818 O O . LEU B 1 108 ? 15.5 -11.539 -3.631 1 98.19 108 LEU B O 1
ATOM 2822 N N . THR B 1 109 ? 17.688 -11.648 -4.211 1 97.5 109 THR B N 1
ATOM 2823 C CA . THR B 1 109 ? 18.188 -11.883 -2.859 1 97.5 109 THR B CA 1
ATOM 2824 C C . THR B 1 109 ? 19.031 -10.703 -2.387 1 97.5 109 THR B C 1
ATOM 2826 O O . THR B 1 109 ? 19.984 -10.312 -3.057 1 97.5 109 THR B O 1
ATOM 2829 N N . GLY B 1 110 ? 18.641 -10.086 -1.322 1 96.56 110 GLY B N 1
ATOM 2830 C CA . GLY B 1 110 ? 19.375 -8.961 -0.759 1 96.56 110 GLY B CA 1
ATOM 2831 C C . GLY B 1 110 ? 18.859 -8.547 0.61 1 96.56 110 GLY B C 1
ATOM 2832 O O . GLY B 1 110 ? 19.641 -8.094 1.453 1 96.56 110 GLY B O 1
ATOM 2833 N N . HIS B 1 111 ? 17.656 -8.742 0.819 1 95 111 HIS B N 1
ATOM 2834 C CA . HIS B 1 111 ? 17.062 -8.414 2.111 1 95 111 HIS B CA 1
ATOM 2835 C C . HIS B 1 111 ? 17.375 -9.484 3.15 1 95 111 HIS B C 1
ATOM 2837 O O . HIS B 1 111 ? 17.531 -10.656 2.811 1 95 111 HIS B O 1
ATOM 2843 N N . GLY B 1 112 ? 17.422 -9.047 4.371 1 94 112 GLY B N 1
ATOM 2844 C CA . GLY B 1 112 ? 17.75 -9.953 5.465 1 94 112 GLY B CA 1
ATOM 2845 C C . GLY B 1 112 ? 16.531 -10.391 6.254 1 94 112 GLY B C 1
ATOM 2846 O O . GLY B 1 112 ? 16.625 -11.281 7.109 1 94 112 GLY B O 1
ATOM 2847 N N . PHE B 1 113 ? 15.438 -9.727 6.059 1 92.19 113 PHE B N 1
ATOM 2848 C CA . PHE B 1 113 ? 14.18 -10.07 6.707 1 92.19 113 PHE B CA 1
ATOM 2849 C C . PHE B 1 113 ? 13.023 -10.008 5.711 1 92.19 113 PHE B C 1
ATOM 2851 O O . PHE B 1 113 ? 13.242 -9.859 4.508 1 92.19 113 PHE B O 1
ATOM 2858 N N . ALA B 1 114 ? 11.805 -10.227 6.16 1 92.19 114 ALA B N 1
ATOM 2859 C CA . ALA B 1 114 ? 10.602 -10.297 5.332 1 92.19 114 ALA B CA 1
ATOM 2860 C C . ALA B 1 114 ? 10.445 -9.039 4.488 1 92.19 114 ALA B C 1
ATOM 2862 O O . ALA B 1 114 ? 10.719 -7.93 4.957 1 92.19 114 ALA B O 1
ATOM 2863 N N . ILE B 1 115 ? 9.93 -9.242 3.275 1 95.25 115 ILE B N 1
ATOM 2864 C CA . ILE B 1 115 ? 9.602 -8.133 2.377 1 95.25 115 ILE B CA 1
ATOM 2865 C C . ILE B 1 115 ? 8.297 -7.48 2.814 1 95.25 115 ILE B C 1
ATOM 2867 O O . ILE B 1 115 ? 7.262 -8.148 2.912 1 95.25 115 ILE B O 1
ATOM 2871 N N . ARG B 1 116 ? 8.375 -6.215 3.041 1 93.38 116 ARG B N 1
ATOM 2872 C CA . ARG B 1 116 ? 7.168 -5.516 3.475 1 93.38 116 ARG B CA 1
ATOM 2873 C C . ARG B 1 116 ? 6.391 -4.969 2.281 1 93.38 116 ARG B C 1
ATOM 2875 O O . ARG B 1 116 ? 5.16 -5.035 2.25 1 93.38 116 ARG B O 1
ATOM 2882 N N . ARG B 1 117 ? 7.094 -4.305 1.413 1 95.88 117 ARG B N 1
ATOM 2883 C CA . ARG B 1 117 ? 6.516 -3.725 0.204 1 95.88 117 ARG B CA 1
ATOM 2884 C C . ARG B 1 117 ? 7.473 -3.861 -0.978 1 95.88 117 ARG B C 1
ATOM 2886 O O . ARG B 1 117 ? 8.688 -3.92 -0.796 1 95.88 117 ARG B O 1
ATOM 2893 N N . LEU B 1 118 ? 6.906 -3.93 -2.123 1 97.69 118 LEU B N 1
ATOM 2894 C CA . LEU B 1 118 ? 7.668 -3.898 -3.365 1 97.69 118 LEU B CA 1
ATOM 2895 C C . LEU B 1 118 ? 6.848 -3.281 -4.492 1 97.69 118 LEU B C 1
ATOM 2897 O O . LEU B 1 118 ? 5.617 -3.281 -4.441 1 97.69 118 LEU B O 1
ATOM 2901 N N . LYS B 1 119 ? 7.473 -2.711 -5.449 1 97.88 119 LYS B N 1
ATOM 2902 C CA . LYS B 1 119 ? 6.812 -2.059 -6.578 1 97.88 119 LYS B CA 1
ATOM 2903 C C . LYS B 1 119 ? 7.711 -2.055 -7.812 1 97.88 119 LYS B C 1
ATOM 2905 O O . LYS B 1 119 ? 8.914 -1.806 -7.707 1 97.88 119 LYS B O 1
ATOM 2910 N N . PHE B 1 120 ? 7.086 -2.303 -8.945 1 97.81 120 PHE B N 1
ATOM 2911 C CA . PHE B 1 120 ? 7.758 -2.002 -10.211 1 97.81 120 PHE B CA 1
ATOM 2912 C C . PHE B 1 120 ? 7.898 -0.496 -10.398 1 97.81 120 PHE B C 1
ATOM 2914 O O . PHE B 1 120 ? 6.992 0.267 -10.055 1 97.81 120 PHE B O 1
ATOM 2921 N N . SER B 1 121 ? 9 -0.112 -10.984 1 97.12 121 SER B N 1
ATOM 2922 C CA . SER B 1 121 ? 9.148 1.277 -11.406 1 97.12 121 SER B CA 1
ATOM 2923 C C . SER B 1 121 ? 8.117 1.654 -12.461 1 97.12 121 SER B C 1
ATOM 2925 O O . SER B 1 121 ? 7.824 0.866 -13.359 1 97.12 121 SER B O 1
ATOM 2927 N N . PRO B 1 122 ? 7.645 2.871 -12.297 1 95.56 122 PRO B N 1
ATOM 2928 C CA . PRO B 1 122 ? 6.711 3.324 -13.336 1 95.56 122 PRO B CA 1
ATOM 2929 C C . PRO B 1 122 ? 7.422 3.754 -14.617 1 95.56 122 PRO B C 1
ATOM 2931 O O . PRO B 1 122 ? 6.762 4.078 -15.609 1 95.56 122 PRO B O 1
ATOM 2934 N N . HIS B 1 123 ? 8.75 3.703 -14.633 1 96.88 123 HIS B N 1
ATOM 2935 C CA . HIS B 1 123 ? 9.477 4.266 -15.766 1 96.88 123 HIS B CA 1
ATOM 2936 C C . HIS B 1 123 ? 10.281 3.193 -16.484 1 96.88 123 HIS B C 1
ATOM 2938 O O . HIS B 1 123 ? 10.664 3.377 -17.656 1 96.88 123 HIS B O 1
ATOM 2944 N N . ASP B 1 124 ? 10.539 2.158 -15.789 1 96.75 124 ASP B N 1
ATOM 2945 C CA . ASP B 1 124 ? 11.375 1.098 -16.344 1 96.75 124 ASP B CA 1
ATOM 2946 C C . ASP B 1 124 ? 10.852 -0.28 -15.945 1 96.75 124 ASP B C 1
ATOM 2948 O O . ASP B 1 124 ? 10.844 -0.626 -14.758 1 96.75 124 ASP B O 1
ATOM 2952 N N . GLU B 1 125 ? 10.531 -1.082 -16.922 1 96.69 125 GLU B N 1
ATOM 2953 C CA . GLU B 1 125 ? 9.852 -2.355 -16.688 1 96.69 125 GLU B CA 1
ATOM 2954 C C . GLU B 1 125 ? 10.766 -3.344 -15.969 1 96.69 125 GLU B C 1
ATOM 2956 O O . GLU B 1 125 ? 10.297 -4.355 -15.438 1 96.69 125 GLU B O 1
ATOM 2961 N N . ASN B 1 126 ? 12.016 -3.023 -15.875 1 96.81 126 ASN B N 1
ATOM 2962 C CA . ASN B 1 126 ? 12.969 -3.98 -15.312 1 96.81 126 ASN B CA 1
ATOM 2963 C C . ASN B 1 126 ? 13.383 -3.6 -13.898 1 96.81 126 ASN B C 1
ATOM 2965 O O . ASN B 1 126 ? 14.117 -4.336 -13.242 1 96.81 126 ASN B O 1
ATOM 2969 N N . ILE B 1 127 ? 12.891 -2.443 -13.414 1 97.38 127 ILE B N 1
ATOM 2970 C CA . ILE B 1 127 ? 13.328 -1.934 -12.117 1 97.38 127 ILE B CA 1
ATOM 2971 C C . ILE B 1 127 ? 12.258 -2.211 -11.07 1 97.38 127 ILE B C 1
ATOM 2973 O O . ILE B 1 127 ? 11.07 -1.933 -11.289 1 97.38 127 ILE B O 1
ATOM 2977 N N . ILE B 1 128 ? 12.68 -2.82 -9.969 1 98.06 128 ILE B N 1
ATOM 2978 C CA . ILE B 1 128 ? 11.812 -3.059 -8.828 1 98.06 128 ILE B CA 1
ATOM 2979 C C . ILE B 1 128 ? 12.406 -2.4 -7.582 1 98.06 128 ILE B C 1
ATOM 2981 O O . ILE B 1 128 ? 13.609 -2.477 -7.352 1 98.06 128 ILE B O 1
ATOM 2985 N N . GLY B 1 129 ? 11.617 -1.69 -6.824 1 97.69 129 GLY B N 1
ATOM 2986 C CA . GLY B 1 129 ? 11.977 -1.25 -5.484 1 97.69 129 GLY B CA 1
ATOM 2987 C C . GLY B 1 129 ? 11.312 -2.07 -4.391 1 97.69 129 GLY B C 1
ATOM 2988 O O . GLY B 1 129 ? 10.148 -2.461 -4.52 1 97.69 129 GLY B O 1
ATOM 2989 N N . SER B 1 130 ? 12.047 -2.291 -3.318 1 97.75 130 SER B N 1
ATOM 2990 C CA . SER B 1 130 ? 11.484 -3.068 -2.219 1 97.75 130 SER B CA 1
ATOM 2991 C C . SER B 1 130 ? 11.977 -2.549 -0.871 1 97.75 130 SER B C 1
ATOM 2993 O O . SER B 1 130 ? 13.055 -1.966 -0.78 1 97.75 130 SER B O 1
ATOM 2995 N N . VAL B 1 131 ? 11.133 -2.756 0.128 1 95.75 131 VAL B N 1
ATOM 2996 C CA . VAL B 1 131 ? 11.492 -2.447 1.508 1 95.75 131 VAL B CA 1
ATOM 2997 C C . VAL B 1 131 ? 11.211 -3.654 2.398 1 95.75 131 VAL B C 1
ATOM 2999 O O . VAL B 1 131 ? 10.383 -4.5 2.066 1 95.75 131 VAL B O 1
ATOM 3002 N N . SER B 1 132 ? 11.906 -3.65 3.48 1 92.94 132 SER B N 1
ATOM 3003 C CA . SER B 1 132 ? 11.914 -4.844 4.32 1 92.94 132 SER B CA 1
ATOM 3004 C C . SER B 1 132 ? 11.984 -4.477 5.801 1 92.94 132 SER B C 1
ATOM 3006 O O . SER B 1 132 ? 12.312 -3.338 6.148 1 92.94 132 SER B O 1
ATOM 3008 N N . TYR B 1 133 ? 11.68 -5.445 6.535 1 88.94 133 TYR B N 1
ATOM 3009 C CA . TYR B 1 133 ? 11.805 -5.305 7.98 1 88.94 133 TYR B CA 1
ATOM 3010 C C . TYR B 1 133 ? 13.258 -5.398 8.422 1 88.94 133 TYR B C 1
ATOM 3012 O O . TYR B 1 133 ? 13.57 -5.238 9.602 1 88.94 133 TYR B O 1
ATOM 3020 N N . ASP B 1 134 ? 14.188 -5.582 7.488 1 88.94 134 ASP B N 1
ATOM 3021 C CA . ASP B 1 134 ? 15.617 -5.559 7.801 1 88.94 134 ASP B CA 1
ATOM 3022 C C . ASP B 1 134 ? 16.156 -4.125 7.812 1 88.94 134 ASP B C 1
ATOM 3024 O O . ASP B 1 134 ? 17.359 -3.91 7.785 1 88.94 134 ASP B O 1
ATOM 3028 N N . MET B 1 135 ? 15.281 -3.191 7.695 1 90.88 135 MET B N 1
ATOM 3029 C CA . MET B 1 135 ? 15.562 -1.763 7.801 1 90.88 135 MET B CA 1
ATOM 3030 C C . MET B 1 135 ? 16.234 -1.245 6.531 1 90.88 135 MET B C 1
ATOM 3032 O O . MET B 1 135 ? 16.875 -0.197 6.547 1 90.88 135 MET B O 1
ATOM 3036 N N . SER B 1 136 ? 16.031 -1.99 5.453 1 93 136 SER B N 1
ATOM 3037 C CA . SER B 1 136 ? 16.719 -1.577 4.227 1 93 136 SER B CA 1
ATOM 3038 C C . SER B 1 136 ? 15.727 -1.41 3.078 1 93 136 SER B C 1
ATOM 3040 O O . SER B 1 136 ? 14.602 -1.906 3.143 1 93 136 SER B O 1
ATOM 3042 N N . LEU B 1 137 ? 16.172 -0.643 2.121 1 94.81 137 LEU B N 1
ATOM 3043 C CA . LEU B 1 137 ? 15.547 -0.507 0.808 1 94.81 137 LEU B CA 1
ATOM 3044 C C . LEU B 1 137 ? 16.484 -1.022 -0.286 1 94.81 137 LEU B C 1
ATOM 3046 O O . LEU B 1 137 ? 17.688 -0.749 -0.264 1 94.81 137 LEU B O 1
ATOM 3050 N N . CYS B 1 138 ? 15.906 -1.746 -1.189 1 96.56 138 CYS B N 1
ATOM 3051 C CA . CYS B 1 138 ? 16.688 -2.26 -2.305 1 96.56 138 CYS B CA 1
ATOM 3052 C C . CYS B 1 138 ? 16.078 -1.854 -3.639 1 96.56 138 CYS B C 1
ATOM 3054 O O . CYS B 1 138 ? 14.852 -1.765 -3.764 1 96.56 138 CYS B O 1
ATOM 3056 N N . ILE B 1 139 ? 16.938 -1.6 -4.559 1 96.62 139 ILE B N 1
ATOM 3057 C CA . ILE B 1 139 ? 16.562 -1.401 -5.953 1 96.62 139 ILE B CA 1
ATOM 3058 C C . ILE B 1 139 ? 17.172 -2.518 -6.809 1 96.62 139 ILE B C 1
ATOM 3060 O O . ILE B 1 139 ? 18.359 -2.824 -6.699 1 96.62 139 ILE B O 1
ATOM 3064 N N . TRP B 1 140 ? 16.312 -3.043 -7.672 1 97.62 140 TRP B N 1
ATOM 3065 C CA . TRP B 1 140 ? 16.703 -4.207 -8.453 1 97.62 140 TRP B CA 1
ATOM 3066 C C . TRP B 1 140 ? 16.578 -3.928 -9.953 1 97.62 140 TRP B C 1
ATOM 3068 O O . TRP B 1 140 ? 15.648 -3.242 -10.383 1 97.62 140 TRP B O 1
ATOM 3078 N N . ASP B 1 141 ? 17.453 -4.523 -10.711 1 97.06 141 ASP B N 1
ATOM 3079 C CA . ASP B 1 141 ? 17.328 -4.617 -12.164 1 97.06 141 ASP B CA 1
ATOM 3080 C C . ASP B 1 141 ? 17.188 -6.066 -12.617 1 97.06 141 ASP B C 1
ATOM 3082 O O . ASP B 1 141 ? 18.172 -6.82 -12.633 1 97.06 141 ASP B O 1
ATOM 3086 N N . THR B 1 142 ? 16.047 -6.43 -13.031 1 96.56 142 THR B N 1
ATOM 3087 C CA . THR B 1 142 ? 15.711 -7.824 -13.305 1 96.56 142 THR B CA 1
ATOM 3088 C C . THR B 1 142 ? 16.344 -8.281 -14.625 1 96.56 142 THR B C 1
ATOM 3090 O O . THR B 1 142 ? 16.438 -9.477 -14.891 1 96.56 142 THR B O 1
ATOM 3093 N N . GLU B 1 143 ? 16.75 -7.336 -15.422 1 93.81 143 GLU B N 1
ATOM 3094 C CA . GLU B 1 143 ? 17.375 -7.676 -16.688 1 93.81 143 GLU B CA 1
ATOM 3095 C C . GLU B 1 143 ? 18.75 -8.312 -16.469 1 93.81 143 GLU B C 1
ATOM 3097 O O . GLU B 1 143 ? 19.25 -9.047 -17.328 1 93.81 143 GLU B O 1
ATOM 3102 N N . GLN B 1 144 ? 19.312 -8.055 -15.352 1 91.25 144 GLN B N 1
ATOM 3103 C CA . GLN B 1 144 ? 20.672 -8.523 -15.07 1 91.25 144 GLN B CA 1
ATOM 3104 C C . GLN B 1 144 ? 20.656 -9.953 -14.539 1 91.25 144 GLN B C 1
ATOM 3106 O O . GLN B 1 144 ? 21.719 -10.555 -14.336 1 91.25 144 GLN B O 1
ATOM 3111 N N . GLY B 1 145 ? 19.516 -10.508 -14.289 1 88.69 145 GLY B N 1
ATOM 3112 C CA . GLY B 1 145 ? 19.391 -11.859 -13.758 1 88.69 145 GLY B CA 1
ATOM 3113 C C . GLY B 1 145 ? 19.5 -11.914 -12.25 1 88.69 145 GLY B C 1
ATOM 3114 O O . GLY B 1 145 ? 19.828 -10.914 -11.602 1 88.69 145 GLY B O 1
ATOM 3115 N N . SER B 1 146 ? 19.312 -13.07 -11.734 1 89.19 146 SER B N 1
ATOM 3116 C CA . SER B 1 146 ? 19.188 -13.266 -10.289 1 89.19 146 SER B CA 1
ATOM 3117 C C . SER B 1 146 ? 20.469 -12.859 -9.562 1 89.19 146 SER B C 1
ATOM 3119 O O . SER B 1 146 ? 20.422 -12.188 -8.531 1 89.19 146 SER B O 1
ATOM 3121 N N . ASP B 1 147 ? 21.578 -13.195 -10.047 1 90.81 147 ASP B N 1
ATOM 3122 C CA . ASP B 1 147 ? 22.844 -13.047 -9.336 1 90.81 147 ASP B CA 1
ATOM 3123 C C . ASP B 1 147 ? 23.312 -11.594 -9.344 1 90.81 147 ASP B C 1
ATOM 3125 O O . ASP B 1 147 ? 24.078 -11.18 -8.477 1 90.81 147 ASP B O 1
ATOM 3129 N N . ASN B 1 148 ? 22.812 -10.766 -10.289 1 91.38 148 ASN B N 1
ATOM 3130 C CA . ASN B 1 148 ? 23.297 -9.398 -10.438 1 91.38 148 ASN B CA 1
ATOM 3131 C C . ASN B 1 148 ? 22.156 -8.383 -10.406 1 91.38 148 ASN B C 1
ATOM 3133 O O . ASN B 1 148 ? 22.328 -7.238 -10.828 1 91.38 148 ASN B O 1
ATOM 3137 N N . ALA B 1 149 ? 21.094 -8.781 -9.867 1 94.88 149 ALA B N 1
ATOM 3138 C CA . ALA B 1 149 ? 19.906 -7.938 -9.984 1 94.88 149 ALA B CA 1
ATOM 3139 C C . ALA B 1 149 ? 19.953 -6.789 -8.977 1 94.88 149 ALA B C 1
ATOM 3141 O O . ALA B 1 149 ? 19.312 -5.754 -9.188 1 94.88 149 ALA B O 1
ATOM 3142 N N . LEU B 1 150 ? 20.672 -6.961 -7.883 1 95.94 150 LEU B N 1
ATOM 3143 C CA . LEU B 1 150 ? 20.703 -5.914 -6.867 1 95.94 150 LEU B CA 1
ATOM 3144 C C . LEU B 1 150 ? 21.516 -4.715 -7.344 1 95.94 150 LEU B C 1
ATOM 3146 O O . LEU B 1 150 ? 22.734 -4.777 -7.402 1 95.94 150 LEU B O 1
ATOM 3150 N N . LEU B 1 151 ? 20.891 -3.664 -7.68 1 92.88 151 LEU B N 1
ATOM 3151 C CA . LEU B 1 151 ? 21.562 -2.453 -8.141 1 92.88 151 LEU B CA 1
ATOM 3152 C C . LEU B 1 151 ? 22.062 -1.628 -6.957 1 92.88 151 LEU B C 1
ATOM 3154 O O . LEU B 1 151 ? 23.203 -1.153 -6.961 1 92.88 151 LEU B O 1
ATOM 3158 N N . GLU B 1 152 ? 21.141 -1.45 -6.012 1 92.5 152 GLU B N 1
ATOM 3159 C CA . GLU B 1 152 ? 21.453 -0.634 -4.844 1 92.5 152 GLU B CA 1
ATOM 3160 C C . GLU B 1 152 ? 20.75 -1.162 -3.596 1 92.5 152 GLU B C 1
ATOM 3162 O O . GLU B 1 152 ? 19.625 -1.66 -3.678 1 92.5 152 GLU B O 1
ATOM 3167 N N . LYS B 1 153 ? 21.422 -1.03 -2.518 1 93.12 153 LYS B N 1
ATOM 3168 C CA . LYS B 1 153 ? 20.875 -1.288 -1.19 1 93.12 153 LYS B CA 1
ATOM 3169 C C . LYS B 1 153 ? 21.125 -0.109 -0.253 1 93.12 153 LYS B C 1
ATOM 3171 O O . LYS B 1 153 ? 22.266 0.31 -0.062 1 93.12 153 LYS B O 1
ATOM 3176 N N . TYR B 1 154 ? 20.062 0.396 0.258 1 89.19 154 TYR B N 1
ATOM 3177 C CA . TYR B 1 154 ? 20.125 1.541 1.159 1 89.19 154 TYR B CA 1
ATOM 3178 C C . TYR B 1 154 ? 19.797 1.132 2.588 1 89.19 154 TYR B C 1
ATOM 3180 O O . TYR B 1 154 ? 18.703 0.618 2.852 1 89.19 154 TYR B O 1
ATOM 3188 N N . GLU B 1 155 ? 20.734 1.345 3.451 1 90.94 155 GLU B N 1
ATOM 3189 C CA . GLU B 1 155 ? 20.578 0.966 4.852 1 90.94 155 GLU B CA 1
ATOM 3190 C C . GLU B 1 155 ? 20.672 2.186 5.766 1 90.94 155 GLU B C 1
ATOM 3192 O O . GLU B 1 155 ? 21.375 2.168 6.77 1 90.94 155 GLU B O 1
ATOM 3197 N N . HIS B 1 156 ? 19.891 3.145 5.465 1 86.75 156 HIS B N 1
ATOM 3198 C CA . HIS B 1 156 ? 19.969 4.41 6.188 1 86.75 156 HIS B CA 1
ATOM 3199 C C . HIS B 1 156 ? 18.938 4.465 7.316 1 86.75 156 HIS B C 1
ATOM 3201 O O . HIS B 1 156 ? 19.047 5.305 8.211 1 86.75 156 HIS B O 1
ATOM 3207 N N . HIS B 1 157 ? 17.984 3.725 7.195 1 89.69 157 HIS B N 1
ATOM 3208 C CA . HIS B 1 157 ? 17 3.668 8.273 1 89.69 157 HIS B CA 1
ATOM 3209 C C . HIS B 1 157 ? 17.5 2.818 9.438 1 89.69 157 HIS B C 1
ATOM 3211 O O . HIS B 1 157 ? 18.281 1.886 9.234 1 89.69 157 HIS B O 1
ATOM 3217 N N . SER B 1 158 ? 17.062 3.145 10.602 1 89.88 158 SER B N 1
ATOM 3218 C CA . SER B 1 158 ? 17.484 2.426 11.797 1 89.88 158 SER B CA 1
ATOM 3219 C C . SER B 1 158 ? 16.375 1.541 12.336 1 89.88 158 SER B C 1
ATOM 3221 O O . SER B 1 158 ? 16.562 0.827 13.32 1 89.88 158 SER B O 1
ATOM 3223 N N . GLU B 1 159 ? 15.219 1.628 11.758 1 90.44 159 GLU B N 1
ATOM 3224 C CA . GLU B 1 159 ? 14.078 0.789 12.109 1 90.44 159 GLU B CA 1
ATOM 3225 C C . GLU B 1 159 ? 13.367 0.279 10.852 1 90.44 159 GLU B C 1
ATOM 3227 O O . GLU B 1 159 ? 13.789 0.569 9.734 1 90.44 159 GLU B O 1
ATOM 3232 N N . PHE B 1 160 ? 12.305 -0.453 11.078 1 88.75 160 PHE B N 1
ATOM 3233 C CA . PHE B 1 160 ? 11.57 -1.066 9.984 1 88.75 160 PHE B CA 1
ATOM 3234 C C . PHE B 1 160 ? 11.211 -0.03 8.922 1 88.75 160 PHE B C 1
ATOM 3236 O O . PHE B 1 160 ? 10.711 1.051 9.25 1 88.75 160 PHE B O 1
ATOM 3243 N N . VAL B 1 161 ? 11.531 -0.38 7.707 1 92.88 161 VAL B N 1
ATOM 3244 C CA . VAL B 1 161 ? 11.086 0.422 6.57 1 92.88 161 VAL B CA 1
ATOM 3245 C C . VAL B 1 161 ? 9.75 -0.106 6.059 1 92.88 161 VAL B C 1
ATOM 3247 O O . VAL B 1 161 ? 9.633 -1.279 5.695 1 92.88 161 VAL B O 1
ATOM 3250 N N . VAL B 1 162 ? 8.703 0.784 5.957 1 91.25 162 VAL B N 1
ATOM 3251 C CA . VAL B 1 162 ? 7.367 0.238 5.75 1 91.25 162 VAL B CA 1
ATOM 3252 C C . VAL B 1 162 ? 6.73 0.876 4.52 1 91.25 162 VAL B C 1
ATOM 3254 O O . VAL B 1 162 ? 5.641 0.476 4.098 1 91.25 162 VAL B O 1
ATOM 3257 N N . GLY B 1 163 ? 7.359 1.842 3.99 1 92.94 163 GLY B N 1
ATOM 3258 C CA . GLY B 1 163 ? 6.801 2.502 2.82 1 92.94 163 GLY B CA 1
ATOM 3259 C C . GLY B 1 163 ? 7.84 2.812 1.759 1 92.94 163 GLY B C 1
ATOM 3260 O O . GLY B 1 163 ? 8.992 3.104 2.078 1 92.94 163 GLY B O 1
ATOM 3261 N N . ILE B 1 164 ? 7.402 2.742 0.517 1 94.88 164 ILE B N 1
ATOM 3262 C CA . ILE B 1 164 ? 8.211 3.105 -0.641 1 94.88 164 ILE B CA 1
ATOM 3263 C C . ILE B 1 164 ? 7.32 3.682 -1.737 1 94.88 164 ILE B C 1
ATOM 3265 O O . ILE B 1 164 ? 6.199 3.213 -1.944 1 94.88 164 ILE B O 1
ATOM 3269 N N . ASP B 1 165 ? 7.805 4.715 -2.393 1 95.75 165 ASP B N 1
ATOM 3270 C CA . ASP B 1 165 ? 7.102 5.258 -3.553 1 95.75 165 ASP B CA 1
ATOM 3271 C C . ASP B 1 165 ? 8.086 5.793 -4.59 1 95.75 165 ASP B C 1
ATOM 3273 O O . ASP B 1 165 ? 9.172 6.262 -4.238 1 95.75 165 ASP B O 1
ATOM 3277 N N . PHE B 1 166 ? 7.633 5.633 -5.844 1 95.44 166 PHE B N 1
ATOM 3278 C CA . PHE B 1 166 ? 8.383 6.215 -6.953 1 95.44 166 PHE B CA 1
ATOM 3279 C C . PHE B 1 166 ? 7.77 7.543 -7.379 1 95.44 166 PHE B C 1
ATOM 3281 O O . PHE B 1 166 ? 6.543 7.68 -7.438 1 95.44 166 PHE B O 1
ATOM 3288 N N . ASN B 1 167 ? 8.648 8.492 -7.594 1 93.5 167 ASN B N 1
ATOM 3289 C CA . ASN B 1 167 ? 8.203 9.75 -8.18 1 93.5 167 ASN B CA 1
ATOM 3290 C C . ASN B 1 167 ? 7.73 9.562 -9.625 1 93.5 167 ASN B C 1
ATOM 3292 O O . ASN B 1 167 ? 8.469 9.031 -10.453 1 93.5 167 ASN B O 1
ATOM 3296 N N . LEU B 1 168 ? 6.555 9.977 -9.922 1 93.31 168 LEU B N 1
ATOM 3297 C CA . LEU B 1 168 ? 5.996 9.766 -11.25 1 93.31 168 LEU B CA 1
ATOM 3298 C C . LEU B 1 168 ? 6.59 10.742 -12.258 1 93.31 168 LEU B C 1
ATOM 3300 O O . LEU B 1 168 ? 6.684 10.438 -13.445 1 93.31 168 LEU B O 1
ATOM 3304 N N . GLU B 1 169 ? 6.953 11.867 -11.75 1 91.81 169 GLU B N 1
ATOM 3305 C CA . GLU B 1 169 ? 7.445 12.914 -12.641 1 91.81 169 GLU B CA 1
ATOM 3306 C C . GLU B 1 169 ? 8.953 12.805 -12.836 1 91.81 169 GLU B C 1
ATOM 3308 O O . GLU B 1 169 ? 9.453 12.93 -13.953 1 91.81 169 GLU B O 1
ATOM 3313 N N . MET B 1 170 ? 9.602 12.516 -11.734 1 90.75 170 MET B N 1
ATOM 3314 C CA . MET B 1 170 ? 11.062 12.445 -11.789 1 90.75 170 MET B CA 1
ATOM 3315 C C . MET B 1 170 ? 11.531 10.992 -11.773 1 90.75 170 MET B C 1
ATOM 3317 O O . MET B 1 170 ? 11.578 10.359 -10.719 1 90.75 170 MET B O 1
ATOM 3321 N N . GLU B 1 171 ? 12.055 10.586 -12.898 1 91.62 171 GLU B N 1
ATOM 3322 C CA . GLU B 1 171 ? 12.508 9.211 -13.031 1 91.62 171 GLU B CA 1
ATOM 3323 C C . GLU B 1 171 ? 13.633 8.898 -12.055 1 91.62 171 GLU B C 1
ATOM 3325 O O . GLU B 1 171 ? 14.531 9.711 -11.852 1 91.62 171 GLU B O 1
ATOM 3330 N N . ASP B 1 172 ? 13.57 7.766 -11.352 1 88.94 172 ASP B N 1
ATOM 3331 C CA . ASP B 1 172 ? 14.617 7.211 -10.5 1 88.94 172 ASP B CA 1
ATOM 3332 C C . ASP B 1 172 ? 14.609 7.859 -9.117 1 88.94 172 ASP B C 1
ATOM 3334 O O . ASP B 1 172 ? 15.477 7.578 -8.289 1 88.94 172 ASP B O 1
ATOM 3338 N N . GLU B 1 173 ? 13.688 8.789 -8.93 1 92.5 173 GLU B N 1
ATOM 3339 C CA . GLU B 1 173 ? 13.547 9.344 -7.582 1 92.5 173 GLU B CA 1
ATOM 3340 C C . GLU B 1 173 ? 12.602 8.5 -6.734 1 92.5 173 GLU B C 1
ATOM 3342 O O . GLU B 1 173 ? 11.516 8.125 -7.191 1 92.5 173 GLU B O 1
ATOM 3347 N N . ILE B 1 174 ? 13.055 8.234 -5.48 1 93.31 174 ILE B N 1
ATOM 3348 C CA . ILE B 1 174 ? 12.344 7.301 -4.621 1 93.31 174 ILE B CA 1
ATOM 3349 C C . ILE B 1 174 ? 12.211 7.883 -3.215 1 93.31 174 ILE B C 1
ATOM 3351 O O . ILE B 1 174 ? 13.109 8.586 -2.742 1 93.31 174 ILE B O 1
ATOM 3355 N N . ALA B 1 175 ? 11.109 7.605 -2.598 1 94.06 175 ALA B N 1
ATOM 3356 C CA . ALA B 1 175 ? 10.906 7.961 -1.196 1 94.06 175 ALA B CA 1
ATOM 3357 C C . ALA B 1 175 ? 10.648 6.719 -0.348 1 94.06 175 ALA B C 1
ATOM 3359 O O . ALA B 1 175 ? 9.961 5.793 -0.786 1 94.06 175 ALA B O 1
ATOM 3360 N N . SER B 1 176 ? 11.18 6.695 0.833 1 93.31 176 SER B N 1
ATOM 3361 C CA . SER B 1 176 ? 10.914 5.637 1.801 1 93.31 176 SER B CA 1
ATOM 3362 C C . SER B 1 176 ? 10.578 6.211 3.172 1 93.31 176 SER B C 1
ATOM 3364 O O . SER B 1 176 ? 11.047 7.289 3.531 1 93.31 176 SER B O 1
ATOM 3366 N N . CYS B 1 177 ? 9.758 5.559 3.906 1 94 177 CYS B N 1
ATOM 3367 C CA . CYS B 1 177 ? 9.453 5.953 5.277 1 94 177 CYS B CA 1
ATOM 3368 C C . CYS B 1 177 ? 9.641 4.781 6.234 1 94 177 CYS B C 1
ATOM 3370 O O . CYS B 1 177 ? 9.531 3.623 5.836 1 94 177 CYS B O 1
ATOM 3372 N N . SER B 1 178 ? 9.82 5.156 7.457 1 91.44 178 SER B N 1
ATOM 3373 C CA . SER B 1 178 ? 10.258 4.16 8.43 1 91.44 178 SER B CA 1
ATOM 3374 C C . SER B 1 178 ? 9.703 4.461 9.812 1 91.44 178 SER B C 1
ATOM 3376 O O . SER B 1 178 ? 9.281 5.586 10.094 1 91.44 178 SER B O 1
ATOM 3378 N N . TRP B 1 179 ? 9.805 3.467 10.562 1 89.56 179 TRP B N 1
ATOM 3379 C CA . TRP B 1 179 ? 9.438 3.598 11.969 1 89.56 179 TRP B CA 1
ATOM 3380 C C . TRP B 1 179 ? 10.469 4.418 12.734 1 89.56 179 TRP B C 1
ATOM 3382 O O . TRP B 1 179 ? 10.227 4.844 13.867 1 89.56 179 TRP B O 1
ATOM 3392 N N . ASP B 1 180 ? 11.562 4.789 12.133 1 89.25 180 ASP B N 1
ATOM 3393 C CA . ASP B 1 180 ? 12.609 5.559 12.797 1 89.25 180 ASP B CA 1
ATOM 3394 C C . ASP B 1 180 ? 12.312 7.055 12.742 1 89.25 180 ASP B C 1
ATOM 3396 O O . ASP B 1 180 ? 13.211 7.883 12.906 1 89.25 180 ASP B O 1
ATOM 3400 N N . GLU B 1 181 ? 11.125 7.395 12.289 1 90.31 181 GLU B N 1
ATOM 3401 C CA . GLU B 1 181 ? 10.602 8.75 12.312 1 90.31 181 GLU B CA 1
ATOM 3402 C C . GLU B 1 181 ? 11.109 9.57 11.133 1 90.31 181 GLU B C 1
ATOM 3404 O O . GLU B 1 181 ? 11 10.797 11.125 1 90.31 181 GLU B O 1
ATOM 3409 N N . THR B 1 182 ? 11.672 8.828 10.172 1 91.31 182 THR B N 1
ATOM 3410 C CA . THR B 1 182 ? 12.258 9.586 9.07 1 91.31 182 THR B CA 1
ATOM 3411 C C . THR B 1 182 ? 11.672 9.133 7.734 1 91.31 182 THR B C 1
ATOM 3413 O O . THR B 1 182 ? 11.172 8.016 7.613 1 91.31 182 THR B O 1
ATOM 3416 N N . VAL B 1 183 ? 11.727 10.094 6.793 1 93.38 183 VAL B N 1
ATOM 3417 C CA . VAL B 1 183 ? 11.531 9.836 5.371 1 93.38 183 VAL B CA 1
ATOM 3418 C C . VAL B 1 183 ? 12.812 10.148 4.605 1 93.38 183 VAL B C 1
ATOM 3420 O O . VAL B 1 183 ? 13.469 11.164 4.875 1 93.38 183 VAL B O 1
ATOM 3423 N N . TYR B 1 184 ? 13.164 9.32 3.738 1 91.62 184 TYR B N 1
ATOM 3424 C CA . TYR B 1 184 ? 14.297 9.562 2.848 1 91.62 184 TYR B CA 1
ATOM 3425 C C . TYR B 1 184 ? 13.828 9.695 1.401 1 91.62 184 TYR B C 1
ATOM 3427 O O . TYR B 1 184 ? 12.969 8.93 0.948 1 91.62 184 TYR B O 1
ATOM 3435 N N . VAL B 1 185 ? 14.383 10.695 0.724 1 92.31 185 VAL B N 1
ATOM 3436 C CA . VAL B 1 185 ? 14.195 10.844 -0.715 1 92.31 185 VAL B CA 1
ATOM 3437 C C . VAL B 1 185 ? 15.555 10.898 -1.412 1 92.31 185 VAL B C 1
ATOM 3439 O O . VAL B 1 185 ? 16.438 11.641 -0.987 1 92.31 185 VAL B O 1
ATOM 3442 N N . TRP B 1 186 ? 15.68 10.133 -2.461 1 87.69 186 TRP B N 1
ATOM 3443 C CA . TRP B 1 186 ? 16.953 10.125 -3.162 1 87.69 186 TRP B CA 1
ATOM 3444 C C . TRP B 1 186 ? 16.781 9.758 -4.629 1 87.69 186 TRP B C 1
ATOM 3446 O O . TRP B 1 186 ? 15.719 9.25 -5.02 1 87.69 186 TRP B O 1
ATOM 3456 N N . MET B 1 187 ? 17.766 10.164 -5.316 1 86.94 187 MET B N 1
ATOM 3457 C CA . MET B 1 187 ? 17.891 9.742 -6.707 1 86.94 187 MET B CA 1
ATOM 3458 C C . MET B 1 187 ? 18.688 8.453 -6.82 1 86.94 187 MET B C 1
ATOM 3460 O O . MET B 1 187 ? 19.781 8.352 -6.262 1 86.94 187 MET B O 1
ATOM 3464 N N . ARG B 1 188 ? 18.094 7.531 -7.5 1 84.88 188 ARG B N 1
ATOM 3465 C CA . ARG B 1 188 ? 18.844 6.293 -7.707 1 84.88 188 ARG B CA 1
ATOM 3466 C C . ARG B 1 188 ? 20.234 6.578 -8.266 1 84.88 188 ARG B C 1
ATOM 3468 O O . ARG B 1 188 ? 20.391 7.402 -9.172 1 84.88 188 ARG B O 1
ATOM 3475 N N . GLY B 1 189 ? 21.203 5.863 -7.758 1 78.25 189 GLY B N 1
ATOM 3476 C CA . GLY B 1 189 ? 22.578 6.047 -8.211 1 78.25 189 GLY B CA 1
ATOM 3477 C C . GLY B 1 189 ? 23.344 7.055 -7.379 1 78.25 189 GLY B C 1
ATOM 3478 O O . GLY B 1 189 ? 24.562 7.164 -7.5 1 78.25 189 GLY B O 1
ATOM 3479 N N . GLU B 1 190 ? 22.531 7.887 -6.602 1 75.06 190 GLU B N 1
ATOM 3480 C CA . GLU B 1 190 ? 23.219 8.844 -5.738 1 75.06 190 GLU B CA 1
ATOM 3481 C C . GLU B 1 190 ? 23.469 8.25 -4.352 1 75.06 190 GLU B C 1
ATOM 3483 O O . GLU B 1 190 ? 22.672 7.453 -3.861 1 75.06 190 GLU B O 1
ATOM 3488 N N . GLU B 1 191 ? 24.703 8.227 -3.848 1 59.34 191 GLU B N 1
ATOM 3489 C CA . GLU B 1 191 ? 25.047 7.672 -2.541 1 59.34 191 GLU B CA 1
ATOM 3490 C C . GLU B 1 191 ? 24.312 8.414 -1.422 1 59.34 191 GLU B C 1
ATOM 3492 O O . GLU B 1 191 ? 24.266 9.641 -1.415 1 59.34 191 GLU B O 1
ATOM 3497 N N . PRO B 1 192 ? 23.547 7.672 -0.708 1 54.62 192 PRO B N 1
ATOM 3498 C CA . PRO B 1 192 ? 22.891 8.336 0.423 1 54.62 192 PRO B CA 1
ATOM 3499 C C . PRO B 1 192 ? 23.891 8.898 1.433 1 54.62 192 PRO B C 1
ATOM 3501 O O . PRO B 1 192 ? 24.969 8.344 1.611 1 54.62 192 PRO B O 1
ATOM 3504 N N . VAL B 1 193 ? 23.875 10.188 1.631 1 51.72 193 VAL B N 1
ATOM 3505 C CA . VAL B 1 193 ? 24.688 10.711 2.725 1 51.72 193 VAL B CA 1
ATOM 3506 C C . VAL B 1 193 ? 24.031 10.383 4.062 1 51.72 193 VAL B C 1
ATOM 3508 O O . VAL B 1 193 ? 22.859 10.68 4.27 1 51.72 193 VAL B O 1
ATOM 3511 N N . PRO B 1 194 ? 24.5 9.414 4.664 1 48.19 194 PRO B N 1
ATOM 3512 C CA . PRO B 1 194 ? 23.906 9.094 5.973 1 48.19 194 PRO B CA 1
ATOM 3513 C C . PRO B 1 194 ? 23.75 10.328 6.855 1 48.19 194 PRO B C 1
ATOM 3515 O O . PRO B 1 194 ? 24.625 11.188 6.902 1 48.19 194 PRO B O 1
ATOM 3518 N N . THR B 1 195 ? 22.578 10.844 6.852 1 43.16 195 THR B N 1
ATOM 3519 C CA . THR B 1 195 ? 22.531 12.008 7.727 1 43.16 195 THR B CA 1
ATOM 3520 C C . THR B 1 195 ? 22.953 11.641 9.148 1 43.16 195 THR B C 1
ATOM 3522 O O . THR B 1 195 ? 23.469 12.484 9.883 1 43.16 195 THR B O 1
ATOM 3525 N N . HIS B 1 196 ? 22 10.922 9.891 1 43.56 196 HIS B N 1
ATOM 3526 C CA . HIS B 1 196 ? 22.078 11.07 11.344 1 43.56 196 HIS B CA 1
ATOM 3527 C C . HIS B 1 196 ? 23.297 10.344 11.898 1 43.56 196 HIS B C 1
ATOM 3529 O O . HIS B 1 196 ? 23.578 9.211 11.516 1 43.56 196 HIS B O 1
ATOM 3535 N N . GLU B 1 197 ? 24.281 11.117 12.164 1 41.66 197 GLU B N 1
ATOM 3536 C CA . GLU B 1 197 ? 25.172 10.602 13.195 1 41.66 197 GLU B CA 1
ATOM 3537 C C . GLU B 1 197 ? 24.391 9.922 14.312 1 41.66 197 GLU B C 1
ATOM 3539 O O . GLU B 1 197 ? 23.375 10.445 14.773 1 41.66 197 GLU B O 1
ATOM 3544 N N . GLU B 1 198 ? 24.297 8.578 14.305 1 41.53 198 GLU B N 1
ATOM 3545 C CA . GLU B 1 198 ? 23.766 7.875 15.469 1 41.53 198 GLU B CA 1
ATOM 3546 C C . GLU B 1 198 ? 23.969 8.695 16.734 1 41.53 198 GLU B C 1
ATOM 3548 O O . GLU B 1 198 ? 25.094 9.047 17.094 1 41.53 198 GLU B O 1
ATOM 3553 N N . ASP B 1 199 ? 23.234 9.703 16.938 1 37.94 199 ASP B N 1
ATOM 3554 C CA . ASP B 1 199 ? 23.438 10.211 18.281 1 37.94 199 ASP B CA 1
ATOM 3555 C C . ASP B 1 199 ? 23.391 9.086 19.312 1 37.94 199 ASP B C 1
ATOM 3557 O O . ASP B 1 199 ? 22.375 8.414 19.469 1 37.94 199 ASP B O 1
ATOM 3561 N N . GLU B 1 200 ? 24.484 8.438 19.641 1 38.09 200 GLU B N 1
ATOM 3562 C CA . GLU B 1 200 ? 24.719 7.465 20.703 1 38.09 200 GLU B CA 1
ATOM 3563 C C . GLU B 1 200 ? 23.922 7.801 21.953 1 38.09 200 GLU B C 1
ATOM 3565 O O . GLU B 1 200 ? 23.797 6.965 22.859 1 38.09 200 GLU B O 1
ATOM 3570 N N . ASN B 1 201 ? 23.688 9.047 22.281 1 36.94 201 ASN B N 1
ATOM 3571 C CA . ASN B 1 201 ? 23.203 9.406 23.609 1 36.94 201 ASN B CA 1
ATOM 3572 C C . ASN B 1 201 ? 21.688 9.336 23.688 1 36.94 201 ASN B C 1
ATOM 3574 O O . ASN B 1 201 ? 21.094 9.695 24.719 1 36.94 201 ASN B O 1
ATOM 3578 N N . ALA B 1 202 ? 21.016 9.266 22.719 1 37.81 202 ALA B N 1
ATOM 3579 C CA . ALA B 1 202 ? 19.578 9.242 22.969 1 37.81 202 ALA B CA 1
ATOM 3580 C C . ALA B 1 202 ? 19.156 7.949 23.656 1 37.81 202 ALA B C 1
ATOM 3582 O O . ALA B 1 202 ? 19.047 6.898 23.031 1 37.81 202 ALA B O 1
ATOM 3583 N N . GLU B 1 203 ? 19.547 7.547 24.844 1 35.94 203 GLU B N 1
ATOM 3584 C CA . GLU B 1 203 ? 19.188 6.535 25.828 1 35.94 203 GLU B CA 1
ATOM 3585 C C . GLU B 1 203 ? 17.672 6.422 25.984 1 35.94 203 GLU B C 1
ATOM 3587 O O . GLU B 1 203 ? 17.172 5.648 26.812 1 35.94 203 GLU B O 1
ATOM 3592 N N . ASP B 1 204 ? 16.844 7.422 25.703 1 38.5 204 ASP B N 1
ATOM 3593 C CA . ASP B 1 204 ? 15.516 7.246 26.281 1 38.5 204 ASP B CA 1
ATOM 3594 C C . ASP B 1 204 ? 14.68 6.273 25.453 1 38.5 204 ASP B C 1
ATOM 3596 O O . ASP B 1 204 ? 14.094 6.652 24.453 1 38.5 204 ASP B O 1
ATOM 3600 N N . ASP B 1 205 ? 15.094 5.059 25.312 1 39.66 205 ASP B N 1
ATOM 3601 C CA . ASP B 1 205 ? 14.492 3.846 24.766 1 39.66 205 ASP B CA 1
ATOM 3602 C C . ASP B 1 205 ? 13.039 3.705 25.203 1 39.66 205 ASP B C 1
ATOM 3604 O O . ASP B 1 205 ? 12.727 2.928 26.109 1 39.66 205 ASP B O 1
ATOM 3608 N N . GLU B 1 206 ? 12.391 4.77 25.516 1 39.12 206 GLU B N 1
ATOM 3609 C CA . GLU B 1 206 ? 11.023 4.316 25.75 1 39.12 206 GLU B CA 1
ATOM 3610 C C . GLU B 1 206 ? 10.469 3.574 24.547 1 39.12 206 GLU B C 1
ATOM 3612 O O . GLU B 1 206 ? 10.258 4.176 23.484 1 39.12 206 GLU B O 1
ATOM 3617 N N . GLU B 1 207 ? 10.984 2.379 24.344 1 41.03 207 GLU B N 1
ATOM 3618 C CA . GLU B 1 207 ? 10.414 1.44 23.375 1 41.03 207 GLU B CA 1
ATOM 3619 C C . GLU B 1 207 ? 8.898 1.575 23.312 1 41.03 207 GLU B C 1
ATOM 3621 O O . GLU B 1 207 ? 8.211 1.427 24.328 1 41.03 207 GLU B O 1
ATOM 3626 N N . ASN B 1 208 ? 8.445 2.41 22.516 1 41.78 208 ASN B N 1
ATOM 3627 C CA . ASN B 1 208 ? 7.004 2.438 22.297 1 41.78 208 A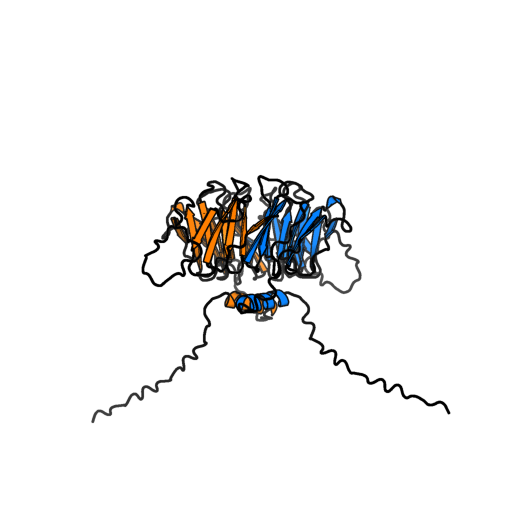SN B CA 1
ATOM 3628 C C . ASN B 1 208 ? 6.422 1.028 22.219 1 41.78 208 ASN B C 1
ATOM 3630 O O . ASN B 1 208 ? 6.879 0.21 21.406 1 41.78 208 ASN B O 1
ATOM 3634 N N . GLU B 1 209 ? 5.812 0.567 23.266 1 42.88 209 GLU B N 1
ATOM 3635 C CA . GLU B 1 209 ? 5.195 -0.744 23.438 1 42.88 209 GLU B CA 1
ATOM 3636 C C . GLU B 1 209 ? 4.531 -1.215 22.141 1 42.88 209 GLU B C 1
ATOM 3638 O O . GLU B 1 209 ? 4.629 -2.389 21.781 1 42.88 209 GLU B O 1
ATOM 3643 N N . ILE B 1 210 ? 4.02 -0.294 21.484 1 41.38 210 ILE B N 1
ATOM 3644 C CA . ILE B 1 210 ? 3.314 -0.692 20.281 1 41.38 210 ILE B CA 1
ATOM 3645 C C . ILE B 1 210 ? 4.32 -1.136 19.219 1 41.38 210 ILE B C 1
ATOM 3647 O O . ILE B 1 210 ? 4.121 -2.156 18.547 1 41.38 210 ILE B O 1
ATOM 3651 N N . VAL B 1 211 ? 5.41 -0.373 19.141 1 46 211 VAL B N 1
ATOM 3652 C CA . VAL B 1 211 ? 6.461 -0.764 18.219 1 46 211 VAL B CA 1
ATOM 3653 C C . VAL B 1 211 ? 7.051 -2.109 18.641 1 46 211 VAL B C 1
ATOM 3655 O O . VAL B 1 211 ? 7.289 -2.979 17.797 1 46 211 VAL B O 1
ATOM 3658 N N . SER B 1 212 ? 7.254 -2.209 19.875 1 46.88 212 SER B N 1
ATOM 3659 C CA . SER B 1 212 ? 7.773 -3.477 20.375 1 46.88 212 SER B CA 1
ATOM 3660 C C . SER B 1 212 ? 6.816 -4.625 20.078 1 46.88 212 SER B C 1
ATOM 3662 O O . SER B 1 212 ? 7.25 -5.711 19.688 1 46.88 212 SER B O 1
ATOM 3664 N N . GLN B 1 213 ? 5.617 -4.367 20.234 1 42.81 213 GLN B N 1
ATOM 3665 C CA . GLN B 1 213 ? 4.625 -5.406 19.969 1 42.81 213 GLN B CA 1
ATOM 3666 C C . GLN B 1 213 ? 4.52 -5.707 18.484 1 42.81 213 GLN B C 1
ATOM 3668 O O . GLN B 1 213 ? 4.414 -6.871 18.078 1 42.81 213 GLN B O 1
ATOM 3673 N N . PHE B 1 214 ? 4.477 -4.66 17.844 1 45.25 214 PHE B N 1
ATOM 3674 C CA . PHE B 1 214 ? 4.477 -4.875 16.391 1 45.25 214 PHE B CA 1
ATOM 3675 C C . PHE B 1 214 ? 5.727 -5.637 15.969 1 45.25 214 PHE B C 1
ATOM 3677 O O . PHE B 1 214 ? 5.652 -6.531 15.117 1 45.25 214 PHE B O 1
ATOM 3684 N N . ARG B 1 215 ? 6.801 -5.234 16.594 1 48.12 215 ARG B N 1
ATOM 3685 C CA . ARG B 1 215 ? 8.016 -6 16.328 1 48.12 215 ARG B CA 1
ATOM 3686 C C . ARG B 1 215 ? 7.805 -7.48 16.625 1 48.12 215 ARG B C 1
ATOM 3688 O O . ARG B 1 215 ? 8.273 -8.344 15.883 1 48.12 215 ARG B O 1
ATOM 3695 N N . GLN B 1 216 ? 7.277 -7.582 17.672 1 44.12 216 GLN B N 1
ATOM 3696 C CA . GLN B 1 216 ? 7.004 -8.953 18.094 1 44.12 216 GLN B CA 1
ATOM 3697 C C . GLN B 1 216 ? 6.062 -9.648 17.109 1 44.12 216 GLN B C 1
ATOM 3699 O O . GLN B 1 216 ? 6.266 -10.82 16.781 1 44.12 216 GLN B O 1
ATOM 3704 N N . VAL B 1 217 ? 5.086 -8.93 16.859 1 41.47 217 VAL B N 1
ATOM 3705 C CA . VAL B 1 217 ? 4.113 -9.523 15.953 1 41.47 217 VAL B CA 1
ATOM 3706 C C . VAL B 1 217 ? 4.75 -9.758 14.586 1 41.47 217 VAL B C 1
ATOM 3708 O O . VAL B 1 217 ? 4.555 -10.805 13.969 1 41.47 217 VAL B O 1
ATOM 3711 N N . LEU B 1 218 ? 5.359 -8.773 14.164 1 44.34 218 LEU B N 1
ATOM 3712 C CA . LEU B 1 218 ? 6.066 -8.969 12.906 1 44.34 218 LEU B CA 1
ATOM 3713 C C . LEU B 1 218 ? 7.148 -10.031 13.047 1 44.34 218 LEU B C 1
ATOM 3715 O O . LEU B 1 218 ? 7.434 -10.766 12.094 1 44.34 218 LEU B O 1
ATOM 3719 N N . GLY B 1 219 ? 8.008 -10.023 14.094 1 42.47 219 GLY B N 1
ATOM 3720 C CA . GLY B 1 219 ? 8.898 -11.141 14.391 1 42.47 219 GLY B CA 1
ATOM 3721 C C . GLY B 1 219 ? 8.195 -12.484 14.359 1 42.47 219 GLY B C 1
ATOM 3722 O O . GLY B 1 219 ? 8.805 -13.5 14.016 1 42.47 219 GLY B O 1
ATOM 3723 N N . LEU B 1 220 ? 7.098 -12.555 14.914 1 39.91 220 LEU B N 1
ATOM 3724 C CA . LEU B 1 220 ? 6.332 -13.789 14.859 1 39.91 220 LEU B CA 1
ATOM 3725 C C . LEU B 1 220 ? 6.004 -14.164 13.414 1 39.91 220 LEU B C 1
ATOM 3727 O O . LEU B 1 220 ? 5.875 -15.352 13.094 1 39.91 220 LEU B O 1
ATOM 3731 N N . ALA B 1 221 ? 5.691 -13.219 12.75 1 35.28 221 ALA B N 1
ATOM 3732 C CA . ALA B 1 221 ? 5.543 -13.633 11.359 1 35.28 221 ALA B CA 1
ATOM 3733 C C . ALA B 1 221 ? 6.824 -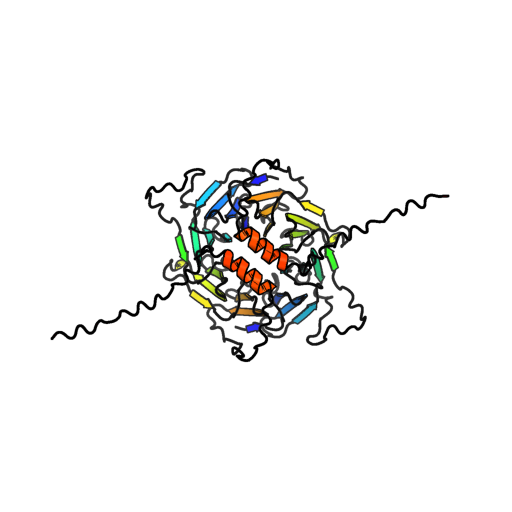14.281 10.844 1 35.28 221 ALA B C 1
ATOM 3735 O O . ALA B 1 221 ? 6.84 -14.852 9.75 1 35.28 221 ALA B O 1
ATOM 3736 N N . ARG B 1 222 ? 7.93 -14.047 11.586 1 34.16 222 ARG B N 1
ATOM 3737 C CA . ARG B 1 222 ? 9.07 -14.914 11.32 1 34.16 222 ARG B CA 1
ATOM 3738 C C . ARG B 1 222 ? 8.758 -16.359 11.672 1 34.16 222 ARG B C 1
ATOM 3740 O O . ARG B 1 222 ? 8.016 -16.625 12.625 1 34.16 222 ARG B O 1
ATOM 3747 N N . GLY B 1 223 ? 8.492 -17.203 10.891 1 34.34 223 GLY B N 1
ATOM 3748 C CA . GLY B 1 223 ? 8.367 -18.641 11.148 1 34.34 223 GLY B CA 1
ATOM 3749 C C . GLY B 1 223 ? 9.047 -19.062 12.438 1 34.34 223 GLY B C 1
ATOM 3750 O O . GLY B 1 223 ? 8.719 -20.109 13 1 34.34 223 GLY B O 1
ATOM 3751 N N . GLY B 1 224 ? 10.391 -18.859 12.57 1 31.27 224 GLY B N 1
ATOM 3752 C CA . GLY B 1 224 ? 11.102 -19.719 13.5 1 31.27 224 GLY B CA 1
ATOM 3753 C C . GLY B 1 224 ? 10.758 -19.453 14.953 1 31.27 224 GLY B C 1
ATOM 3754 O O . GLY B 1 224 ? 10.672 -18.297 15.367 1 31.27 224 GLY B O 1
ATOM 3755 N N . GLY B 1 225 ? 9.914 -20.312 15.57 1 29.88 225 GLY B N 1
ATOM 3756 C CA . GLY B 1 225 ? 10.078 -20.641 16.969 1 29.88 225 GLY B CA 1
ATOM 3757 C C . GLY B 1 225 ? 11.516 -20.516 17.453 1 29.88 225 GLY B C 1
ATOM 3758 O O . GLY B 1 225 ? 12.344 -21.375 17.188 1 29.88 225 GLY B O 1
ATOM 3759 N N . ALA B 1 226 ? 12.156 -19.469 17.5 1 26.95 226 ALA B N 1
ATOM 3760 C CA . ALA B 1 226 ? 13.328 -19.578 18.359 1 26.95 226 ALA B CA 1
ATOM 3761 C C . ALA B 1 226 ? 12.969 -20.25 19.688 1 26.95 226 ALA B C 1
ATOM 3763 O O . ALA B 1 226 ? 12.266 -19.656 20.516 1 26.95 226 ALA B O 1
ATOM 3764 N N . GLU B 1 227 ? 12.609 -21.531 19.641 1 26.89 227 GLU B N 1
ATOM 3765 C CA . GLU B 1 227 ? 13.102 -22.141 20.875 1 26.89 227 GLU B CA 1
ATOM 3766 C C . GLU B 1 227 ? 14.422 -21.516 21.312 1 26.89 227 GLU B C 1
ATOM 3768 O O . GLU B 1 227 ? 15.383 -21.469 20.547 1 26.89 227 GLU B O 1
ATOM 3773 N N . ASP B 1 228 ? 14.398 -20.438 22.062 1 26.36 228 ASP B N 1
ATOM 3774 C CA . ASP B 1 228 ? 15.555 -20.234 22.922 1 26.36 228 ASP B CA 1
ATOM 3775 C C . ASP B 1 228 ? 16.203 -21.578 23.312 1 26.36 228 ASP B C 1
ATOM 3777 O O . ASP B 1 228 ? 15.711 -22.266 24.203 1 26.36 228 ASP B O 1
ATOM 3781 N N . GLU B 1 229 ? 16.516 -22.375 22.344 1 26.02 229 GLU B N 1
ATOM 3782 C CA . GLU B 1 229 ? 17.531 -23.297 22.844 1 26.02 229 GLU B CA 1
ATOM 3783 C C . GLU B 1 229 ? 18.578 -22.562 23.672 1 26.02 229 GLU B C 1
ATOM 3785 O O . GLU B 1 229 ? 19.281 -21.688 23.172 1 26.02 229 GLU B O 1
ATOM 3790 N N . GLU B 1 230 ? 18.172 -22.25 24.953 1 25.73 230 GLU B N 1
ATOM 3791 C CA . GLU B 1 230 ? 19.234 -22.203 25.953 1 25.73 230 GLU B CA 1
ATOM 3792 C C . GLU B 1 230 ? 20.391 -23.141 25.594 1 25.73 230 GLU B C 1
ATOM 3794 O O . GLU B 1 230 ? 20.234 -24.359 25.625 1 25.73 230 GLU B O 1
ATOM 3799 N N . TYR B 1 231 ? 21.016 -22.797 24.469 1 24.16 231 TYR B N 1
ATOM 3800 C CA . TYR B 1 231 ? 22.344 -23.422 24.438 1 24.16 231 TYR B CA 1
ATOM 3801 C C . TYR B 1 231 ? 22.922 -23.516 25.844 1 24.16 231 TYR B C 1
ATOM 3803 O O . TYR B 1 231 ? 23.062 -22.5 26.531 1 24.16 231 TYR B O 1
ATOM 3811 N N . ASP B 1 232 ? 22.344 -24.422 26.609 1 25.17 232 ASP B N 1
ATOM 3812 C CA . ASP B 1 232 ? 23.156 -24.922 27.703 1 25.17 232 ASP B CA 1
ATOM 3813 C C . ASP B 1 232 ? 24.641 -24.922 27.344 1 25.17 232 ASP B C 1
ATOM 3815 O O . ASP B 1 232 ? 25.062 -25.656 26.453 1 25.17 232 ASP B O 1
ATOM 3819 N N . GLU B 1 233 ? 25.125 -23.609 27.156 1 26.28 233 GLU B N 1
ATOM 3820 C CA . GLU B 1 233 ? 26.578 -23.578 27.344 1 26.28 233 GLU B CA 1
ATOM 3821 C C . GLU B 1 233 ? 27.031 -24.688 28.312 1 26.28 233 GLU B C 1
ATOM 3823 O O . GLU B 1 233 ? 26.812 -24.578 29.516 1 26.28 233 GLU B O 1
ATOM 3828 N N . ASP B 1 234 ? 26.469 -25.891 28 1 26.52 234 ASP B N 1
ATOM 3829 C CA . ASP B 1 234 ? 27.25 -26.938 28.641 1 26.52 234 ASP B CA 1
ATOM 3830 C C . ASP B 1 234 ? 28.75 -26.609 28.641 1 26.52 234 ASP B C 1
ATOM 3832 O O . ASP B 1 234 ? 29.344 -26.484 27.562 1 26.52 234 ASP B O 1
ATOM 3836 N N . ASP B 1 235 ? 29.094 -25.562 29.516 1 26.23 235 ASP B N 1
ATOM 3837 C CA . ASP B 1 235 ? 30.453 -25.516 30.062 1 26.23 235 ASP B CA 1
ATOM 3838 C C . ASP B 1 235 ? 31.062 -26.906 30.125 1 26.23 235 ASP B C 1
ATOM 3840 O O . ASP B 1 235 ? 30.766 -27.688 31.047 1 26.23 235 ASP B O 1
ATOM 3844 N N . GLU B 1 236 ? 30.844 -27.672 28.984 1 27.48 236 GLU B N 1
ATOM 3845 C CA . GLU B 1 236 ? 31.781 -28.797 29.016 1 27.48 236 GLU B CA 1
ATOM 3846 C C . GLU B 1 236 ? 33.125 -28.359 29.578 1 27.48 236 GLU B C 1
ATOM 3848 O O . GLU B 1 236 ? 33.812 -27.516 28.984 1 27.48 236 GLU B O 1
ATOM 3853 N N . ASP B 1 237 ? 33.156 -28.141 30.922 1 27.75 237 ASP B N 1
ATOM 3854 C CA . ASP B 1 237 ? 34.375 -28.266 31.703 1 27.75 237 ASP B CA 1
ATOM 3855 C C . ASP B 1 237 ? 35.312 -29.281 31.078 1 27.75 237 ASP B C 1
ATOM 3857 O O . ASP B 1 237 ? 35.062 -30.484 31.125 1 27.75 237 ASP B O 1
ATOM 3861 N N . LEU B 1 238 ? 35.656 -29.047 29.719 1 25.19 238 LEU B N 1
ATOM 3862 C CA . LEU B 1 238 ? 36.812 -29.781 29.266 1 25.19 238 LEU B CA 1
ATOM 3863 C C . LEU B 1 238 ? 37.844 -29.906 30.391 1 25.19 238 LEU B C 1
ATOM 3865 O O . LEU B 1 238 ? 38.406 -28.906 30.859 1 25.19 238 LEU B O 1
ATOM 3869 N N . ASP B 1 239 ? 37.438 -30.703 31.406 1 27.47 239 ASP B N 1
ATOM 3870 C CA . ASP B 1 239 ? 38.438 -31.25 32.312 1 27.47 239 ASP B CA 1
ATOM 3871 C C . ASP B 1 239 ? 39.719 -31.562 31.547 1 27.47 239 ASP B C 1
ATOM 3873 O O . ASP B 1 239 ? 39.75 -32.438 30.688 1 27.47 239 ASP B O 1
ATOM 3877 N N . GLU B 1 240 ? 40.312 -30.406 30.938 1 26.89 240 GLU B N 1
ATOM 3878 C CA . GLU B 1 240 ? 41.719 -30.578 30.594 1 26.89 240 GLU B CA 1
ATOM 3879 C C . GLU B 1 240 ? 42.438 -31.5 31.594 1 26.89 240 GLU B C 1
ATOM 3881 O O . GLU B 1 240 ? 42.594 -31.141 32.75 1 26.89 240 GLU B O 1
ATOM 3886 N N . ASP B 1 241 ? 41.938 -32.781 31.609 1 27.42 241 ASP B N 1
ATOM 3887 C CA . ASP B 1 241 ? 42.781 -33.781 32.25 1 27.42 241 ASP B CA 1
ATOM 3888 C C . ASP B 1 241 ? 44.25 -33.5 31.969 1 27.42 241 ASP B C 1
ATOM 3890 O O . ASP B 1 241 ? 44.688 -33.438 30.812 1 27.42 241 ASP B O 1
ATOM 3894 N N . ASP B 1 242 ? 44.812 -32.469 32.719 1 27.03 242 ASP B N 1
ATOM 3895 C CA . ASP B 1 242 ? 46.25 -32.406 32.906 1 27.03 242 ASP B CA 1
ATOM 3896 C C . ASP B 1 242 ? 46.844 -33.812 33 1 27.03 242 ASP B C 1
ATOM 3898 O O . ASP B 1 242 ? 46.625 -34.531 33.969 1 27.03 242 ASP B O 1
ATOM 3902 N N . GLU B 1 243 ? 46.531 -34.656 31.969 1 24.84 243 GLU B N 1
ATOM 3903 C CA . GLU B 1 243 ? 47.406 -35.844 31.969 1 24.84 243 GLU B CA 1
ATOM 3904 C C . GLU B 1 243 ? 48.844 -35.438 32.312 1 24.84 243 GLU B C 1
ATOM 3906 O O . GLU B 1 243 ? 49.469 -34.625 31.578 1 24.84 243 GLU B O 1
ATOM 3911 N N . GLU B 1 244 ? 49.031 -35.188 33.625 1 23.48 244 GLU B N 1
ATOM 3912 C CA . GLU B 1 244 ? 50.375 -35.312 34.156 1 23.48 244 GLU B CA 1
ATOM 3913 C C . GLU B 1 244 ? 51.125 -36.5 33.531 1 23.48 244 GLU B C 1
ATOM 3915 O O . GLU B 1 244 ? 50.656 -37.625 33.562 1 23.48 244 GLU B O 1
ATOM 3920 N N . GLU B 1 245 ? 51.562 -36.25 32.281 1 23.8 245 GLU B N 1
ATOM 3921 C CA . GLU B 1 245 ? 52.688 -37.062 31.875 1 23.8 245 GLU B CA 1
ATOM 3922 C C . GLU B 1 245 ? 53.594 -37.375 33.062 1 23.8 245 GLU B C 1
ATOM 3924 O O . GLU B 1 245 ? 54.156 -36.469 33.688 1 23.8 245 GLU B O 1
ATOM 3929 N N . ASP B 1 246 ? 53.219 -38.344 33.844 1 22.72 246 ASP B N 1
ATOM 3930 C CA . ASP B 1 246 ? 54.344 -39.125 34.344 1 22.72 246 ASP B CA 1
ATOM 3931 C C . ASP B 1 246 ? 55.125 -39.719 33.188 1 22.72 246 ASP B C 1
ATOM 3933 O O . ASP B 1 246 ? 54.562 -40.25 32.219 1 22.72 246 ASP B O 1
#

Radius of gyration: 25.19 Å; Cα contacts (8 Å, |Δi|>4): 1200; chains: 2; bounding box: 98×67×81 Å

Foldseek 3Di:
DADQDLDDADWQDKDAQLVDRQWIWIFFQSQKIFIDGVVDSDTPAIARQGPGGWHEKEAQNVDRQWIWIWGQVQKIFIAGNVQGDGDDRPPPPPPDPPCPDNRTLAIAHDGDGTWQYKYAFPVDRQWMWTFGQSQKIWIFGPVVGHVHGTPDIGNLGPGGWHDKDDDPVDPQWMWTDGPSGDIDIDHPPDDDPNPDPPPPPPPPCPVPVVVVVVVVVSVVSNPDPPPPPPPPPPVPVPVPPPPPPD/DADQDLDDAAWQDKDAQLVDRQWIWIFFQSQKIFIDGVVDSDTPAIARQGPGGWHEKEAQNVDRQWIWIWGQVQKIFIAGNVQGDGDDRPPPPPPDPPCPDNRTLAIAHDGDGTWQYKYAFPVDRQWMWTFGQSQKIWIFGPVVGHVHGTQDIGNLGPGGWHDKDDDPVDPQWMWTDGPSGDIDIDHPPDDDPNPDPPPPPPPPCPVPVVVVVVVVVSVVSNPDPPPPPPPPPPVPVPVPPPPPPD

Nearest PDB structures (foldseek):
  4xyh-assembly1_A  TM=8.542E-01  e=3.913E-14  Schizosaccharomyces japonicus yFS275
  7m40-assembly1_A  TM=8.728E-01  e=2.700E-13  Homo sapiens
  8eqv-assembly1_A  TM=8.620E-01  e=3.366E-13  Homo sapiens
  3cfv-assembly2_A  TM=8.598E-01  e=1.413E-12  unclassified
  6g16-assembly4_G  TM=8.620E-01  e=1.578E-12  Homo sapiens

Sequence (492 aa):
METFDEHRYCVYSTIFSPINGDHFMSCSGDMTMKIWDIHDISSLQSAQVHNYEVLACDWNKFNEHIVCTGSVDKTIKVWDLRNLNQHRSGAIMGSGSSSNQDSSICTLTGHGFAIRRLKFSPHDENIIGSVSYDMSLCIWDTEQGSDNALLEKYEHHSEFVVGIDFNLEMEDEIASCSWDETVYVWMRGEEPVPTHEEDENAEDDEENEIVSQFRQVLGLARGGGAEDEEYDEDDEDLDEDDEEEDMETFDEHRYCVYSTIFSPINGDHFMSCSGDMTMKIWDIHDISSLQSAQVHNYEVLACDWNKFNEHIVCTGSVDKTIKVWDLRNLNQHRSGAIMGSGSSSNQDSSICTLTGHGFAIRRLKFSPHDENIIGSVSYDMSLCIWDTEQGSDNALLEKYEHHSEFVVGIDFNLEMEDEIASCSWDETVYVWMRGEEPVPTHEEDENAEDDEENEIVSQFRQVLGLARGGGAEDEEYDEDDEDLDEDDEEED

Solvent-accessible surface area (backbone atoms only — not comparable to full-atom values): 26592 Å² total; per-residue (Å²): 78,48,67,33,63,83,53,83,27,34,23,48,27,46,44,54,36,78,77,46,54,55,29,32,37,37,27,13,48,62,14,30,38,35,34,35,35,78,91,40,69,57,64,74,39,35,24,70,75,50,98,36,33,23,42,26,61,40,67,35,78,84,40,84,47,36,36,37,39,21,15,51,76,19,35,34,37,32,35,39,66,92,54,56,62,68,46,66,87,82,65,64,85,56,85,68,72,72,72,75,68,80,49,51,74,32,51,44,74,78,55,82,26,32,33,55,40,55,40,60,44,96,84,39,88,45,32,35,41,35,26,12,60,58,16,31,37,39,34,32,32,60,82,59,33,41,93,54,14,70,72,44,76,45,70,76,50,87,28,42,23,64,29,69,34,68,33,83,70,42,80,60,27,38,38,36,17,11,50,63,15,33,35,41,40,35,46,69,94,55,72,67,57,75,70,78,67,77,67,82,73,74,70,80,68,72,67,51,62,44,58,52,34,36,45,48,19,56,51,44,58,40,75,74,76,61,68,77,66,71,69,66,72,65,72,68,70,70,69,72,70,74,72,71,76,122,79,46,68,34,63,81,54,84,26,35,23,47,28,44,43,54,36,82,78,46,55,54,29,34,38,37,27,13,47,61,13,31,38,34,34,34,36,80,91,41,70,58,63,76,40,37,24,69,74,47,98,36,34,25,44,26,61,39,67,35,78,84,39,85,46,35,35,37,39,21,14,50,76,19,34,34,38,31,36,39,66,89,55,56,60,70,46,64,89,84,63,65,85,56,84,67,74,72,72,74,68,78,48,53,75,31,52,45,75,79,54,83,27,31,31,56,41,56,40,62,42,96,83,38,88,44,30,36,39,35,26,12,60,58,15,29,38,39,35,32,32,60,84,59,32,42,92,54,14,70,71,45,75,44,70,76,50,86,28,42,24,63,31,69,32,67,33,84,69,41,82,59,27,37,36,36,17,11,50,62,16,34,35,39,40,35,46,70,92,56,70,68,57,75,69,76,69,77,66,83,74,75,69,79,71,72,66,50,61,43,57,52,34,36,45,47,19,56,51,46,59,40,76,72,73,70,64,74,65,70,68,66,74,64,72,67,69,70,70,70,69,72,70,68,79,124

pLDDT: mean 77.39, std 26.02, range [22.72, 98.62]

Secondary structure (DSSP, 8-state):
-EEE---SS-EEEEEE-SS-TTEEEEEETTSEEEEEETTEEEEEEEEE--SS-EEEEEE-SS-TTEEEEEETTSEEEEEEGGG-----TT----S--------EEEEEE--SS-EEEEEE-SS-TTEEEEEETTS-EEEEEGGG-GGG-EEEEE---SS-EEEEEE-SSSTTEEEEEETTS-EEEEETTSPP-------TT-------HHHHHHHHHHHHTSS-----------------------/-EEE---SS-EEEEEE-SS-TTEEEEEETTSEEEEEETTEEEEEEEEE--SS-EEEEEE-SS-TTEEEEEETTSEEEEEEGGG-----TT----S--------EEEEEE--SS-EEEEEE-SS-TTEEEEEETTS-EEEEEGGG-GGG-EEEEE---SS-EEEEEE-SSSTTEEEEEETTS-EEEEETTSPP-------TT-------HHHHHHHHHHHHTS------------------------